Protein AF-A0A1H5VK38-F1 (afdb_monomer)

Nearest PDB structures (foldseek):
  6enz-assembly1_B  TM=8.344E-01  e=2.381E-11  Mus musculus
  6enz-assembly1_A  TM=8.361E-01  e=2.848E-11  Mus musculus
  2okj-assembly1_A  TM=8.368E-01  e=8.351E-11  Homo sapiens
  3vp6-assembly1_A  TM=8.963E-01  e=3.949E-10  Homo sapiens
  5o5c-assembly2_C  TM=8.466E-01  e=2.306E-10  Erwinia amylovora CFBP1430

Radius of gyration: 28.15 Å; Cα contacts (8 Å, |Δi|>4): 521; chains: 1; bounding box: 65×72×88 Å

Secondary structure (DSSP, 8-state):
----PPPPPP---PPP-SS-S-GGGG-HHHHHHHHHHHHHHHHHHHH--------PPPHHHHHHHHHHHH--SSSSPPPP-HHHHHHHHHHHHHHS--TTSTT--SSS-PPPPHHHHHHHHHHHHH---TTSTTT-HHHHHHHHHHHHHHHHHHTPPTTS------SSHHHHHHHHHHHHHHHHSTTHHHHGGGGGTTSPEEEEEEETT--HHHHHHHHHTT--GGGEEEEPB-TTSSB-HHHHHHHHHHHHTTTEEEEEEE--S-S-----S-TT-BSTTSTT-EEEEETT-EEEEEE--S--SPPTTSPPPP--EEEEEEEBP-SSS-TTSBPSS--EEEEEEEES-TT---TTSPP-EEEEEEEPTTPPSEEEEEEEEEEEEPTT-SPEEEE--TT--EEEEEP--

InterPro domains:
  IPR002129 Pyridoxal phosphate-dependent decarboxylase, major domain [PF00282] (90-269)
  IPR015421 Pyridoxal phosphate-dependent transferase, major domain [G3DSA:3.40.640.10] (128-267)
  IPR015424 Pyridoxal phosphate-dependent transferase [SSF53383] (82-268)

Structure (mmCIF, N/CA/C/O backbone):
data_AF-A0A1H5VK38-F1
#
_entry.id   AF-A0A1H5VK38-F1
#
loop_
_atom_site.group_PDB
_atom_site.id
_atom_site.type_symbol
_atom_site.label_atom_id
_atom_site.label_alt_id
_atom_site.label_comp_id
_atom_site.label_asym_id
_atom_site.label_entity_id
_atom_site.label_seq_id
_atom_site.pdbx_PDB_ins_code
_atom_site.Cartn_x
_atom_site.Cartn_y
_atom_site.Cartn_z
_atom_site.occupancy
_atom_site.B_iso_or_equiv
_atom_site.auth_seq_id
_atom_site.auth_comp_id
_atom_site.auth_asym_id
_atom_site.auth_atom_id
_atom_site.pdbx_PDB_model_num
ATOM 1 N N . MET A 1 1 ? 9.123 -48.193 -52.490 1.00 40.06 1 MET A N 1
ATOM 2 C CA . MET A 1 1 ? 7.870 -47.421 -52.620 1.00 40.06 1 MET A CA 1
ATOM 3 C C . MET A 1 1 ? 7.954 -46.270 -51.637 1.00 40.06 1 MET A C 1
ATOM 5 O O . MET A 1 1 ? 8.261 -46.489 -50.474 1.00 40.06 1 MET A O 1
ATOM 9 N N . THR A 1 2 ? 7.880 -45.060 -52.168 1.00 36.59 2 THR A N 1
ATOM 10 C CA . THR A 1 2 ? 8.228 -43.775 -51.551 1.00 36.59 2 THR A CA 1
ATOM 11 C C . THR A 1 2 ? 7.218 -43.349 -50.489 1.00 36.59 2 THR A C 1
ATOM 13 O O . THR A 1 2 ? 6.023 -43.320 -50.760 1.00 36.59 2 THR A O 1
ATOM 16 N N . ASN A 1 3 ? 7.708 -43.000 -49.298 1.00 37.41 3 ASN A N 1
ATOM 17 C CA . ASN A 1 3 ? 6.909 -42.549 -48.159 1.00 37.41 3 ASN A CA 1
ATOM 18 C C . ASN A 1 3 ? 6.927 -41.008 -48.121 1.00 37.41 3 ASN A C 1
ATOM 20 O O . ASN A 1 3 ? 7.886 -40.405 -47.641 1.00 37.41 3 ASN A O 1
ATOM 24 N N . SER A 1 4 ? 5.913 -40.365 -48.700 1.00 38.34 4 SER A N 1
ATOM 25 C CA . SER A 1 4 ? 5.760 -38.905 -48.739 1.00 38.34 4 SER A CA 1
ATOM 26 C C . SER A 1 4 ? 4.998 -38.412 -47.505 1.00 38.34 4 SER A C 1
ATOM 28 O O . SER A 1 4 ? 3.808 -38.688 -47.361 1.00 38.34 4 SER A O 1
ATOM 30 N N . ARG A 1 5 ? 5.680 -37.675 -46.618 1.00 39.22 5 ARG A N 1
ATOM 31 C CA . ARG A 1 5 ? 5.042 -36.851 -45.574 1.00 39.22 5 ARG A CA 1
ATOM 32 C C . ARG A 1 5 ? 4.335 -35.650 -46.229 1.00 39.22 5 ARG A C 1
ATOM 34 O O . ARG A 1 5 ? 4.902 -35.102 -47.175 1.00 39.22 5 ARG A O 1
ATOM 41 N N . PRO A 1 6 ? 3.164 -35.200 -45.745 1.00 40.16 6 PRO A N 1
ATOM 42 C CA . PRO A 1 6 ? 2.600 -33.920 -46.165 1.00 40.16 6 PRO A CA 1
ATOM 43 C C . PRO A 1 6 ? 3.469 -32.776 -45.621 1.00 40.16 6 PRO A C 1
ATOM 45 O O . PRO A 1 6 ? 3.820 -32.782 -44.442 1.00 40.16 6 PRO A O 1
ATOM 48 N N . GLN A 1 7 ? 3.835 -31.824 -46.481 1.00 40.62 7 GLN A N 1
ATOM 49 C CA . GLN A 1 7 ? 4.460 -30.559 -46.082 1.00 40.62 7 GLN A CA 1
ATOM 50 C C . GLN A 1 7 ? 3.443 -29.706 -45.309 1.00 40.62 7 GLN A C 1
ATOM 52 O O . GLN A 1 7 ? 2.299 -29.566 -45.744 1.00 40.62 7 GLN A O 1
ATOM 57 N N . GLU A 1 8 ? 3.858 -29.147 -44.172 1.00 38.88 8 GLU A N 1
ATOM 58 C CA . GLU A 1 8 ? 3.123 -28.076 -43.492 1.00 38.88 8 GLU A CA 1
ATOM 59 C C . GLU A 1 8 ? 3.037 -26.846 -44.414 1.00 38.88 8 GLU A C 1
ATOM 61 O O . GLU A 1 8 ? 3.998 -26.563 -45.135 1.00 38.88 8 GLU A O 1
ATOM 66 N N . PRO A 1 9 ? 1.906 -26.119 -44.439 1.00 38.72 9 PRO A N 1
ATOM 67 C CA . PRO A 1 9 ? 1.795 -24.925 -45.261 1.00 38.72 9 PRO A CA 1
ATOM 68 C C . PRO A 1 9 ? 2.678 -23.813 -44.679 1.00 38.72 9 PRO A C 1
ATOM 70 O O . PRO A 1 9 ? 2.573 -23.485 -43.497 1.00 38.72 9 PRO A O 1
ATOM 73 N N . GLU A 1 10 ? 3.535 -23.221 -45.516 1.00 43.38 10 GLU A N 1
ATOM 74 C CA . GLU A 1 10 ? 4.261 -21.997 -45.165 1.00 43.38 10 GLU A CA 1
ATOM 75 C C . GLU A 1 10 ? 3.276 -20.876 -44.784 1.00 43.38 10 GLU A C 1
ATOM 77 O O . GLU A 1 10 ? 2.196 -20.777 -45.381 1.00 43.38 10 GLU A O 1
ATOM 82 N N . PRO A 1 11 ? 3.614 -20.012 -43.807 1.00 40.72 11 PRO A N 1
ATOM 83 C CA . PRO A 1 11 ? 2.731 -18.931 -43.399 1.00 40.72 11 PRO A CA 1
ATOM 84 C C . PRO A 1 11 ? 2.540 -17.953 -44.563 1.00 40.72 11 PRO A C 1
ATOM 86 O O . PRO A 1 11 ? 3.464 -17.264 -44.991 1.00 40.72 11 PRO A O 1
ATOM 89 N N . SER A 1 12 ? 1.311 -17.908 -45.076 1.00 40.03 12 SER A N 1
ATOM 90 C CA . SER A 1 12 ? 0.894 -17.007 -46.144 1.00 40.03 12 SER A CA 1
ATOM 91 C C . SER A 1 12 ? 1.193 -15.554 -45.773 1.00 40.03 12 SER A C 1
ATOM 93 O O . SER A 1 12 ? 0.738 -15.070 -44.735 1.00 40.03 12 SER A O 1
ATOM 95 N N . SER A 1 13 ? 1.907 -14.849 -46.649 1.00 43.06 13 SER A N 1
ATOM 96 C CA . SER A 1 13 ? 2.119 -13.404 -46.583 1.00 43.06 13 SER A CA 1
ATOM 97 C C . SER A 1 13 ? 0.777 -12.669 -46.472 1.00 43.06 13 SER A C 1
ATOM 99 O O . SER A 1 13 ? -0.028 -12.694 -47.407 1.00 43.06 13 SER A O 1
ATOM 101 N N . PHE A 1 14 ? 0.525 -12.025 -45.331 1.00 35.66 14 PHE A N 1
ATOM 102 C CA . PHE A 1 14 ? -0.671 -11.211 -45.124 1.00 35.66 14 PHE A CA 1
ATOM 103 C C . PHE A 1 14 ? -0.642 -9.965 -46.029 1.00 35.66 14 PHE A C 1
ATOM 105 O O . PHE A 1 14 ? 0.416 -9.345 -46.162 1.00 35.66 14 PHE A O 1
ATOM 112 N N . PRO A 1 15 ? -1.773 -9.556 -46.639 1.00 39.84 15 PRO A N 1
ATOM 113 C CA . PRO A 1 15 ? -1.810 -8.370 -47.482 1.00 39.84 15 PRO A CA 1
ATOM 114 C C . PRO A 1 15 ? -1.648 -7.113 -46.624 1.00 39.84 15 PRO A C 1
ATOM 116 O O . PRO A 1 15 ? -2.469 -6.826 -45.751 1.00 39.84 15 PRO A O 1
ATOM 119 N N . THR A 1 16 ? -0.597 -6.351 -46.896 1.00 47.84 16 THR A N 1
ATOM 120 C CA . THR A 1 16 ? -0.412 -4.980 -46.423 1.00 47.84 16 THR A CA 1
ATOM 121 C C . THR A 1 16 ? -1.353 -4.044 -47.180 1.00 47.84 16 THR A C 1
ATOM 123 O O . THR A 1 16 ? -1.479 -4.164 -48.393 1.00 47.84 16 THR A O 1
ATOM 126 N N . GLU A 1 17 ? -1.947 -3.086 -46.466 1.00 50.44 17 GLU A N 1
ATOM 127 C CA . GLU A 1 17 ? -2.786 -1.978 -46.967 1.00 50.44 17 GLU A CA 1
ATOM 128 C C . GLU A 1 17 ? -4.309 -2.204 -46.999 1.00 50.44 17 GLU A C 1
ATOM 130 O O . GLU A 1 17 ? -4.947 -2.254 -48.048 1.00 50.44 17 GLU A O 1
ATOM 135 N N . ARG A 1 18 ? -4.937 -2.177 -45.816 1.00 41.34 18 ARG A N 1
ATOM 136 C CA . ARG A 1 18 ? -6.228 -1.488 -45.620 1.00 41.34 18 ARG A CA 1
ATOM 137 C C . ARG A 1 18 ? -6.197 -0.745 -44.287 1.00 41.34 18 ARG A C 1
ATOM 139 O O . ARG A 1 18 ? -5.765 -1.309 -43.290 1.00 41.34 18 ARG A O 1
ATOM 146 N N . GLY A 1 19 ? -6.610 0.523 -44.305 1.00 47.44 19 GLY A N 1
ATOM 147 C CA . GLY A 1 19 ? -6.496 1.487 -43.205 1.00 47.44 19 GLY A CA 1
ATOM 148 C C . GLY A 1 19 ? -7.000 0.981 -41.852 1.00 47.44 19 GLY A C 1
ATOM 149 O O . GLY A 1 19 ? -8.190 1.043 -41.557 1.00 47.44 19 GLY A O 1
ATOM 150 N N . GLY A 1 20 ? -6.060 0.539 -41.024 1.00 45.06 20 GLY A N 1
ATOM 151 C CA . GLY A 1 20 ? -6.234 0.119 -39.640 1.00 45.06 20 GLY A CA 1
ATOM 152 C C . GLY A 1 20 ? -5.008 0.554 -38.837 1.00 45.06 20 GLY A C 1
ATOM 153 O O . GLY A 1 20 ? -3.983 0.900 -39.425 1.00 45.06 20 GLY A O 1
ATOM 154 N N . LEU A 1 21 ? -5.135 0.588 -37.508 1.00 50.75 21 LEU A N 1
ATOM 155 C CA . LEU A 1 21 ? -4.066 0.895 -36.542 1.00 50.75 21 LEU A CA 1
ATOM 156 C C . LEU A 1 21 ? -2.702 0.324 -36.979 1.00 50.75 21 LEU A C 1
ATOM 158 O O . LEU A 1 21 ? -2.681 -0.760 -37.563 1.00 50.75 21 LEU A O 1
ATOM 162 N N . PRO A 1 22 ? -1.572 1.012 -36.717 1.00 54.69 22 PRO A N 1
ATOM 163 C CA . PRO A 1 22 ? -0.277 0.619 -37.262 1.00 54.69 22 PRO A CA 1
ATOM 164 C C . PRO A 1 22 ? 0.051 -0.828 -36.878 1.00 54.69 22 PRO A C 1
ATOM 166 O O . PRO A 1 22 ? 0.443 -1.106 -35.749 1.00 54.69 22 PRO A O 1
ATOM 169 N N . LEU A 1 23 ? -0.087 -1.742 -37.846 1.00 60.75 23 LEU A N 1
ATOM 170 C CA . LEU A 1 23 ? 0.164 -3.182 -37.705 1.00 60.75 23 LEU A CA 1
ATOM 171 C C . LEU A 1 23 ? 1.567 -3.476 -37.147 1.00 60.75 23 LEU A C 1
ATOM 173 O O . LEU A 1 23 ? 1.763 -4.493 -36.494 1.00 60.75 23 LEU A O 1
ATOM 177 N N . LYS A 1 24 ? 2.514 -2.542 -37.324 1.00 68.31 24 LYS A N 1
ATOM 178 C CA . LYS A 1 24 ? 3.860 -2.592 -36.735 1.00 68.31 24 LYS A CA 1
ATOM 179 C C . LYS A 1 24 ? 3.870 -2.695 -35.205 1.00 68.31 24 LYS A C 1
ATOM 181 O O . LYS A 1 24 ? 4.802 -3.269 -34.663 1.00 68.31 24 LYS A O 1
ATOM 186 N N . ALA A 1 25 ? 2.869 -2.156 -34.504 1.00 73.19 25 ALA A N 1
ATOM 187 C CA . ALA A 1 25 ? 2.794 -2.252 -33.042 1.00 73.19 25 ALA A CA 1
ATOM 188 C C . ALA A 1 25 ? 2.496 -3.683 -32.551 1.00 73.19 25 ALA A C 1
ATOM 190 O O . ALA A 1 25 ? 2.757 -3.997 -31.395 1.00 73.19 25 ALA A O 1
ATOM 191 N N . PHE A 1 26 ? 1.969 -4.540 -33.431 1.00 82.50 26 PHE A N 1
ATOM 192 C CA . PHE A 1 26 ? 1.650 -5.943 -33.160 1.00 82.50 26 PHE A CA 1
ATOM 193 C C . PHE A 1 26 ? 2.605 -6.904 -33.887 1.00 82.50 26 PHE A C 1
ATOM 195 O O . PHE A 1 26 ? 2.282 -8.075 -34.083 1.00 82.50 26 PHE A O 1
ATOM 202 N N . ASP A 1 27 ? 3.769 -6.413 -34.321 1.00 89.25 27 ASP A N 1
ATOM 203 C CA . ASP A 1 27 ? 4.777 -7.234 -34.982 1.00 89.25 27 ASP A CA 1
ATOM 204 C C . ASP A 1 27 ? 5.389 -8.244 -33.992 1.00 89.25 27 ASP A C 1
ATOM 206 O O . ASP A 1 27 ? 5.954 -7.879 -32.959 1.00 89.25 27 ASP A O 1
ATOM 210 N N . VAL A 1 28 ? 5.260 -9.538 -34.302 1.00 91.44 28 VAL A N 1
ATOM 211 C CA . VAL A 1 28 ? 5.706 -10.635 -33.426 1.00 91.44 28 VAL A CA 1
ATOM 212 C C . VAL A 1 28 ? 7.234 -10.744 -33.374 1.00 91.44 28 VAL A C 1
ATOM 214 O O . VAL A 1 28 ? 7.778 -11.146 -32.344 1.00 91.44 28 VAL A O 1
ATOM 217 N N . GLY A 1 29 ? 7.930 -10.390 -34.459 1.00 91.44 29 GLY A N 1
ATOM 218 C CA . GLY A 1 29 ? 9.392 -10.348 -34.490 1.00 91.44 29 GLY A CA 1
ATOM 219 C C . GLY A 1 29 ? 9.913 -9.248 -33.572 1.00 91.44 29 GLY A C 1
ATOM 220 O O . GLY A 1 29 ? 10.716 -9.518 -32.682 1.00 91.44 29 GLY A O 1
ATOM 221 N N . LEU A 1 30 ? 9.335 -8.052 -33.692 1.00 90.50 30 LEU A N 1
ATOM 222 C CA . LEU A 1 30 ? 9.631 -6.913 -32.826 1.00 90.50 30 LEU A CA 1
ATOM 223 C C . LEU A 1 30 ? 9.346 -7.209 -31.349 1.00 90.50 30 LEU A C 1
ATOM 225 O O . LEU A 1 30 ? 10.126 -6.844 -30.467 1.00 90.50 30 LEU A O 1
ATOM 229 N N . PHE A 1 31 ? 8.231 -7.885 -31.060 1.00 92.44 31 PHE A N 1
ATOM 230 C CA . PHE A 1 31 ? 7.906 -8.329 -29.706 1.00 92.44 31 PHE A CA 1
ATOM 231 C C . PHE A 1 31 ? 8.961 -9.296 -29.158 1.00 92.44 31 PHE A C 1
ATOM 233 O O . PHE A 1 31 ? 9.374 -9.150 -28.008 1.00 92.44 31 PHE A O 1
ATOM 240 N N . ARG A 1 32 ? 9.431 -10.259 -29.965 1.00 93.38 32 ARG A N 1
ATOM 241 C CA . ARG A 1 32 ? 10.490 -11.191 -29.554 1.00 93.38 32 ARG A CA 1
ATOM 242 C C . ARG A 1 32 ? 11.790 -10.455 -29.240 1.00 93.38 32 ARG A C 1
ATOM 244 O O . ARG A 1 32 ? 12.296 -10.608 -28.134 1.00 93.38 32 ARG A O 1
ATOM 251 N N . GLU A 1 33 ? 12.282 -9.644 -30.171 1.00 92.12 33 GLU A N 1
ATOM 252 C CA . GLU A 1 33 ? 13.545 -8.905 -30.029 1.00 92.12 33 GLU A CA 1
ATOM 253 C C . GLU A 1 33 ? 13.514 -7.989 -28.795 1.00 92.12 33 GLU A C 1
ATOM 255 O O . GLU A 1 33 ? 14.368 -8.075 -27.911 1.00 92.12 33 GLU A O 1
ATOM 260 N N . SER A 1 34 ? 12.454 -7.187 -28.652 1.00 93.38 34 SER A N 1
ATOM 261 C CA . SER A 1 34 ? 12.290 -6.306 -27.489 1.00 93.38 34 SER A CA 1
ATOM 262 C C . SER A 1 34 ? 12.170 -7.066 -26.162 1.00 93.38 34 SER A C 1
ATOM 264 O O . SER A 1 34 ? 12.684 -6.600 -25.138 1.00 93.38 34 SER A O 1
ATOM 266 N N . SER A 1 35 ? 11.532 -8.240 -26.160 1.00 94.69 35 SER A N 1
ATOM 267 C CA . SER A 1 35 ? 11.429 -9.101 -24.977 1.00 94.69 35 SER A CA 1
ATOM 268 C C . SER A 1 35 ? 12.780 -9.698 -24.594 1.00 94.69 35 SER A C 1
ATOM 270 O O . SER A 1 35 ? 13.140 -9.654 -23.421 1.00 94.69 35 SER A O 1
ATOM 272 N N . GLU A 1 36 ? 13.551 -10.208 -25.557 1.00 95.12 36 GLU A N 1
ATOM 273 C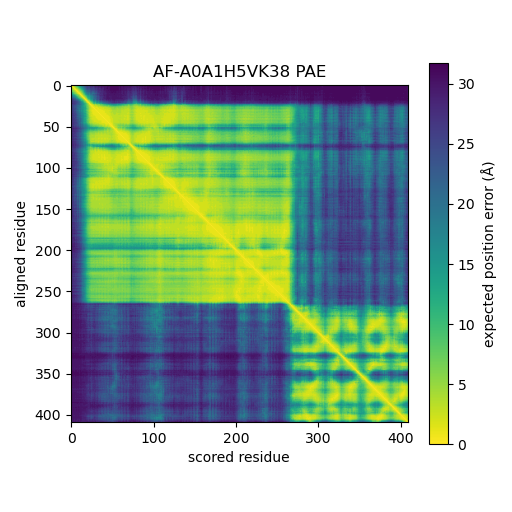 CA . GLU A 1 36 ? 14.889 -10.770 -25.323 1.00 95.12 36 GLU A CA 1
ATOM 274 C C . GLU A 1 36 ? 15.833 -9.715 -24.732 1.00 95.12 36 GLU A C 1
ATOM 276 O O . GLU A 1 36 ? 16.459 -9.952 -23.694 1.00 95.12 36 GLU A O 1
ATOM 281 N N . THR A 1 37 ? 15.846 -8.509 -25.308 1.00 94.69 37 THR A N 1
ATOM 282 C CA . THR A 1 37 ? 16.631 -7.381 -24.789 1.00 94.69 37 THR A CA 1
ATOM 283 C C . THR A 1 37 ? 16.194 -6.976 -23.378 1.00 94.69 37 THR A C 1
ATOM 285 O O . THR A 1 37 ? 17.035 -6.724 -22.510 1.00 94.69 37 THR A O 1
ATOM 288 N N . THR A 1 38 ? 14.888 -6.978 -23.096 1.00 95.75 38 THR A N 1
ATOM 289 C CA . THR A 1 38 ? 14.362 -6.673 -21.756 1.00 95.75 38 THR A CA 1
ATOM 290 C C . THR A 1 38 ? 14.759 -7.738 -20.732 1.00 95.75 38 THR A C 1
ATOM 292 O O . THR A 1 38 ? 15.250 -7.405 -19.652 1.00 95.75 38 THR A O 1
ATOM 295 N N . VAL A 1 39 ? 14.599 -9.020 -21.069 1.00 95.50 39 VAL A N 1
ATOM 296 C CA . VAL A 1 39 ? 14.943 -10.147 -20.190 1.00 95.50 39 VAL A CA 1
ATOM 297 C C . VAL A 1 39 ? 16.434 -10.146 -19.865 1.00 95.50 39 VAL A C 1
ATOM 299 O O . VAL A 1 39 ? 16.782 -10.236 -18.690 1.00 95.50 39 VAL A O 1
ATOM 302 N N . ALA A 1 40 ? 17.310 -9.944 -20.854 1.00 95.38 40 ALA A N 1
ATOM 303 C CA . ALA A 1 40 ? 18.757 -9.885 -20.633 1.00 95.38 40 ALA A CA 1
ATOM 304 C C . ALA A 1 40 ? 19.162 -8.763 -19.653 1.00 95.38 40 ALA A C 1
ATOM 306 O O . ALA A 1 40 ? 20.036 -8.935 -18.797 1.00 95.38 40 ALA A O 1
ATOM 307 N N . LYS A 1 41 ? 18.504 -7.598 -19.732 1.00 95.25 41 LYS A N 1
ATOM 308 C CA . LYS A 1 41 ? 18.719 -6.476 -18.801 1.00 95.25 41 LYS A CA 1
ATOM 309 C C . LYS A 1 41 ? 18.237 -6.803 -17.385 1.00 95.25 41 LYS A C 1
ATOM 311 O O . LYS A 1 41 ? 18.942 -6.512 -16.416 1.00 95.25 41 LYS A O 1
ATOM 316 N N . LEU A 1 42 ? 17.055 -7.407 -17.260 1.00 93.94 42 LEU A N 1
ATOM 317 C CA . LEU A 1 42 ? 16.480 -7.789 -15.968 1.00 93.94 42 LEU A CA 1
ATOM 318 C C . LEU A 1 42 ? 17.260 -8.926 -15.300 1.00 93.94 42 LEU A C 1
ATOM 320 O O . LEU A 1 42 ? 17.452 -8.885 -14.089 1.00 93.94 42 LEU A O 1
ATOM 324 N N . GLU A 1 43 ? 17.772 -9.889 -16.066 1.00 94.00 43 GLU A N 1
ATOM 325 C CA . GLU A 1 43 ? 18.650 -10.952 -15.565 1.00 94.00 43 GLU A CA 1
ATOM 326 C C . GLU A 1 43 ? 19.884 -10.359 -14.876 1.00 94.00 43 GLU A C 1
ATOM 328 O O . GLU A 1 43 ? 20.183 -10.689 -13.727 1.00 94.00 43 GLU A O 1
ATOM 333 N N . LYS A 1 44 ? 20.546 -9.396 -15.529 1.00 92.31 44 LYS A N 1
ATOM 334 C CA . LYS A 1 44 ? 21.689 -8.683 -14.946 1.00 92.31 44 LYS A CA 1
ATOM 335 C C . LYS A 1 44 ? 21.325 -7.950 -13.649 1.00 92.31 44 LYS A C 1
ATOM 337 O O . LYS A 1 44 ? 22.125 -7.941 -12.717 1.00 92.31 44 LYS A O 1
ATOM 342 N N . HIS A 1 45 ? 20.143 -7.334 -13.583 1.00 90.81 45 HIS A N 1
ATOM 343 C CA . HIS A 1 45 ? 19.651 -6.656 -12.374 1.00 90.81 45 HIS A CA 1
ATOM 344 C C . HIS A 1 45 ? 19.370 -7.629 -11.225 1.00 90.81 45 HIS A C 1
ATOM 346 O O . HIS A 1 45 ? 19.718 -7.353 -10.078 1.00 90.81 45 HIS A O 1
ATOM 352 N N . LEU A 1 46 ? 18.754 -8.773 -11.523 1.00 89.75 46 LEU A N 1
ATOM 353 C CA . LEU A 1 46 ? 18.445 -9.802 -10.530 1.00 89.75 46 LEU A CA 1
ATOM 354 C C . LEU A 1 46 ? 19.708 -10.499 -10.006 1.00 89.75 46 LEU A C 1
ATOM 356 O O . LEU A 1 46 ? 19.751 -10.870 -8.835 1.00 89.75 46 LEU A O 1
ATOM 360 N N . ALA A 1 47 ? 20.742 -10.636 -10.839 1.00 90.00 47 ALA A N 1
ATOM 361 C CA . ALA A 1 47 ? 22.038 -11.183 -10.439 1.00 90.00 47 ALA A CA 1
ATOM 362 C C . ALA A 1 47 ? 22.847 -10.243 -9.521 1.00 90.00 47 ALA A C 1
ATOM 364 O O . ALA A 1 47 ? 23.793 -10.681 -8.862 1.00 90.00 47 ALA A O 1
ATOM 365 N N . ASP A 1 48 ? 22.501 -8.954 -9.462 1.00 87.38 48 ASP A N 1
ATOM 366 C CA . ASP A 1 48 ? 23.171 -7.988 -8.598 1.00 87.38 48 ASP A CA 1
ATOM 367 C C . ASP A 1 48 ? 22.653 -8.083 -7.151 1.00 87.38 48 ASP A C 1
ATOM 369 O O . ASP A 1 48 ? 21.587 -7.570 -6.802 1.00 87.38 48 ASP A O 1
ATOM 373 N N . LEU A 1 49 ? 23.455 -8.714 -6.291 1.00 80.00 49 LEU A N 1
ATOM 374 C CA . LEU A 1 49 ? 23.204 -8.862 -4.851 1.00 80.00 49 LEU A CA 1
ATOM 375 C C . LEU A 1 49 ? 23.999 -7.867 -3.994 1.00 80.00 49 LEU A C 1
ATOM 377 O O . LEU A 1 49 ? 24.124 -8.044 -2.780 1.00 80.00 49 LEU A O 1
ATOM 381 N N . SER A 1 50 ? 24.596 -6.844 -4.608 1.00 83.00 50 SER A N 1
ATOM 382 C CA . SER A 1 50 ? 25.397 -5.874 -3.868 1.00 83.00 50 SER A CA 1
ATOM 383 C C . SER A 1 50 ? 24.547 -5.093 -2.865 1.00 83.00 50 SER A C 1
ATOM 385 O O . SER A 1 50 ? 23.421 -4.673 -3.140 1.00 83.00 50 SER A O 1
ATOM 387 N N . ILE A 1 51 ? 25.112 -4.868 -1.678 1.00 79.19 51 ILE A N 1
ATOM 388 C CA . ILE A 1 51 ? 24.470 -4.046 -0.655 1.00 79.19 51 ILE A CA 1
ATOM 389 C C . ILE A 1 51 ? 24.655 -2.582 -1.046 1.00 79.19 51 ILE A C 1
ATOM 391 O O . ILE A 1 51 ? 25.734 -2.010 -0.881 1.00 79.19 51 ILE A O 1
ATOM 395 N N . LYS A 1 52 ? 23.590 -1.976 -1.568 1.00 69.81 52 LYS A N 1
ATOM 396 C CA . LYS A 1 52 ? 23.551 -0.552 -1.916 1.00 69.81 52 LYS A CA 1
ATOM 397 C C . LYS A 1 52 ? 22.576 0.209 -1.026 1.00 69.81 52 LYS A C 1
ATOM 399 O O . LYS A 1 52 ? 21.481 -0.270 -0.735 1.00 69.81 52 LYS A O 1
ATOM 404 N N . GLY A 1 53 ? 22.988 1.407 -0.613 1.00 65.50 53 GLY A N 1
ATOM 405 C CA . GLY A 1 53 ? 22.108 2.392 0.013 1.00 65.50 53 GLY A CA 1
ATOM 406 C C . GLY A 1 53 ? 21.268 3.153 -1.018 1.00 65.50 53 GLY A C 1
ATOM 407 O O . GLY A 1 53 ? 21.358 2.915 -2.222 1.00 65.50 53 GLY A O 1
ATOM 408 N N . LEU A 1 54 ? 20.465 4.105 -0.543 1.00 73.88 54 LEU A N 1
ATOM 409 C CA . LEU A 1 54 ? 19.679 4.988 -1.403 1.00 73.88 54 LEU A CA 1
ATOM 410 C C . LEU A 1 54 ? 20.604 5.902 -2.228 1.00 73.88 54 LEU A C 1
ATOM 412 O O . LEU A 1 54 ? 21.330 6.722 -1.668 1.00 73.88 54 LEU A O 1
ATOM 416 N N . ALA A 1 55 ? 20.548 5.784 -3.555 1.00 78.69 55 ALA A N 1
ATOM 417 C CA . ALA A 1 55 ? 21.290 6.630 -4.487 1.00 78.69 55 ALA A CA 1
ATOM 418 C C . ALA A 1 55 ? 20.316 7.512 -5.282 1.00 78.69 55 ALA A C 1
ATOM 420 O O . ALA A 1 55 ? 19.762 7.095 -6.297 1.00 78.69 55 ALA A O 1
ATOM 421 N N . LEU A 1 56 ? 20.083 8.737 -4.805 1.00 84.06 56 LEU A N 1
ATOM 422 C CA . LEU A 1 56 ? 19.164 9.670 -5.458 1.00 84.06 56 LEU A CA 1
ATOM 423 C C . LEU A 1 56 ? 19.831 10.369 -6.646 1.00 84.06 56 LEU A C 1
ATOM 425 O O . LEU A 1 56 ? 20.935 10.901 -6.536 1.00 84.06 56 LEU A O 1
ATOM 429 N N . THR A 1 57 ? 19.119 10.408 -7.770 1.00 87.38 57 THR A N 1
ATOM 430 C CA . THR A 1 57 ? 19.460 11.268 -8.908 1.00 87.38 57 THR A CA 1
ATOM 431 C C . THR A 1 57 ? 18.676 12.570 -8.793 1.00 87.38 57 THR A C 1
ATOM 433 O O . THR A 1 57 ? 17.496 12.556 -8.453 1.00 87.38 57 THR A O 1
ATOM 436 N N . GLU A 1 58 ? 19.326 13.700 -9.072 1.00 92.00 58 GLU A N 1
ATOM 437 C CA . GLU A 1 58 ? 18.676 15.010 -9.025 1.00 92.00 58 GLU A CA 1
ATOM 438 C C . GLU A 1 58 ? 17.503 15.074 -10.036 1.00 92.00 58 GLU A C 1
ATOM 440 O O . GLU A 1 58 ? 17.689 14.687 -11.198 1.00 92.00 58 GLU A O 1
ATOM 445 N N . PRO A 1 59 ? 16.297 15.533 -9.633 1.00 93.75 59 PRO A N 1
ATOM 446 C CA . PRO A 1 59 ? 15.101 15.471 -10.476 1.00 93.75 59 PRO A CA 1
ATOM 447 C C . PRO A 1 59 ? 15.225 16.168 -11.834 1.00 93.75 59 PRO A C 1
ATOM 449 O O . PRO A 1 59 ? 14.720 15.648 -12.831 1.00 93.75 59 PRO A O 1
ATOM 452 N N . SER A 1 60 ? 15.903 17.317 -11.920 1.00 93.44 60 SER A N 1
ATOM 453 C CA . SER A 1 60 ? 16.103 18.028 -13.188 1.00 93.44 60 SER A CA 1
ATOM 454 C C . SER A 1 60 ? 17.018 17.251 -14.140 1.00 93.44 60 SER A C 1
ATOM 456 O O . SER A 1 60 ? 16.741 17.173 -15.338 1.00 93.44 60 SER A O 1
ATOM 458 N N . ALA A 1 61 ? 18.080 16.627 -13.625 1.00 93.19 61 ALA A N 1
ATOM 459 C CA . ALA A 1 61 ? 18.991 15.788 -14.390 1.00 93.19 61 ALA A CA 1
ATOM 460 C C . ALA A 1 61 ? 18.288 14.523 -14.894 1.00 93.19 61 ALA A C 1
ATOM 462 O O . ALA A 1 61 ? 18.405 14.199 -16.077 1.00 93.19 61 ALA A O 1
ATOM 463 N N . LEU A 1 62 ? 17.505 13.863 -14.034 1.00 94.56 62 LEU A N 1
ATOM 464 C CA . LEU A 1 62 ? 16.693 12.711 -14.423 1.00 94.56 62 LEU A CA 1
ATOM 465 C C . LEU A 1 62 ? 15.659 13.091 -15.487 1.00 94.56 62 LEU A C 1
ATOM 467 O O . LEU A 1 62 ? 15.528 12.397 -16.490 1.00 94.56 62 LEU A O 1
ATOM 471 N N . SER A 1 63 ? 14.983 14.229 -15.317 1.00 94.81 63 SER A N 1
ATOM 472 C CA . SER A 1 63 ? 13.994 14.724 -16.280 1.00 94.81 63 SER A CA 1
ATOM 473 C C . SER A 1 63 ? 14.611 15.002 -17.649 1.00 94.81 63 SER A C 1
ATOM 475 O O . SER A 1 63 ? 14.019 14.652 -18.668 1.00 94.81 63 SER A O 1
ATOM 477 N N . ARG A 1 64 ? 15.812 15.600 -17.698 1.00 94.88 64 ARG A N 1
ATOM 478 C CA . ARG A 1 64 ? 16.543 15.814 -18.959 1.00 94.88 64 ARG A CA 1
ATOM 479 C C . ARG A 1 64 ? 16.917 14.489 -19.626 1.00 94.88 64 ARG A C 1
ATOM 481 O O . ARG A 1 64 ? 16.674 14.337 -20.819 1.00 94.88 64 ARG A O 1
ATOM 488 N N . ALA A 1 65 ? 17.463 13.539 -18.866 1.00 94.62 65 ALA A N 1
ATOM 489 C CA . ALA A 1 65 ? 17.837 12.223 -19.384 1.00 94.62 65 ALA A CA 1
ATOM 490 C C . ALA A 1 65 ? 16.619 11.443 -19.910 1.00 94.62 65 ALA A C 1
ATOM 492 O O . ALA A 1 65 ? 16.649 10.938 -21.029 1.00 94.62 65 ALA A O 1
ATOM 493 N N . ALA A 1 66 ? 15.524 11.410 -19.146 1.00 94.81 66 ALA A N 1
ATOM 494 C CA . ALA A 1 66 ? 14.282 10.758 -19.551 1.00 94.81 66 ALA A CA 1
ATOM 495 C C . ALA A 1 66 ? 13.678 11.415 -20.800 1.00 94.81 66 ALA A C 1
ATOM 497 O O . ALA A 1 66 ? 13.296 10.716 -21.732 1.00 94.81 66 ALA A O 1
ATOM 498 N N . ARG A 1 67 ? 13.655 12.755 -20.869 1.00 93.50 67 ARG A N 1
ATOM 499 C CA . ARG A 1 67 ? 13.160 13.488 -22.045 1.00 93.50 67 ARG A CA 1
ATOM 500 C C . ARG A 1 67 ? 13.967 13.155 -23.301 1.00 93.50 67 ARG A C 1
ATOM 502 O O . ARG A 1 67 ? 13.366 12.909 -24.341 1.00 93.50 67 ARG A O 1
ATOM 509 N N . ALA A 1 68 ? 15.294 13.097 -23.202 1.00 92.50 68 ALA A N 1
ATOM 510 C CA . ALA A 1 68 ? 16.156 12.746 -24.332 1.00 92.50 68 ALA A CA 1
ATOM 511 C C . ALA A 1 68 ? 15.900 11.325 -24.875 1.00 92.50 68 ALA A C 1
ATOM 513 O O . ALA A 1 68 ? 16.082 11.088 -26.065 1.00 92.50 68 ALA A O 1
ATOM 514 N N . LEU A 1 69 ? 15.467 10.392 -24.019 1.00 93.25 69 LEU A N 1
ATOM 515 C CA . LEU A 1 69 ? 15.181 9.006 -24.406 1.00 93.25 69 LEU A CA 1
ATOM 516 C C . LEU A 1 69 ? 13.735 8.785 -24.872 1.00 93.25 69 LEU A C 1
ATOM 518 O O . LEU A 1 69 ? 13.504 8.032 -25.812 1.00 93.25 69 LEU A O 1
ATOM 522 N N . MET A 1 70 ? 12.765 9.414 -24.204 1.00 90.88 70 MET A N 1
ATOM 523 C CA . MET A 1 70 ? 11.335 9.091 -24.324 1.00 90.88 70 MET A CA 1
ATOM 524 C C . MET A 1 70 ? 10.535 10.104 -25.147 1.00 90.88 70 MET A C 1
ATOM 526 O O . MET A 1 70 ? 9.340 9.908 -25.357 1.00 90.88 70 MET A O 1
ATOM 530 N N . THR A 1 71 ? 11.149 11.206 -25.587 1.00 88.06 71 THR A N 1
ATOM 531 C CA . THR A 1 71 ? 10.463 12.229 -26.386 1.00 88.06 71 THR A CA 1
ATOM 532 C C . THR A 1 71 ? 11.193 12.505 -27.692 1.00 88.06 71 THR A C 1
ATOM 534 O O . THR A 1 71 ? 12.395 12.281 -27.818 1.00 88.06 71 THR A O 1
ATOM 537 N N . THR A 1 72 ? 10.442 13.000 -28.669 1.00 80.69 72 THR A N 1
ATOM 538 C CA . THR A 1 72 ? 10.953 13.530 -29.931 1.00 80.69 72 THR A CA 1
ATOM 539 C C . THR A 1 72 ? 10.408 14.944 -30.107 1.00 80.69 72 THR A C 1
ATOM 541 O O . THR A 1 72 ? 9.305 15.242 -29.653 1.00 80.69 72 THR A O 1
ATOM 544 N N . GLU A 1 73 ? 11.180 15.825 -30.742 1.00 73.44 73 GLU A N 1
ATOM 545 C CA . GLU A 1 73 ? 10.714 17.165 -31.135 1.00 73.44 73 GLU A CA 1
ATOM 546 C C . GLU A 1 73 ? 9.818 17.120 -32.387 1.00 73.44 73 GLU A C 1
ATOM 548 O O . GLU A 1 73 ? 9.316 18.146 -32.836 1.00 73.44 73 GLU A O 1
ATOM 553 N N . GLN A 1 74 ? 9.621 15.934 -32.968 1.00 74.31 74 GLN A N 1
ATOM 554 C CA . GLN A 1 74 ? 8.821 15.730 -34.171 1.00 74.31 74 GLN A CA 1
ATOM 555 C C . GLN A 1 74 ? 7.340 15.515 -33.836 1.00 74.31 74 GLN A C 1
ATOM 557 O O . GLN A 1 74 ? 7.004 14.814 -32.885 1.00 74.31 74 GLN A O 1
ATOM 562 N N . GLU A 1 75 ? 6.450 16.039 -34.682 1.00 72.62 75 GLU A N 1
ATOM 563 C CA . GLU A 1 75 ? 4.994 15.821 -34.581 1.00 72.62 75 GLU A CA 1
ATOM 564 C C . GLU A 1 75 ? 4.558 14.399 -34.994 1.00 72.62 75 GLU A C 1
ATOM 566 O O . GLU A 1 75 ? 3.404 14.018 -34.800 1.00 72.62 75 GLU A O 1
ATOM 571 N N . ASN A 1 76 ? 5.477 13.591 -35.537 1.00 74.25 76 ASN A N 1
ATOM 572 C CA . ASN A 1 76 ? 5.215 12.221 -35.976 1.00 74.25 76 ASN A CA 1
ATOM 573 C C . ASN A 1 76 ? 5.660 11.190 -34.928 1.00 74.25 76 ASN A C 1
ATOM 575 O O . ASN A 1 76 ? 6.660 11.373 -34.234 1.00 74.25 76 ASN A O 1
ATOM 579 N N . ILE A 1 77 ? 4.949 10.058 -34.870 1.00 74.69 77 ILE A N 1
ATOM 580 C CA . ILE A 1 77 ? 5.313 8.913 -34.024 1.00 74.69 77 ILE A CA 1
ATOM 581 C C . ILE A 1 77 ? 6.676 8.374 -34.481 1.00 74.69 77 ILE A C 1
ATOM 583 O O . ILE A 1 77 ? 6.831 7.962 -35.633 1.00 74.69 77 ILE A O 1
ATOM 587 N N . ALA A 1 78 ? 7.657 8.377 -33.577 1.00 77.81 78 ALA A N 1
ATOM 588 C CA . ALA A 1 78 ? 8.976 7.813 -33.839 1.00 77.81 78 ALA A CA 1
ATOM 589 C C . ALA A 1 78 ? 8.890 6.295 -34.080 1.00 77.81 78 ALA A C 1
ATOM 591 O O . ALA A 1 78 ? 8.066 5.602 -33.481 1.00 77.81 78 ALA A O 1
ATOM 592 N N . GLY A 1 79 ? 9.752 5.778 -34.958 1.00 81.25 79 GLY A N 1
ATOM 593 C CA . GLY A 1 79 ? 9.911 4.335 -35.139 1.00 81.25 79 GLY A CA 1
ATOM 594 C C . GLY A 1 79 ? 10.475 3.654 -33.888 1.00 81.25 79 GLY A C 1
ATOM 595 O O . GLY A 1 79 ? 11.005 4.317 -32.996 1.00 81.25 79 GLY A O 1
ATOM 596 N N . TYR A 1 80 ? 10.368 2.326 -33.841 1.00 85.31 80 TYR A N 1
ATOM 597 C CA . TYR A 1 80 ? 11.019 1.526 -32.806 1.00 85.31 80 TYR A CA 1
ATOM 598 C C . TYR A 1 80 ? 12.543 1.698 -32.850 1.00 85.31 80 TYR A C 1
ATOM 600 O O . TYR A 1 80 ? 13.133 1.767 -33.929 1.00 85.31 80 TYR A O 1
ATOM 608 N N . ASP A 1 81 ? 13.152 1.749 -31.668 1.00 89.31 81 ASP A N 1
ATOM 609 C CA . ASP A 1 81 ? 14.586 1.913 -31.459 1.00 89.31 81 ASP A CA 1
ATOM 610 C C . ASP A 1 81 ? 14.996 1.050 -30.256 1.00 89.31 81 ASP A C 1
ATOM 612 O O . ASP A 1 81 ? 14.642 1.335 -29.105 1.00 89.31 81 ASP A O 1
ATOM 616 N N . GLU A 1 82 ? 15.692 -0.048 -30.543 1.00 90.12 82 GLU A N 1
ATOM 617 C CA . GLU A 1 82 ? 16.109 -1.031 -29.543 1.00 90.12 82 GLU A CA 1
ATOM 618 C C . GLU A 1 82 ? 17.135 -0.457 -28.558 1.00 90.12 82 GLU A C 1
ATOM 620 O O . GLU A 1 82 ? 17.060 -0.717 -27.353 1.00 90.12 82 GLU A O 1
ATOM 625 N N . GLU A 1 83 ? 18.062 0.377 -29.037 1.00 92.25 83 GLU A N 1
ATOM 626 C CA . GLU A 1 83 ? 19.075 1.004 -28.187 1.00 92.25 83 GLU A CA 1
ATOM 627 C C . GLU A 1 83 ? 18.418 1.945 -27.175 1.00 92.25 83 GLU A C 1
ATOM 629 O O . GLU A 1 83 ? 18.767 1.937 -25.988 1.00 92.25 83 GLU A O 1
ATOM 634 N N . LYS A 1 84 ? 17.404 2.707 -27.608 1.00 93.00 84 LYS A N 1
ATOM 635 C CA . LYS A 1 84 ? 16.608 3.544 -26.702 1.00 93.00 84 LYS A CA 1
ATOM 636 C C . LYS A 1 84 ? 15.817 2.724 -25.698 1.00 93.00 84 LYS A C 1
ATOM 638 O O . LYS A 1 84 ? 15.795 3.107 -24.529 1.00 93.00 84 LYS A O 1
ATOM 643 N N . LEU A 1 85 ? 15.199 1.611 -26.104 1.00 94.06 85 LEU A N 1
ATOM 644 C CA . LEU A 1 85 ? 14.523 0.706 -25.168 1.00 94.06 85 LEU A CA 1
ATOM 645 C C . LEU A 1 85 ? 15.502 0.218 -24.090 1.00 94.06 85 LEU A C 1
ATOM 647 O O . LEU A 1 85 ? 15.224 0.348 -22.896 1.00 94.06 85 LEU A O 1
ATOM 651 N N . GLY A 1 86 ? 16.675 -0.268 -24.501 1.00 96.06 86 GLY A N 1
ATOM 652 C CA . GLY A 1 86 ? 17.725 -0.707 -23.586 1.00 96.06 86 GLY A CA 1
ATOM 653 C C . GLY A 1 86 ? 18.176 0.399 -22.626 1.00 96.06 86 GLY A C 1
ATOM 654 O O . GLY A 1 86 ? 18.298 0.157 -21.424 1.00 96.06 86 GLY A O 1
ATOM 655 N N . ALA A 1 87 ? 18.363 1.622 -23.129 1.00 96.50 87 ALA A N 1
ATOM 656 C CA . ALA A 1 87 ? 18.746 2.779 -22.321 1.00 96.50 87 ALA A CA 1
ATOM 657 C C . ALA A 1 87 ? 17.642 3.226 -21.346 1.00 96.50 87 ALA A C 1
ATOM 659 O O . ALA A 1 87 ? 17.943 3.647 -20.227 1.00 96.50 87 ALA A O 1
ATOM 660 N N . ILE A 1 88 ? 16.368 3.116 -21.735 1.00 96.25 88 ILE A N 1
ATOM 661 C CA . ILE A 1 88 ? 15.220 3.379 -20.858 1.00 96.25 88 ILE A CA 1
ATOM 662 C C . ILE A 1 88 ? 15.199 2.378 -19.701 1.00 96.25 88 ILE A C 1
ATOM 664 O O . ILE A 1 88 ? 15.051 2.787 -18.548 1.00 96.25 88 ILE A O 1
ATOM 668 N N . ILE A 1 89 ? 15.391 1.088 -19.986 1.00 96.69 89 ILE A N 1
ATOM 669 C CA . ILE A 1 89 ? 15.430 0.035 -18.962 1.00 96.69 89 ILE A CA 1
ATOM 670 C C . ILE A 1 89 ? 16.616 0.253 -18.017 1.00 96.69 89 ILE A C 1
ATOM 672 O O . ILE A 1 89 ? 16.440 0.218 -16.798 1.00 96.69 89 ILE A O 1
ATOM 676 N N . ASP A 1 90 ? 17.803 0.552 -18.555 1.00 95.31 90 ASP A N 1
ATOM 677 C CA . ASP A 1 90 ? 18.982 0.875 -17.744 1.00 95.31 90 ASP A CA 1
ATOM 678 C C . ASP A 1 90 ? 18.724 2.084 -16.834 1.00 95.31 90 ASP A C 1
ATOM 680 O O . ASP A 1 90 ? 19.089 2.062 -15.657 1.00 95.31 90 ASP A O 1
ATOM 684 N N . LEU A 1 91 ? 18.079 3.138 -17.351 1.00 95.31 91 LEU A N 1
ATOM 685 C CA . LEU A 1 91 ? 17.736 4.322 -16.567 1.00 95.31 91 LEU A CA 1
ATOM 686 C C . LEU A 1 91 ? 16.735 3.985 -15.454 1.00 95.31 91 LEU A C 1
ATOM 688 O O . LEU A 1 91 ? 16.927 4.424 -14.317 1.00 95.31 91 LEU A O 1
ATOM 692 N N . TYR A 1 92 ? 15.707 3.189 -15.756 1.00 93.94 92 TYR A N 1
ATOM 693 C CA . TYR A 1 92 ? 14.696 2.752 -14.792 1.00 93.94 92 TYR A CA 1
ATOM 694 C C . TYR A 1 92 ? 15.328 1.951 -13.648 1.00 93.94 92 TYR A C 1
ATOM 696 O O . TYR A 1 92 ? 15.172 2.298 -12.478 1.00 93.94 92 TYR A O 1
ATOM 704 N N . VAL A 1 93 ? 16.121 0.933 -13.986 1.00 91.31 93 VAL A N 1
ATOM 705 C CA . VAL A 1 93 ? 16.794 0.066 -13.013 1.00 91.31 93 VAL A CA 1
ATOM 706 C C . VAL A 1 93 ? 17.809 0.841 -12.170 1.00 91.31 93 VAL A C 1
ATOM 708 O O . VAL A 1 93 ? 17.862 0.672 -10.955 1.00 91.31 93 VAL A O 1
ATOM 711 N N . LYS A 1 94 ? 18.599 1.724 -12.794 1.00 90.00 94 LYS A N 1
ATOM 712 C CA . LYS A 1 94 ? 19.635 2.510 -12.109 1.00 90.00 94 LYS A CA 1
ATOM 713 C C . LYS A 1 94 ? 19.067 3.516 -11.107 1.00 90.00 94 LYS A C 1
ATOM 715 O O . LYS A 1 94 ? 19.735 3.825 -10.123 1.00 90.00 94 LYS A O 1
ATOM 720 N N . THR A 1 95 ? 17.904 4.095 -11.401 1.00 91.31 95 THR A N 1
ATOM 721 C CA . THR A 1 95 ? 17.321 5.185 -10.596 1.00 91.31 95 THR A CA 1
ATOM 722 C C . THR A 1 95 ? 16.287 4.699 -9.587 1.00 91.31 95 THR A C 1
ATOM 724 O O . THR A 1 95 ? 16.019 5.397 -8.608 1.00 91.31 95 THR A O 1
ATOM 727 N N . GLY A 1 96 ? 15.737 3.500 -9.791 1.00 86.31 96 GLY A N 1
ATOM 728 C CA . GLY A 1 96 ? 14.894 2.816 -8.822 1.00 86.31 96 GLY A CA 1
ATOM 729 C C . GLY A 1 96 ? 15.659 2.380 -7.571 1.00 86.31 96 GLY A C 1
ATOM 730 O O . GLY A 1 96 ? 16.871 2.164 -7.578 1.00 86.31 96 GLY A O 1
ATOM 731 N N . ILE A 1 97 ? 14.929 2.218 -6.467 1.00 82.94 97 ILE A N 1
ATOM 732 C CA . ILE A 1 97 ? 15.493 1.599 -5.268 1.00 82.94 97 ILE A CA 1
ATOM 733 C C . ILE A 1 97 ? 15.677 0.103 -5.543 1.00 82.94 97 ILE A C 1
ATOM 735 O O . ILE A 1 97 ? 14.730 -0.574 -5.940 1.00 82.94 97 ILE A O 1
ATOM 739 N N . GLN A 1 98 ? 16.876 -0.423 -5.292 1.00 82.94 98 GLN A N 1
ATOM 740 C CA . GLN A 1 98 ? 17.176 -1.849 -5.431 1.00 82.94 98 GLN A CA 1
ATOM 741 C C . GLN A 1 98 ? 16.572 -2.637 -4.259 1.00 82.94 98 GLN A C 1
ATOM 743 O O . GLN A 1 98 ? 17.260 -2.996 -3.307 1.00 82.94 98 GLN A O 1
ATOM 748 N N . VAL A 1 99 ? 15.261 -2.872 -4.310 1.00 82.56 99 VAL A N 1
ATOM 749 C CA . VAL A 1 99 ? 14.479 -3.509 -3.234 1.00 82.56 99 VAL A CA 1
ATOM 750 C C . VAL A 1 99 ? 14.891 -4.951 -2.933 1.00 82.56 99 VAL A C 1
ATOM 752 O O . VAL A 1 99 ? 14.606 -5.441 -1.847 1.00 82.56 99 VAL A O 1
ATOM 755 N N . GLN A 1 100 ? 15.568 -5.631 -3.866 1.00 80.81 100 GLN A N 1
ATOM 756 C CA . GLN A 1 100 ? 16.133 -6.968 -3.648 1.00 80.81 100 GLN A CA 1
ATOM 757 C C . GLN A 1 100 ? 17.486 -6.963 -2.922 1.00 80.81 100 GLN A C 1
ATOM 759 O O . GLN A 1 100 ? 17.997 -8.026 -2.579 1.00 80.81 100 GLN A O 1
ATOM 764 N N . SER A 1 101 ? 18.095 -5.789 -2.716 1.00 81.12 101 SER A N 1
ATOM 765 C CA . SER A 1 101 ? 19.353 -5.662 -1.974 1.00 81.12 101 SER A CA 1
ATOM 766 C C . SER A 1 101 ? 19.180 -6.229 -0.558 1.00 81.12 101 SER A C 1
ATOM 768 O O . SER A 1 101 ? 18.267 -5.794 0.146 1.00 81.12 101 SER A O 1
ATOM 770 N N . PRO A 1 102 ? 20.079 -7.109 -0.071 1.00 73.31 102 PRO A N 1
ATOM 771 C CA . PRO A 1 102 ? 20.020 -7.637 1.299 1.00 73.31 102 PRO A CA 1
ATOM 772 C C . PRO A 1 102 ? 20.108 -6.572 2.406 1.00 73.31 102 PRO A C 1
ATOM 774 O O . PRO A 1 102 ? 19.904 -6.879 3.577 1.00 73.31 102 PRO A O 1
ATOM 777 N N . GLY A 1 103 ? 20.464 -5.328 2.067 1.00 72.06 103 GLY A N 1
ATOM 778 C CA . GLY A 1 103 ? 20.479 -4.192 2.993 1.00 72.06 103 GLY A CA 1
ATOM 779 C C . GLY A 1 103 ? 19.268 -3.262 2.878 1.00 72.06 103 GLY A C 1
ATOM 780 O O . GLY A 1 103 ? 19.241 -2.229 3.547 1.00 72.06 103 GLY A O 1
ATOM 781 N N . TYR A 1 104 ? 18.296 -3.559 2.010 1.00 75.00 104 TYR A N 1
ATOM 782 C CA . TYR A 1 104 ? 17.145 -2.689 1.805 1.00 75.00 104 TYR A CA 1
ATOM 783 C C . TYR A 1 104 ? 16.136 -2.793 2.958 1.00 75.00 104 TYR A C 1
ATOM 785 O O . TYR A 1 104 ? 15.561 -3.844 3.212 1.00 75.00 104 TYR A O 1
ATOM 793 N N . MET A 1 105 ? 15.894 -1.666 3.632 1.00 70.38 105 MET A N 1
ATOM 794 C CA . MET A 1 105 ? 14.960 -1.550 4.763 1.00 70.38 105 MET A CA 1
ATOM 795 C C . MET A 1 105 ? 14.233 -0.186 4.757 1.00 70.38 105 MET A C 1
ATOM 797 O O . MET A 1 105 ? 13.885 0.367 5.798 1.00 70.38 105 MET A O 1
ATOM 801 N N . GLY A 1 106 ? 14.072 0.425 3.576 1.00 68.62 106 GLY A N 1
ATOM 802 C CA . GLY A 1 106 ? 13.663 1.832 3.460 1.00 68.62 106 GLY A CA 1
ATOM 803 C C . GLY A 1 106 ? 12.151 2.087 3.509 1.00 68.62 106 GLY A C 1
ATOM 804 O O . GLY A 1 106 ? 11.705 3.079 4.091 1.00 68.62 106 GLY A O 1
ATOM 805 N N . ARG A 1 107 ? 11.339 1.242 2.865 1.00 71.00 107 ARG A N 1
ATOM 806 C CA . ARG A 1 107 ? 9.876 1.395 2.770 1.00 71.00 107 ARG A CA 1
ATOM 807 C C . ARG A 1 107 ? 9.190 0.035 2.916 1.00 71.00 107 ARG A C 1
ATOM 809 O O . ARG A 1 107 ? 9.818 -1.005 2.776 1.00 71.00 107 ARG A O 1
ATOM 816 N N . GLN A 1 108 ? 7.883 0.060 3.175 1.00 70.50 108 GLN A N 1
ATOM 817 C CA . GLN A 1 108 ? 7.038 -1.130 3.332 1.00 70.50 108 GLN A CA 1
ATOM 818 C C . GLN A 1 108 ? 6.577 -1.687 1.974 1.00 70.50 108 GLN A C 1
ATOM 820 O O . GLN A 1 108 ? 5.385 -1.834 1.721 1.00 70.50 108 GLN A O 1
ATOM 825 N N . PHE A 1 109 ? 7.528 -1.957 1.086 1.00 72.19 109 PHE A N 1
ATOM 826 C CA . PHE A 1 109 ? 7.315 -2.764 -0.111 1.00 72.19 109 PHE A CA 1
ATOM 827 C C . PHE A 1 109 ? 8.524 -3.674 -0.299 1.00 72.19 109 PHE A C 1
ATOM 829 O O . PHE A 1 109 ? 9.659 -3.244 -0.119 1.00 72.19 109 PHE A O 1
ATOM 836 N N . SER A 1 110 ? 8.278 -4.943 -0.599 1.00 72.31 110 SER A N 1
ATOM 837 C CA . SER A 1 110 ? 9.317 -5.953 -0.773 1.00 72.31 110 SER A CA 1
ATOM 838 C C . SER A 1 110 ? 9.763 -6.052 -2.231 1.00 72.31 110 SER A C 1
ATOM 840 O O . SER A 1 110 ? 9.149 -5.486 -3.137 1.00 72.31 110 SER A O 1
ATOM 842 N N . SER A 1 111 ? 10.848 -6.791 -2.459 1.00 80.62 111 SER A N 1
ATOM 843 C CA . SER A 1 111 ? 11.184 -7.254 -3.800 1.00 80.62 111 SER A CA 1
ATOM 844 C C . SER A 1 111 ? 10.102 -8.190 -4.342 1.00 80.62 111 SER A C 1
ATOM 846 O O . SER A 1 111 ? 9.527 -8.993 -3.603 1.00 80.62 111 SER A O 1
ATOM 848 N N . THR A 1 112 ? 9.841 -8.087 -5.642 1.00 78.56 112 THR A N 1
ATOM 849 C CA . THR A 1 112 ? 8.953 -8.999 -6.358 1.00 78.56 112 THR A CA 1
ATOM 850 C C . THR A 1 112 ? 9.617 -10.366 -6.493 1.00 78.56 112 THR A C 1
ATOM 852 O O . THR A 1 112 ? 10.772 -10.469 -6.905 1.00 78.56 112 THR A O 1
ATOM 855 N N . VAL A 1 113 ? 8.874 -11.438 -6.209 1.00 88.31 113 VAL A N 1
ATOM 856 C CA . VAL A 1 113 ? 9.308 -12.799 -6.556 1.00 88.31 113 VAL A CA 1
ATOM 857 C C . VAL A 1 113 ? 9.439 -12.875 -8.086 1.00 88.31 113 VAL A C 1
ATOM 859 O O . VAL A 1 113 ? 8.440 -12.627 -8.760 1.00 88.31 113 VAL A O 1
ATOM 862 N N . PRO A 1 114 ? 10.601 -13.233 -8.672 1.00 90.69 114 PRO A N 1
ATOM 863 C CA . PRO A 1 114 ? 10.804 -13.155 -10.125 1.00 90.69 114 PRO A CA 1
ATOM 864 C C . PRO A 1 114 ? 9.746 -13.895 -10.952 1.00 90.69 114 PRO A C 1
ATOM 866 O O . PRO A 1 114 ? 9.292 -13.390 -11.974 1.00 90.69 114 PRO A O 1
ATOM 869 N N . LEU A 1 115 ? 9.286 -15.053 -10.467 1.00 92.88 115 LEU A N 1
ATOM 870 C CA . LEU A 1 115 ? 8.205 -15.811 -11.097 1.00 92.88 115 LEU A CA 1
ATOM 871 C C . LEU A 1 115 ? 6.892 -15.014 -11.183 1.00 92.88 115 LEU A C 1
ATOM 873 O O . LEU A 1 115 ? 6.212 -15.089 -12.201 1.00 92.88 115 LEU A O 1
ATOM 877 N N . ALA A 1 116 ? 6.547 -14.230 -10.157 1.00 91.94 116 ALA A N 1
ATOM 878 C CA . ALA A 1 116 ? 5.361 -13.374 -10.191 1.00 91.94 116 ALA A CA 1
ATOM 879 C C . ALA A 1 116 ? 5.483 -12.306 -11.289 1.00 91.94 116 ALA A C 1
ATOM 881 O O . ALA A 1 116 ? 4.538 -12.097 -12.038 1.00 91.94 116 ALA A O 1
ATOM 882 N N . GLY A 1 117 ? 6.678 -11.732 -11.475 1.00 92.44 117 GLY A N 1
ATOM 883 C CA . GLY A 1 117 ? 6.945 -10.797 -12.573 1.00 92.44 117 GLY A CA 1
ATOM 884 C C . GLY A 1 117 ? 6.765 -11.416 -13.966 1.00 92.44 117 GLY A C 1
ATOM 885 O O . GLY A 1 117 ? 6.277 -10.751 -14.875 1.00 92.44 117 GLY A O 1
ATOM 886 N N . VAL A 1 118 ? 7.093 -12.702 -14.142 1.00 93.88 118 VAL A N 1
ATOM 887 C CA . VAL A 1 118 ? 6.825 -13.424 -15.402 1.00 93.88 118 VAL A CA 1
ATOM 888 C C . VAL A 1 118 ? 5.320 -13.561 -15.649 1.00 93.88 118 VAL A C 1
ATOM 890 O O . VAL A 1 118 ? 4.861 -13.365 -16.773 1.00 93.88 118 VAL A O 1
ATOM 893 N N . ILE A 1 119 ? 4.535 -13.859 -14.611 1.00 93.75 119 ILE A N 1
ATOM 894 C CA . ILE A 1 119 ? 3.071 -13.928 -14.720 1.00 93.75 119 ILE A CA 1
ATOM 895 C C . ILE A 1 119 ? 2.467 -12.548 -15.012 1.00 93.75 119 ILE A C 1
ATOM 897 O O . ILE A 1 119 ? 1.556 -12.451 -15.836 1.00 93.75 119 ILE A O 1
ATOM 901 N N . ASP A 1 120 ? 2.997 -11.479 -14.416 1.00 92.44 120 ASP A N 1
ATOM 902 C CA . ASP A 1 120 ? 2.585 -10.103 -14.719 1.00 92.44 120 ASP A CA 1
ATOM 903 C C . ASP A 1 120 ? 2.906 -9.718 -16.168 1.00 92.44 120 ASP A C 1
ATOM 905 O O . ASP A 1 120 ? 2.094 -9.068 -16.830 1.00 92.44 120 ASP A O 1
ATOM 909 N N . PHE A 1 121 ? 4.052 -10.158 -16.698 1.00 94.06 121 PHE A N 1
ATOM 910 C CA . PHE A 1 121 ? 4.403 -9.970 -18.106 1.00 94.06 121 PHE A CA 1
ATOM 911 C C . PHE A 1 121 ? 3.390 -10.655 -19.033 1.00 94.06 121 PHE A C 1
ATOM 913 O O . PHE A 1 121 ? 2.844 -10.010 -19.928 1.00 94.06 121 PHE A O 1
ATOM 920 N N . VAL A 1 122 ? 3.056 -11.925 -18.773 1.00 93.44 122 VAL A N 1
ATOM 921 C CA . VAL A 1 122 ? 2.003 -12.645 -19.514 1.00 93.44 122 VAL A CA 1
ATOM 922 C C . VAL A 1 122 ? 0.665 -11.911 -19.408 1.00 93.44 122 VAL A C 1
ATOM 924 O O . VAL A 1 122 ? 0.004 -11.680 -20.421 1.00 93.44 122 VAL A O 1
ATOM 927 N N . SER A 1 123 ? 0.283 -11.496 -18.200 1.00 91.81 123 SER A N 1
ATOM 928 C CA . SER A 1 123 ? -0.983 -10.800 -17.948 1.00 91.81 123 SER A CA 1
ATOM 929 C C . SER A 1 123 ? -1.054 -9.457 -18.676 1.00 91.81 123 SER A C 1
ATOM 931 O O . SER A 1 123 ? -2.119 -9.090 -19.166 1.00 91.81 123 SER A O 1
ATOM 933 N N . SER A 1 124 ? 0.076 -8.760 -18.818 1.00 93.06 124 SER A N 1
ATOM 934 C CA . SER A 1 124 ? 0.175 -7.485 -19.538 1.00 93.06 124 SER A CA 1
ATOM 935 C C . SER A 1 124 ? 0.033 -7.646 -21.054 1.00 93.06 124 SER A C 1
ATOM 937 O O . SER A 1 124 ? -0.536 -6.775 -21.706 1.00 93.06 124 SER A O 1
ATOM 939 N N . VAL A 1 125 ? 0.526 -8.755 -21.619 1.00 93.19 125 VAL A N 1
ATOM 940 C CA . VAL A 1 125 ? 0.442 -9.039 -23.064 1.00 93.19 125 VAL A CA 1
ATOM 941 C C . VAL A 1 125 ? -0.934 -9.585 -23.452 1.00 93.19 125 VAL A C 1
ATOM 943 O O . VAL A 1 125 ? -1.498 -9.167 -24.460 1.00 93.19 125 VAL A O 1
ATOM 946 N N . VAL A 1 126 ? -1.486 -10.516 -22.666 1.00 92.38 126 VAL A N 1
ATOM 947 C CA . VAL A 1 126 ? -2.780 -11.160 -22.967 1.00 92.38 126 VAL A CA 1
ATOM 948 C C . VAL A 1 126 ? -3.965 -10.289 -22.531 1.00 92.38 126 VAL A C 1
ATOM 950 O O . VAL A 1 126 ? -5.013 -10.328 -23.167 1.00 92.38 126 VAL A O 1
ATOM 953 N N . ASN A 1 127 ? -3.795 -9.490 -21.474 1.00 89.25 127 ASN A N 1
ATOM 954 C CA . ASN A 1 127 ? -4.772 -8.545 -20.930 1.00 89.25 127 ASN A CA 1
ATOM 955 C C . ASN A 1 127 ? -6.182 -9.137 -20.719 1.00 89.25 127 ASN A C 1
ATOM 957 O O . ASN A 1 127 ? -7.125 -8.832 -21.451 1.00 89.25 127 ASN A O 1
ATOM 961 N N . GLN A 1 128 ? -6.330 -9.972 -19.686 1.00 92.00 128 GLN A N 1
ATOM 962 C CA . GLN A 1 128 ? -7.609 -10.578 -19.293 1.00 92.00 128 GLN A CA 1
ATOM 963 C C . GLN A 1 128 ? -8.169 -9.921 -18.022 1.00 92.00 128 GLN A C 1
ATOM 965 O O . GLN A 1 128 ? -7.754 -10.287 -16.918 1.00 92.00 128 GLN A O 1
ATOM 970 N N . PRO A 1 129 ? -9.106 -8.961 -18.129 1.00 86.69 129 PRO A N 1
ATOM 971 C CA . PRO A 1 129 ? -9.685 -8.323 -16.955 1.00 86.69 129 PRO A CA 1
ATOM 972 C C . PRO A 1 129 ? -10.595 -9.296 -16.194 1.00 86.69 129 PRO A C 1
ATOM 974 O O . PRO A 1 129 ? -11.457 -9.954 -16.775 1.00 86.69 129 PRO A O 1
ATOM 977 N N . SER A 1 130 ? -10.459 -9.340 -14.868 1.00 85.25 130 SER A N 1
ATOM 978 C CA . SER A 1 130 ? -11.246 -10.220 -13.989 1.00 85.25 130 SER A CA 1
ATOM 979 C C . SER A 1 130 ? -12.669 -9.717 -13.698 1.00 85.25 130 SER A C 1
ATOM 981 O O . SER A 1 130 ? -13.413 -10.379 -12.974 1.00 85.25 130 SER A O 1
ATOM 983 N N . SER A 1 131 ? -13.073 -8.575 -14.271 1.00 85.81 131 SER A N 1
ATOM 984 C CA . SER A 1 131 ? -14.380 -7.940 -14.032 1.00 85.81 131 SER A CA 1
ATOM 985 C C . SER A 1 131 ? -15.571 -8.773 -14.517 1.00 85.81 131 SER A C 1
ATOM 987 O O . SER A 1 131 ? -16.657 -8.665 -13.954 1.00 85.81 131 SER A O 1
ATOM 989 N N . PHE A 1 132 ? -15.374 -9.608 -15.541 1.00 87.69 132 PHE A N 1
ATOM 990 C CA . PHE A 1 132 ? -16.385 -10.524 -16.067 1.00 87.69 132 PHE A CA 1
ATOM 991 C C . PHE A 1 132 ? -15.758 -11.895 -16.298 1.00 87.69 132 PHE A C 1
ATOM 993 O O . PHE A 1 132 ? -14.655 -11.989 -16.836 1.00 87.69 132 PHE A O 1
ATOM 1000 N N . TYR A 1 133 ? -16.475 -12.964 -15.941 1.00 90.81 133 TYR A N 1
ATOM 1001 C CA . TYR A 1 133 ? -15.963 -14.328 -16.104 1.00 90.81 133 TYR A CA 1
ATOM 1002 C C . TYR A 1 133 ? -15.568 -14.631 -17.558 1.00 90.81 133 TYR A C 1
ATOM 1004 O O . TYR A 1 133 ? -14.516 -15.210 -17.796 1.00 90.81 133 TYR A O 1
ATOM 1012 N N . GLU A 1 134 ? -16.360 -14.179 -18.533 1.00 93.31 134 GLU A N 1
ATOM 1013 C CA . GLU A 1 134 ? -16.085 -14.363 -19.967 1.00 93.31 134 GLU A CA 1
ATOM 1014 C C . GLU A 1 134 ? -14.817 -13.649 -20.467 1.00 93.31 134 GLU A C 1
ATOM 1016 O O . GLU A 1 134 ? -14.217 -14.096 -21.440 1.00 93.31 134 GLU A O 1
ATOM 1021 N N . ALA A 1 135 ? -14.385 -12.578 -19.793 1.00 89.44 135 ALA A N 1
ATOM 1022 C CA . ALA A 1 135 ? -13.206 -11.799 -20.172 1.00 89.44 135 ALA A CA 1
ATOM 1023 C C . ALA A 1 135 ? -11.911 -12.299 -19.501 1.00 89.44 135 ALA A C 1
ATOM 1025 O O . ALA A 1 135 ? -10.817 -12.067 -20.015 1.00 89.44 135 ALA A O 1
ATOM 1026 N N . GLY A 1 136 ? -12.028 -13.006 -18.372 1.00 92.25 136 GLY A N 1
ATOM 1027 C CA . GLY A 1 136 ? -10.893 -13.473 -17.580 1.00 92.25 136 GLY A CA 1
ATOM 1028 C C . GLY A 1 136 ? -11.244 -14.673 -16.709 1.00 92.25 136 GLY A C 1
ATOM 1029 O O . GLY A 1 136 ? -11.273 -14.570 -15.483 1.00 92.25 136 GLY A O 1
ATOM 1030 N N . GLN A 1 137 ? -11.484 -15.824 -17.342 1.00 93.75 137 GLN A N 1
ATOM 1031 C CA . GLN A 1 137 ? -11.937 -17.043 -16.660 1.00 93.75 137 GLN A CA 1
ATOM 1032 C C . GLN A 1 137 ? -10.954 -17.517 -15.583 1.00 93.75 137 GLN A C 1
ATOM 1034 O O . GLN A 1 137 ? -11.353 -17.747 -14.441 1.00 93.75 137 GLN A O 1
ATOM 1039 N N . LEU A 1 138 ? -9.667 -17.650 -15.929 1.00 92.75 138 LEU A N 1
ATOM 1040 C CA . LEU A 1 138 ? -8.648 -18.099 -14.981 1.00 92.75 138 LEU A CA 1
ATOM 1041 C C . LEU A 1 138 ? -8.419 -17.072 -13.856 1.00 92.75 138 LEU A C 1
ATOM 1043 O O . LEU A 1 138 ? -8.511 -17.486 -12.701 1.00 92.75 138 LEU A O 1
ATOM 1047 N N . PRO A 1 139 ? -8.208 -15.763 -14.125 1.00 90.94 139 PRO A N 1
ATOM 1048 C CA . PRO A 1 139 ? -8.132 -14.749 -13.070 1.00 90.94 139 PRO A CA 1
ATOM 1049 C C . PRO A 1 139 ? -9.317 -14.773 -12.095 1.00 90.94 139 PRO A C 1
ATOM 1051 O O . PRO A 1 139 ? -9.118 -14.690 -10.886 1.00 90.94 139 PRO A O 1
ATOM 1054 N N . ASN A 1 140 ? -10.544 -14.951 -12.598 1.00 91.25 140 ASN A N 1
ATOM 1055 C CA . ASN A 1 140 ? -11.744 -15.010 -11.764 1.00 91.25 140 ASN A CA 1
ATOM 1056 C C . ASN A 1 140 ? -11.750 -16.239 -10.829 1.00 91.25 140 ASN A C 1
ATOM 1058 O O . ASN A 1 140 ? -12.052 -16.120 -9.642 1.00 91.25 140 ASN A O 1
ATOM 1062 N N . VAL A 1 141 ? -11.352 -17.413 -11.336 1.00 92.38 141 VAL A N 1
ATOM 1063 C CA . VAL A 1 141 ? -11.222 -18.637 -10.524 1.00 92.38 141 VAL A CA 1
ATOM 1064 C C . VAL A 1 141 ? -10.081 -18.517 -9.512 1.00 92.38 141 VAL A C 1
ATOM 1066 O O . VAL A 1 141 ? -10.247 -18.907 -8.357 1.00 92.38 141 VAL A O 1
ATOM 1069 N N . VAL A 1 142 ? -8.937 -17.958 -9.916 1.00 92.81 142 VAL A N 1
ATOM 1070 C CA . VAL A 1 142 ? -7.784 -17.753 -9.027 1.00 92.81 142 VAL A CA 1
ATOM 1071 C C . VAL A 1 142 ? -8.127 -16.795 -7.891 1.00 92.81 142 VAL A C 1
ATOM 1073 O O . VAL A 1 142 ? -7.750 -17.075 -6.760 1.00 92.81 142 VAL A O 1
ATOM 1076 N N . GLU A 1 143 ? -8.888 -15.724 -8.132 1.00 91.00 143 GLU A N 1
ATOM 1077 C CA . GLU A 1 143 ? -9.326 -14.824 -7.056 1.00 91.00 143 GLU A CA 1
ATOM 1078 C C . GLU A 1 143 ? -10.135 -15.555 -5.978 1.00 91.00 143 GLU A C 1
ATOM 1080 O O . GLU A 1 143 ? -9.909 -15.344 -4.785 1.00 91.00 143 GLU A O 1
ATOM 1085 N N . LYS A 1 144 ? -11.003 -16.489 -6.382 1.00 89.81 144 LYS A N 1
ATOM 1086 C CA . LYS A 1 144 ? -11.734 -17.340 -5.440 1.00 89.81 144 LYS A CA 1
ATOM 1087 C C . LYS A 1 144 ? -10.808 -18.279 -4.662 1.00 89.81 144 LYS A C 1
ATOM 1089 O O . LYS A 1 144 ? -10.942 -18.383 -3.449 1.00 89.81 144 LYS A O 1
ATOM 1094 N N . ILE A 1 145 ? -9.848 -18.920 -5.332 1.00 93.12 145 ILE A N 1
ATOM 1095 C CA . ILE A 1 145 ? -8.864 -19.791 -4.666 1.00 93.12 145 ILE A CA 1
ATOM 1096 C C . ILE A 1 145 ? -8.032 -18.986 -3.658 1.00 93.12 145 ILE A C 1
ATOM 1098 O O . ILE A 1 145 ? -7.847 -19.420 -2.525 1.00 93.12 145 ILE A O 1
ATOM 1102 N N . MET A 1 146 ? -7.571 -17.790 -4.036 1.00 93.44 146 MET A N 1
ATOM 1103 C CA . MET A 1 146 ? -6.847 -16.893 -3.133 1.00 93.44 146 MET A CA 1
ATOM 1104 C C . MET A 1 146 ? -7.704 -16.489 -1.931 1.00 93.44 146 MET A C 1
ATOM 1106 O O . MET A 1 146 ? -7.188 -16.438 -0.816 1.00 93.44 146 MET A O 1
ATOM 1110 N N . ALA A 1 147 ? -9.001 -16.233 -2.139 1.00 91.56 147 ALA A N 1
ATOM 1111 C CA . ALA A 1 147 ? -9.934 -15.967 -1.051 1.00 91.56 147 ALA A CA 1
ATOM 1112 C C . ALA A 1 147 ? -10.001 -17.149 -0.086 1.00 91.56 147 ALA A C 1
ATOM 1114 O O . ALA A 1 147 ? -9.848 -16.963 1.119 1.00 91.56 147 ALA A O 1
ATOM 1115 N N . ASP A 1 148 ? -10.195 -18.358 -0.603 1.00 92.12 148 ASP A N 1
ATOM 1116 C CA . ASP A 1 148 ? -10.321 -19.555 0.221 1.00 92.12 148 ASP A CA 1
ATOM 1117 C C . ASP A 1 148 ? -9.036 -19.826 1.021 1.00 92.12 148 ASP A C 1
ATOM 1119 O O . ASP A 1 148 ? -9.100 -20.067 2.228 1.00 92.12 148 ASP A O 1
ATOM 1123 N N . GLU A 1 149 ? -7.863 -19.697 0.396 1.00 93.31 149 GLU A N 1
ATOM 1124 C CA . GLU A 1 149 ? -6.570 -19.890 1.062 1.00 93.31 149 GLU A CA 1
ATOM 1125 C C . GLU A 1 149 ? -6.278 -18.823 2.125 1.00 93.31 149 GLU A C 1
ATOM 1127 O O . GLU A 1 149 ? -5.872 -19.157 3.243 1.00 93.31 149 GLU A O 1
ATOM 1132 N N . LEU A 1 150 ? -6.520 -17.543 1.820 1.00 89.44 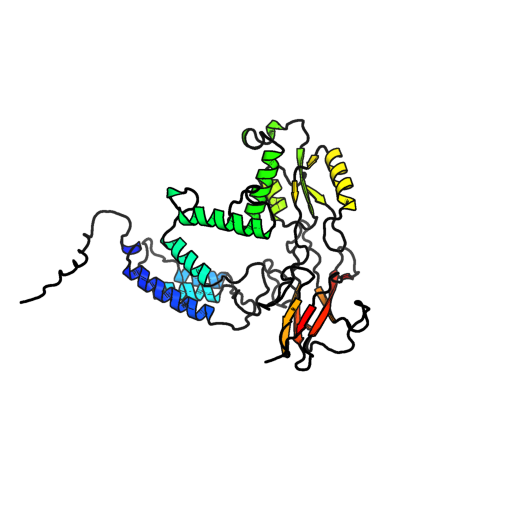150 LEU A N 1
ATOM 1133 C CA . LEU A 1 150 ? -6.292 -16.455 2.773 1.00 89.44 150 LEU A CA 1
ATOM 1134 C C . LEU A 1 150 ? -7.228 -16.569 3.980 1.00 89.44 150 LEU A C 1
ATOM 1136 O O . LEU A 1 150 ? -6.794 -16.423 5.120 1.00 89.44 150 LEU A O 1
ATOM 1140 N N . ASN A 1 151 ? -8.505 -16.865 3.753 1.00 87.75 151 ASN A N 1
ATOM 1141 C CA . ASN A 1 151 ? -9.476 -16.970 4.840 1.00 87.75 151 ASN A CA 1
ATOM 1142 C C . ASN A 1 151 ? -9.273 -18.239 5.674 1.00 87.75 151 ASN A C 1
ATOM 1144 O O . ASN A 1 151 ? -9.436 -18.199 6.895 1.00 87.75 151 ASN A O 1
ATOM 1148 N N . ARG A 1 152 ? -8.813 -19.335 5.057 1.00 87.19 152 ARG A N 1
ATOM 1149 C CA . ARG A 1 152 ? -8.337 -20.519 5.782 1.00 87.19 152 ARG A CA 1
ATOM 1150 C C . ARG A 1 152 ? -7.145 -20.185 6.680 1.00 87.19 152 ARG A C 1
ATOM 1152 O O . ARG A 1 152 ? -7.104 -20.657 7.811 1.00 87.19 152 ARG A O 1
ATOM 1159 N N . PHE A 1 153 ? -6.207 -19.364 6.204 1.00 85.81 153 PHE A N 1
ATOM 1160 C CA . PHE A 1 153 ? -5.076 -18.883 7.004 1.00 85.81 153 PHE A CA 1
ATOM 1161 C C . PHE A 1 153 ? -5.518 -17.984 8.170 1.00 85.81 153 PHE A C 1
ATOM 1163 O O . PHE A 1 153 ? -5.016 -18.140 9.279 1.00 85.81 153 PHE A O 1
ATOM 1170 N N . ILE A 1 154 ? -6.490 -17.091 7.950 1.00 84.12 154 ILE A N 1
ATOM 1171 C CA . ILE A 1 154 ? -7.089 -16.251 9.005 1.00 84.12 154 ILE A CA 1
ATOM 1172 C C . ILE A 1 154 ? -7.878 -17.099 10.026 1.00 84.12 154 ILE A C 1
ATOM 1174 O O . ILE A 1 154 ? -8.024 -16.700 11.181 1.00 84.12 154 ILE A O 1
ATOM 1178 N N . GLY A 1 155 ? -8.366 -18.277 9.625 1.00 85.38 155 GLY A N 1
ATOM 1179 C CA . GLY A 1 155 ? -9.138 -19.191 10.471 1.00 85.38 155 GLY A CA 1
ATOM 1180 C C . GLY A 1 155 ? -10.653 -18.997 10.375 1.00 85.38 155 GLY A C 1
ATOM 1181 O O . GLY A 1 155 ? -11.385 -19.386 11.285 1.00 85.38 155 GLY A O 1
ATOM 1182 N N . TRP A 1 156 ? -11.145 -18.385 9.295 1.00 86.12 156 TRP A N 1
ATOM 1183 C CA . TRP A 1 156 ? -12.580 -18.232 9.067 1.00 86.12 156 TRP A CA 1
ATOM 1184 C C . TRP A 1 156 ? -13.209 -19.519 8.517 1.00 86.12 156 TRP A C 1
ATOM 1186 O O . TRP A 1 156 ? -12.594 -20.202 7.692 1.00 86.12 156 TRP A O 1
ATOM 1196 N N . PRO A 1 157 ? -14.437 -19.869 8.944 1.00 89.19 157 PRO A N 1
ATOM 1197 C CA . PRO A 1 157 ? -15.130 -21.033 8.411 1.00 89.19 157 PRO A CA 1
ATOM 1198 C C . PRO A 1 157 ? -15.357 -20.933 6.890 1.00 89.19 157 PRO A C 1
ATOM 1200 O O . PRO A 1 157 ? -15.692 -19.860 6.379 1.00 89.19 157 PRO A O 1
ATOM 1203 N N . PRO A 1 158 ? -15.232 -22.043 6.140 1.00 87.56 158 PRO A N 1
ATOM 1204 C CA . PRO A 1 158 ? -15.578 -22.058 4.724 1.00 87.56 158 PRO A CA 1
ATOM 1205 C C . PRO A 1 158 ? -17.020 -21.591 4.485 1.00 87.56 158 PRO A C 1
ATOM 1207 O O . PRO A 1 158 ? -17.941 -22.006 5.188 1.00 87.56 158 PRO A O 1
ATOM 1210 N N . GLY A 1 159 ? -17.223 -20.741 3.478 1.00 87.25 159 GLY A N 1
ATOM 1211 C CA . GLY A 1 159 ? -18.551 -20.256 3.086 1.00 87.25 159 GLY A CA 1
ATOM 1212 C C . GLY A 1 159 ? -19.138 -19.144 3.962 1.00 87.25 159 GLY A C 1
ATOM 1213 O O . GLY A 1 159 ? -20.262 -18.723 3.703 1.00 87.25 159 GLY A O 1
ATOM 1214 N N . THR A 1 160 ? -18.410 -18.635 4.963 1.00 88.69 160 THR A N 1
ATOM 1215 C CA . THR A 1 160 ? -18.871 -17.512 5.807 1.00 88.69 160 THR A CA 1
ATOM 1216 C C . THR A 1 160 ? -18.233 -16.172 5.444 1.00 88.69 160 THR A C 1
ATOM 1218 O O . THR A 1 160 ? -18.325 -15.220 6.216 1.00 88.69 160 THR A O 1
ATOM 1221 N N . PHE A 1 161 ? -17.554 -16.088 4.300 1.00 87.94 161 PHE A N 1
ATOM 1222 C CA . PHE A 1 161 ? -16.823 -14.900 3.870 1.00 87.94 161 PHE A CA 1
ATOM 1223 C C . PHE A 1 161 ? -16.977 -14.646 2.370 1.00 87.94 161 PHE A C 1
ATOM 1225 O O . PHE A 1 161 ? -17.292 -15.543 1.589 1.00 87.94 161 PHE A O 1
ATOM 1232 N N . ALA A 1 162 ? -16.703 -13.404 1.983 1.00 85.94 162 ALA A N 1
ATOM 1233 C CA . ALA A 1 162 ? -16.451 -12.997 0.612 1.00 85.94 162 ALA A CA 1
ATOM 1234 C C . ALA A 1 162 ? -15.180 -12.140 0.596 1.00 85.94 162 ALA A C 1
ATOM 1236 O O . ALA A 1 162 ? -14.883 -11.445 1.569 1.00 85.94 162 ALA A O 1
ATOM 1237 N N . MET A 1 163 ? -14.435 -12.187 -0.503 1.00 88.25 163 MET A N 1
ATOM 1238 C CA . MET A 1 163 ? -13.230 -11.390 -0.700 1.00 88.25 163 MET A CA 1
ATOM 1239 C C . MET A 1 163 ? -13.262 -10.788 -2.098 1.00 88.25 163 MET A C 1
ATOM 1241 O O . MET A 1 163 ? -13.738 -11.427 -3.032 1.00 88.25 163 MET A O 1
ATOM 1245 N N . VAL A 1 164 ? -12.734 -9.576 -2.220 1.00 88.44 164 VAL A N 1
ATOM 1246 C CA . VAL A 1 164 ? -12.416 -8.942 -3.499 1.00 88.44 164 VAL A CA 1
ATOM 1247 C C . VAL A 1 164 ? -10.988 -8.424 -3.430 1.00 88.44 164 VAL A C 1
ATOM 1249 O O . VAL A 1 164 ? -10.551 -7.940 -2.378 1.00 88.44 164 VAL A O 1
ATOM 1252 N N . THR A 1 165 ? -10.250 -8.523 -4.531 1.00 89.81 165 THR A N 1
ATOM 1253 C CA . THR A 1 165 ? -8.921 -7.912 -4.614 1.00 89.81 165 THR A CA 1
ATOM 1254 C C . THR A 1 165 ? -9.045 -6.417 -4.920 1.00 89.81 165 THR A C 1
ATOM 1256 O O . THR A 1 165 ? -9.982 -5.957 -5.571 1.00 89.81 165 THR A O 1
ATOM 1259 N N . THR A 1 166 ? -8.118 -5.612 -4.400 1.00 91.38 166 THR A N 1
ATOM 1260 C CA . THR A 1 166 ? -8.065 -4.165 -4.666 1.00 91.38 166 THR A CA 1
ATOM 1261 C C . THR A 1 166 ? -6.635 -3.767 -5.006 1.00 91.38 166 THR A C 1
ATOM 1263 O O . THR A 1 166 ? -5.697 -4.483 -4.662 1.00 91.38 166 THR A O 1
ATOM 1266 N N . SER A 1 167 ? -6.440 -2.608 -5.640 1.00 87.00 167 SER A N 1
ATOM 1267 C CA . SER A 1 167 ? -5.103 -2.146 -6.047 1.00 87.00 167 SER A CA 1
ATOM 1268 C C . SER A 1 167 ? -4.176 -1.758 -4.884 1.00 87.00 167 SER A C 1
ATOM 1270 O O . SER A 1 167 ? -3.014 -1.432 -5.110 1.00 87.00 167 SER A O 1
ATOM 1272 N N . GLY A 1 168 ? -4.661 -1.779 -3.637 1.00 86.94 168 GLY A N 1
ATOM 1273 C CA . GLY A 1 168 ? -3.839 -1.560 -2.452 1.00 86.94 168 GLY A CA 1
ATOM 1274 C C . GLY A 1 168 ? -4.647 -1.358 -1.170 1.00 86.94 168 GLY A C 1
ATOM 1275 O O . GLY A 1 168 ? -5.862 -1.155 -1.193 1.00 86.94 168 GLY A O 1
ATOM 1276 N N . GLY A 1 169 ? -3.949 -1.344 -0.030 1.00 83.94 169 GLY A N 1
ATOM 1277 C CA . GLY A 1 169 ? -4.568 -1.290 1.303 1.00 83.94 169 GLY A CA 1
ATOM 1278 C C . GLY A 1 169 ? -5.489 -0.085 1.544 1.00 83.94 169 GLY A C 1
ATOM 1279 O O . GLY A 1 169 ? -6.478 -0.198 2.262 1.00 83.94 169 GLY A O 1
ATOM 1280 N N . SER A 1 170 ? -5.233 1.061 0.904 1.00 83.88 170 SER A N 1
ATOM 1281 C CA . SER A 1 170 ? -6.121 2.230 0.996 1.00 83.88 170 SER A CA 1
ATOM 1282 C C . SER A 1 170 ? -7.516 1.955 0.421 1.00 83.88 170 SER A C 1
ATOM 1284 O O . SER A 1 170 ? -8.511 2.315 1.049 1.00 83.88 170 SER A O 1
ATOM 1286 N N . LEU A 1 171 ? -7.603 1.293 -0.740 1.00 92.38 171 LEU A N 1
ATOM 1287 C CA . LEU A 1 171 ? -8.891 0.902 -1.322 1.00 92.38 171 LEU A CA 1
ATOM 1288 C C . LEU A 1 171 ? -9.514 -0.280 -0.583 1.00 92.38 171 LEU A C 1
ATOM 1290 O O . LEU A 1 171 ? -10.737 -0.323 -0.468 1.00 92.38 171 LEU A O 1
ATOM 1294 N N . ALA A 1 172 ? -8.710 -1.190 -0.030 1.00 90.81 172 ALA A N 1
ATOM 1295 C CA . ALA A 1 172 ? -9.214 -2.241 0.851 1.00 90.81 172 ALA A CA 1
ATOM 1296 C C . ALA A 1 172 ? -9.923 -1.641 2.082 1.00 90.81 172 ALA A C 1
ATOM 1298 O O . ALA A 1 172 ? -11.060 -2.006 2.373 1.00 90.81 172 ALA A O 1
ATOM 1299 N N . ASN A 1 173 ? -9.310 -0.645 2.737 1.00 88.94 173 ASN A N 1
ATOM 1300 C CA . ASN A 1 173 ? -9.915 0.087 3.856 1.00 88.94 173 ASN A CA 1
ATOM 1301 C C . ASN A 1 173 ? -11.215 0.793 3.447 1.00 88.94 173 ASN A C 1
ATOM 1303 O O . ASN A 1 173 ? -12.221 0.686 4.147 1.00 88.94 173 ASN A O 1
ATOM 1307 N N . LEU A 1 174 ? -11.218 1.485 2.300 1.00 93.38 174 LEU A N 1
ATOM 1308 C CA . LEU A 1 174 ? -12.431 2.094 1.745 1.00 93.38 174 LEU A CA 1
ATOM 1309 C C . LEU A 1 174 ? -13.536 1.056 1.520 1.00 93.38 174 LEU A C 1
ATOM 1311 O O . LEU A 1 174 ? -14.666 1.266 1.950 1.00 93.38 174 LEU A O 1
ATOM 1315 N N . THR A 1 175 ? -13.206 -0.070 0.895 1.00 94.00 175 THR A N 1
ATOM 1316 C CA . THR A 1 175 ? -14.158 -1.139 0.568 1.00 94.00 175 THR A CA 1
ATOM 1317 C C . THR A 1 175 ? -14.751 -1.761 1.831 1.00 94.00 175 THR A C 1
ATOM 1319 O O . THR A 1 175 ? -15.971 -1.881 1.939 1.00 94.00 175 THR A O 1
ATOM 1322 N N . ALA A 1 176 ? -13.916 -2.079 2.824 1.00 92.12 176 ALA A N 1
ATOM 1323 C CA . ALA A 1 176 ? -14.361 -2.636 4.100 1.00 92.12 176 ALA A CA 1
ATOM 1324 C C . ALA A 1 176 ? -15.290 -1.672 4.859 1.00 92.12 176 ALA A C 1
ATOM 1326 O O . ALA A 1 176 ? -16.349 -2.068 5.348 1.00 92.12 176 ALA A O 1
ATOM 1327 N N . MET A 1 177 ? -14.933 -0.386 4.918 1.00 92.44 177 MET A N 1
ATOM 1328 C CA . MET A 1 177 ? -15.740 0.622 5.609 1.00 92.44 177 MET A CA 1
ATOM 1329 C C . MET A 1 177 ? -17.042 0.942 4.864 1.00 92.44 177 MET A C 1
ATOM 1331 O O . MET A 1 177 ? -18.065 1.164 5.511 1.00 92.44 177 MET A O 1
ATOM 1335 N N . LEU A 1 178 ? -17.043 0.914 3.526 1.00 93.56 178 LEU A N 1
ATOM 1336 C CA . LEU A 1 178 ? -18.261 1.031 2.718 1.00 93.56 178 LEU A CA 1
ATOM 1337 C C . LEU A 1 178 ? -19.214 -0.140 2.966 1.00 93.56 178 LEU A C 1
ATOM 1339 O O . LEU A 1 178 ? -20.410 0.090 3.142 1.00 93.56 178 LEU A O 1
ATOM 1343 N N . ALA A 1 179 ? -18.694 -1.370 3.023 1.00 92.19 179 ALA A N 1
ATOM 1344 C CA . ALA A 1 179 ? -19.489 -2.551 3.348 1.00 92.19 179 ALA A CA 1
ATOM 1345 C C . ALA A 1 179 ? -20.119 -2.425 4.745 1.00 92.19 179 ALA A C 1
ATOM 1347 O O . ALA A 1 179 ? -21.335 -2.556 4.884 1.00 92.19 179 ALA A O 1
ATOM 1348 N N . ALA A 1 180 ? -19.324 -2.059 5.758 1.00 91.38 180 ALA A N 1
ATOM 1349 C CA . ALA A 1 180 ? -19.814 -1.851 7.121 1.00 91.38 180 ALA A CA 1
ATOM 1350 C C . ALA A 1 180 ? -20.863 -0.728 7.210 1.00 91.38 180 ALA A C 1
ATOM 1352 O O . ALA A 1 180 ? -21.880 -0.871 7.891 1.00 91.38 180 ALA A O 1
ATOM 1353 N N . ARG A 1 181 ? -20.648 0.391 6.506 1.00 91.50 181 ARG A N 1
ATOM 1354 C CA . ARG A 1 181 ? -21.600 1.508 6.475 1.00 91.50 181 ARG A CA 1
ATOM 1355 C C . ARG A 1 181 ? -22.913 1.082 5.834 1.00 91.50 181 ARG A C 1
ATOM 1357 O O . ARG A 1 181 ? -23.962 1.356 6.398 1.00 91.50 181 ARG A O 1
ATOM 1364 N N . ASN A 1 182 ? -22.864 0.439 4.671 1.00 90.94 182 ASN A N 1
ATOM 1365 C CA . ASN A 1 182 ? -24.069 0.062 3.937 1.00 90.94 182 ASN A CA 1
ATOM 1366 C C . ASN A 1 182 ? -24.882 -1.022 4.673 1.00 90.94 182 ASN A C 1
ATOM 1368 O O . ASN A 1 182 ? -26.102 -1.025 4.552 1.00 90.94 182 ASN A O 1
ATOM 1372 N N . ASP A 1 183 ? -24.234 -1.883 5.468 1.00 90.88 183 ASP A N 1
ATOM 1373 C CA . ASP A 1 183 ? -24.910 -2.830 6.368 1.00 90.88 183 ASP A CA 1
ATOM 1374 C C . ASP A 1 183 ? -25.625 -2.119 7.533 1.00 90.88 183 ASP A C 1
ATOM 1376 O O . ASP A 1 183 ? -26.783 -2.403 7.834 1.00 90.88 183 ASP A O 1
ATOM 1380 N N . LYS A 1 184 ? -24.960 -1.156 8.190 1.00 90.94 184 LYS A N 1
ATOM 1381 C CA . LYS A 1 184 ? -25.511 -0.472 9.379 1.00 90.94 184 LYS A CA 1
ATOM 1382 C C . LYS A 1 184 ? -26.416 0.723 9.075 1.00 90.94 184 LYS A C 1
ATOM 1384 O O . LYS A 1 184 ? -27.221 1.101 9.928 1.00 90.94 184 LYS A O 1
ATOM 1389 N N . PHE A 1 185 ? -26.302 1.289 7.879 1.00 89.38 185 PHE A N 1
ATOM 1390 C CA . PHE A 1 185 ? -27.076 2.422 7.373 1.00 89.38 185 PHE A CA 1
ATOM 1391 C C . PHE A 1 185 ? -27.659 2.085 5.990 1.00 89.38 185 PHE A C 1
ATOM 1393 O O . PHE A 1 185 ? -27.222 2.643 4.973 1.00 89.38 185 PHE A O 1
ATOM 1400 N N . PRO A 1 186 ? -28.643 1.167 5.925 1.00 86.00 186 PRO A N 1
ATOM 1401 C CA . PRO A 1 186 ? -29.329 0.851 4.677 1.00 86.00 186 PRO A CA 1
ATOM 1402 C C . PRO A 1 186 ? -30.011 2.114 4.135 1.00 86.00 186 PRO A C 1
ATOM 1404 O O . PRO A 1 186 ? -30.674 2.828 4.880 1.00 86.00 186 PRO A O 1
ATOM 1407 N N . GLY A 1 187 ? -29.810 2.422 2.854 1.00 86.56 187 GLY A N 1
ATOM 1408 C CA . GLY A 1 187 ? -30.286 3.664 2.226 1.00 86.56 187 GLY A CA 1
ATOM 1409 C C . GLY A 1 187 ? -29.197 4.721 2.020 1.00 86.56 187 GLY A C 1
ATOM 1410 O O . GLY A 1 187 ? -29.318 5.545 1.119 1.00 86.56 187 GLY A O 1
ATOM 1411 N N . PHE A 1 188 ? -28.062 4.644 2.734 1.00 89.62 188 PHE A N 1
ATOM 1412 C CA . PHE A 1 188 ? -26.956 5.595 2.524 1.00 89.62 188 PHE A CA 1
ATOM 1413 C C . PHE A 1 188 ? -26.415 5.531 1.087 1.00 89.62 188 PHE A C 1
ATOM 1415 O O . PHE A 1 188 ? -25.999 6.540 0.525 1.00 89.62 188 PHE A O 1
ATOM 1422 N N . TRP A 1 189 ? -26.423 4.345 0.471 1.00 88.44 189 TRP A N 1
ATOM 1423 C CA . TRP A 1 189 ? -25.981 4.168 -0.913 1.00 88.44 189 TRP A CA 1
ATOM 1424 C C . TRP A 1 189 ? -26.936 4.794 -1.941 1.00 88.44 189 TRP A C 1
ATOM 1426 O O . TRP A 1 189 ? -26.476 5.402 -2.901 1.00 88.44 189 TRP A O 1
ATOM 1436 N N . SER A 1 190 ? -28.250 4.645 -1.754 1.00 90.94 190 SER A N 1
ATOM 1437 C CA . SER A 1 190 ? -29.271 5.096 -2.710 1.00 90.94 190 SER A CA 1
ATOM 1438 C C . SER A 1 190 ? -29.653 6.565 -2.538 1.00 90.94 190 SER A C 1
ATOM 1440 O O . SER A 1 190 ? -29.885 7.257 -3.524 1.00 90.94 190 SER A O 1
ATOM 1442 N N . GLU A 1 191 ? -29.721 7.039 -1.296 1.00 90.00 191 GLU A N 1
ATOM 1443 C CA . GLU A 1 191 ? -30.269 8.352 -0.924 1.00 90.00 191 GLU A CA 1
ATOM 1444 C C . GLU A 1 191 ? -29.202 9.290 -0.335 1.00 90.00 191 GLU A C 1
ATOM 1446 O O . GLU A 1 191 ? -29.462 10.463 -0.061 1.00 90.00 191 GLU A O 1
ATOM 1451 N N . GLY A 1 192 ? -27.978 8.792 -0.142 1.00 88.25 192 GLY A N 1
ATOM 1452 C CA . GLY A 1 192 ? -26.894 9.541 0.484 1.00 88.25 192 GLY A CA 1
ATOM 1453 C C . GLY A 1 192 ? -27.122 9.780 1.978 1.00 88.25 192 GLY A C 1
ATOM 1454 O O . GLY A 1 192 ? -27.894 9.094 2.648 1.00 88.25 192 GLY A O 1
ATOM 1455 N N . SER A 1 193 ? -26.450 10.797 2.520 1.00 85.31 193 SER A N 1
ATOM 1456 C CA . SER A 1 193 ? -26.601 11.192 3.927 1.00 85.31 193 SER A CA 1
ATOM 1457 C C . SER A 1 193 ? -27.973 11.799 4.247 1.00 85.31 193 SER A C 1
ATOM 1459 O O . SER A 1 193 ? -28.334 11.888 5.421 1.00 85.31 193 SER A O 1
ATOM 1461 N N . ALA A 1 194 ? -28.754 12.184 3.228 1.00 85.62 194 ALA A N 1
ATOM 1462 C CA . ALA A 1 194 ? -30.074 12.787 3.393 1.00 85.62 194 ALA A CA 1
ATOM 1463 C C . ALA A 1 194 ? -31.085 11.838 4.062 1.00 85.62 194 ALA A C 1
ATOM 1465 O O . ALA A 1 194 ? -31.913 12.297 4.847 1.00 85.62 194 ALA A O 1
ATOM 1466 N N . ALA A 1 195 ? -30.960 10.525 3.832 1.00 82.88 195 ALA A N 1
ATOM 1467 C CA . ALA A 1 195 ? -31.795 9.500 4.470 1.00 82.88 195 ALA A CA 1
ATOM 1468 C C . ALA A 1 195 ? -31.696 9.485 6.007 1.00 82.88 195 ALA A C 1
ATOM 1470 O O . ALA A 1 195 ? -32.552 8.918 6.682 1.00 82.88 195 ALA A O 1
ATOM 1471 N N . PHE A 1 196 ? -30.669 10.128 6.571 1.00 82.81 196 PHE A N 1
ATOM 1472 C CA . PHE A 1 196 ? -30.387 10.141 8.007 1.00 82.81 196 PHE A CA 1
ATOM 1473 C C . PHE A 1 196 ? -30.451 11.552 8.611 1.00 82.81 196 PHE A C 1
ATOM 1475 O O . PHE A 1 196 ? -29.927 11.794 9.700 1.00 82.81 196 PHE A O 1
ATOM 1482 N N . LEU A 1 197 ? -31.099 12.505 7.929 1.00 81.94 197 LEU A N 1
ATOM 1483 C CA . LEU A 1 197 ? -31.337 13.840 8.482 1.00 81.94 197 LEU A CA 1
ATOM 1484 C C . LEU A 1 197 ? -32.181 13.756 9.761 1.00 81.94 197 LEU A C 1
ATOM 1486 O O . LEU A 1 197 ? -33.227 13.115 9.796 1.00 81.94 197 LEU A O 1
ATOM 1490 N N . GLY A 1 198 ? -31.719 14.424 10.820 1.00 80.44 198 GLY A N 1
ATOM 1491 C CA . GLY A 1 198 ? -32.377 14.408 12.131 1.00 80.44 198 GLY A CA 1
ATOM 1492 C C . GLY A 1 198 ? -32.132 13.141 12.959 1.00 80.44 198 GLY A C 1
ATOM 1493 O O . GLY A 1 198 ? -32.678 13.035 14.053 1.00 80.44 198 GLY A O 1
ATOM 1494 N N . GLN A 1 199 ? -31.310 12.206 12.472 1.00 84.62 199 GLN A N 1
ATOM 1495 C CA . GLN A 1 199 ? -30.869 11.028 13.219 1.00 84.62 199 GLN A CA 1
ATOM 1496 C C . GLN A 1 199 ? -29.425 11.186 13.717 1.00 84.62 199 GLN A C 1
ATOM 1498 O O . GLN A 1 199 ? -28.745 12.181 13.442 1.00 84.62 199 GLN A O 1
ATOM 1503 N N . GLU A 1 200 ? -28.949 10.187 14.460 1.00 83.44 200 GLU A N 1
ATOM 1504 C CA . GLU A 1 200 ? -27.545 10.090 14.846 1.00 83.44 200 GLU A CA 1
ATOM 1505 C C . GLU A 1 200 ? -26.644 10.031 13.611 1.00 83.44 200 GLU A C 1
ATOM 1507 O O . GLU A 1 200 ? -26.913 9.331 12.631 1.00 83.44 200 GLU A O 1
ATOM 1512 N N . ARG A 1 201 ? -25.531 10.758 13.668 1.00 89.50 201 ARG A N 1
ATOM 1513 C CA . ARG A 1 201 ? -24.598 10.848 12.547 1.00 89.50 201 ARG A CA 1
ATOM 1514 C C . ARG A 1 201 ? -23.684 9.621 12.530 1.00 89.50 201 ARG A C 1
ATOM 1516 O O . ARG A 1 201 ? -23.118 9.298 13.575 1.00 89.50 201 ARG A O 1
ATOM 1523 N N . PRO A 1 202 ? -23.475 8.962 11.375 1.00 91.44 202 PRO A N 1
ATOM 1524 C CA . PRO A 1 202 ? -22.593 7.803 11.289 1.00 91.44 202 PRO A CA 1
ATOM 1525 C C . PRO A 1 202 ? -21.172 8.187 11.694 1.00 91.44 202 PRO A C 1
ATOM 1527 O O . PRO A 1 202 ? -20.659 9.217 11.262 1.00 91.44 202 PRO A O 1
ATOM 1530 N N . ALA A 1 203 ? -20.528 7.359 12.503 1.00 91.81 203 ALA A N 1
ATOM 1531 C CA . ALA A 1 203 ? -19.175 7.583 12.985 1.00 91.81 203 ALA A CA 1
ATOM 1532 C C . ALA A 1 203 ? -18.345 6.299 12.939 1.00 91.81 203 ALA A C 1
ATOM 1534 O O . ALA A 1 203 ? -18.871 5.186 12.974 1.00 91.81 203 ALA A O 1
ATOM 1535 N N . ILE A 1 204 ? -17.029 6.462 12.877 1.00 92.56 204 ILE A N 1
ATOM 1536 C CA . ILE A 1 204 ? -16.072 5.354 12.951 1.00 92.56 204 ILE A CA 1
ATOM 1537 C C . ILE A 1 204 ? -15.219 5.517 14.199 1.00 92.56 204 ILE A C 1
ATOM 1539 O O . ILE A 1 204 ? -14.914 6.644 14.582 1.00 92.56 204 ILE A O 1
ATOM 1543 N N . ALA A 1 205 ? -14.817 4.412 14.812 1.00 88.44 205 ALA A N 1
ATOM 1544 C CA . ALA A 1 205 ? -13.842 4.410 15.891 1.00 88.44 205 ALA A CA 1
ATOM 1545 C C . ALA A 1 205 ? -12.513 3.847 15.387 1.00 88.44 205 ALA A C 1
ATOM 1547 O O . ALA A 1 205 ? -12.488 2.843 14.679 1.00 88.44 205 ALA A O 1
ATOM 1548 N N . VAL A 1 206 ? -11.407 4.502 15.712 1.00 88.00 206 VAL A N 1
ATOM 1549 C CA . VAL A 1 206 ? -10.076 4.131 15.215 1.00 88.00 206 VAL A CA 1
ATOM 1550 C C . VAL A 1 206 ? -9.043 4.329 16.314 1.00 88.00 206 VAL A C 1
ATOM 1552 O O . VAL A 1 206 ? -9.204 5.232 17.134 1.00 88.00 206 VAL A O 1
ATOM 1555 N N . GLY A 1 207 ? -7.974 3.531 16.318 1.00 83.25 207 GLY A N 1
ATOM 1556 C CA . GLY A 1 207 ? -6.807 3.813 17.160 1.00 83.25 207 GLY A CA 1
ATOM 1557 C C . GLY A 1 207 ? -6.190 5.182 16.845 1.00 83.25 207 GLY A C 1
ATOM 1558 O O . GLY A 1 207 ? -6.295 5.688 15.718 1.00 83.25 207 GLY A O 1
ATOM 1559 N N . ASP A 1 208 ? -5.548 5.804 17.831 1.00 79.56 208 ASP A N 1
ATOM 1560 C CA . ASP A 1 208 ? -4.891 7.106 17.639 1.00 79.56 208 ASP A CA 1
ATOM 1561 C C . ASP A 1 208 ? -3.796 7.081 16.561 1.00 79.56 208 ASP A C 1
ATOM 1563 O O . ASP A 1 208 ? -3.602 8.073 15.859 1.00 79.56 208 ASP A O 1
ATOM 1567 N N . ASP A 1 209 ? -3.164 5.929 16.348 1.00 74.69 209 ASP A N 1
ATOM 1568 C CA . ASP A 1 209 ? -2.080 5.685 15.393 1.00 74.69 209 ASP A CA 1
ATOM 1569 C C . ASP A 1 209 ? -2.542 5.117 14.038 1.00 74.69 209 ASP A C 1
ATOM 1571 O O . ASP A 1 209 ? -1.717 4.683 13.230 1.00 74.69 209 ASP A O 1
ATOM 1575 N N . VAL A 1 210 ? -3.854 5.087 13.767 1.00 80.00 210 VAL A N 1
ATOM 1576 C CA . VAL A 1 210 ? -4.381 4.463 12.545 1.00 80.00 210 VAL A CA 1
ATOM 1577 C C . VAL A 1 210 ? -3.751 5.058 11.280 1.00 80.00 210 VAL A C 1
ATOM 1579 O O . VAL A 1 210 ? -3.546 6.270 11.167 1.00 80.00 210 VAL A O 1
ATOM 1582 N N . HIS A 1 211 ? -3.513 4.207 10.279 1.00 80.88 211 HIS A N 1
ATOM 1583 C CA . HIS A 1 211 ? -2.993 4.642 8.987 1.00 80.88 211 HIS A CA 1
ATOM 1584 C C . HIS A 1 211 ? -3.882 5.738 8.374 1.00 80.88 211 HIS A C 1
ATOM 1586 O O . HIS A 1 211 ? -5.109 5.605 8.308 1.00 80.88 211 HIS A O 1
ATOM 1592 N N . TYR A 1 212 ? -3.261 6.801 7.857 1.00 82.31 212 TYR A N 1
ATOM 1593 C CA . TYR A 1 212 ? -3.955 7.984 7.329 1.00 82.31 212 TYR A CA 1
ATOM 1594 C C . TYR A 1 212 ? -4.980 7.667 6.221 1.00 82.31 212 TYR A C 1
ATOM 1596 O O . TYR A 1 212 ? -5.881 8.460 5.956 1.00 82.31 212 TYR A O 1
ATOM 1604 N N . SER A 1 213 ? -4.880 6.515 5.545 1.00 84.75 213 SER A N 1
ATOM 1605 C CA . SER A 1 213 ? -5.898 6.103 4.568 1.00 84.75 213 SER A CA 1
ATOM 1606 C C . SER A 1 213 ? -7.281 5.958 5.199 1.00 84.75 213 SER A C 1
ATOM 1608 O O . SER A 1 213 ? -8.271 6.226 4.535 1.00 84.75 213 SER A O 1
ATOM 1610 N N . VAL A 1 214 ? -7.366 5.551 6.469 1.00 85.94 214 VAL A N 1
ATOM 1611 C CA . VAL A 1 214 ? -8.642 5.352 7.171 1.00 85.94 214 VAL A CA 1
ATOM 1612 C C . VAL A 1 214 ? -9.337 6.690 7.421 1.00 85.94 214 VAL A C 1
ATOM 1614 O O . VAL A 1 214 ? -10.539 6.824 7.187 1.00 85.94 214 VAL A O 1
ATOM 1617 N N . THR A 1 215 ? -8.580 7.716 7.816 1.00 87.44 215 THR A N 1
ATOM 1618 C CA . THR A 1 215 ? -9.129 9.066 8.003 1.00 87.44 215 THR A CA 1
ATOM 1619 C C . THR A 1 215 ? -9.550 9.681 6.668 1.00 87.44 215 THR A C 1
ATOM 1621 O O . THR A 1 215 ? -10.641 10.242 6.572 1.00 87.44 215 THR A O 1
ATOM 1624 N N . ARG A 1 216 ? -8.760 9.484 5.600 1.00 89.75 216 ARG A N 1
ATOM 1625 C CA . ARG A 1 216 ? -9.151 9.879 4.235 1.00 89.75 216 ARG A CA 1
ATOM 1626 C C . ARG A 1 216 ? -10.424 9.171 3.777 1.00 89.75 216 ARG A C 1
ATOM 1628 O O . ARG A 1 216 ? -11.297 9.824 3.212 1.00 89.75 216 ARG A O 1
ATOM 1635 N N . THR A 1 217 ? -10.565 7.876 4.059 1.00 91.12 217 THR A N 1
ATOM 1636 C CA . THR A 1 217 ? -11.780 7.109 3.759 1.00 91.12 217 THR A CA 1
ATOM 1637 C C . THR A 1 217 ? -13.014 7.726 4.417 1.00 91.12 217 THR A C 1
ATOM 1639 O O . THR A 1 217 ? -14.039 7.863 3.754 1.00 91.12 217 THR A O 1
ATOM 1642 N N . ALA A 1 218 ? -12.930 8.180 5.673 1.00 90.75 218 ALA A N 1
ATOM 1643 C CA . ALA A 1 218 ? -14.045 8.877 6.321 1.00 90.75 218 ALA A CA 1
ATOM 1644 C C . ALA A 1 218 ? -14.484 10.130 5.539 1.00 90.75 218 ALA A C 1
ATOM 1646 O O . ALA A 1 218 ? -15.682 10.367 5.365 1.00 90.75 218 ALA A O 1
ATOM 1647 N N . GLY A 1 219 ? -13.525 10.905 5.022 1.00 90.88 219 GLY A N 1
ATOM 1648 C CA . GLY A 1 219 ? -13.793 12.044 4.142 1.00 90.88 219 GLY A CA 1
ATOM 1649 C C . GLY A 1 219 ? -14.446 11.631 2.819 1.00 90.88 219 GLY A C 1
ATOM 1650 O O . GLY A 1 219 ? -15.505 12.147 2.473 1.00 90.88 219 GLY A O 1
ATOM 1651 N N . VAL A 1 220 ? -13.858 10.657 2.115 1.00 92.25 220 VAL A N 1
ATOM 1652 C CA . VAL A 1 220 ? -14.342 10.158 0.811 1.00 92.25 220 VAL A CA 1
ATOM 1653 C C . VAL A 1 220 ? -15.764 9.598 0.898 1.00 92.25 220 VAL A C 1
ATOM 1655 O O . VAL A 1 220 ? -16.572 9.819 0.002 1.00 92.25 220 VAL A O 1
ATOM 1658 N N . MET A 1 221 ? -16.101 8.904 1.985 1.00 91.06 221 MET A N 1
ATOM 1659 C CA . MET A 1 221 ? -17.436 8.332 2.190 1.00 91.06 221 MET A CA 1
ATOM 1660 C C . MET A 1 221 ? -18.513 9.366 2.556 1.00 91.06 221 MET A C 1
ATOM 1662 O O . MET A 1 221 ? -19.673 8.980 2.717 1.00 91.06 221 MET A O 1
ATOM 1666 N N . GLY A 1 222 ? -18.148 10.641 2.735 1.00 88.06 222 GLY A N 1
ATOM 1667 C CA . GLY A 1 222 ? -19.072 11.700 3.149 1.00 88.06 222 GLY A CA 1
ATOM 1668 C C . GLY A 1 222 ? -19.430 11.678 4.639 1.00 88.06 222 GLY A C 1
ATOM 1669 O O . GLY A 1 222 ? -20.438 12.259 5.028 1.00 88.06 222 GLY A O 1
ATOM 1670 N N . ILE A 1 223 ? -18.628 11.000 5.469 1.00 87.75 223 ILE A N 1
ATOM 1671 C CA . ILE A 1 223 ? -18.777 10.978 6.933 1.00 87.75 223 ILE A CA 1
ATOM 1672 C C . ILE A 1 223 ? -18.031 12.161 7.561 1.00 87.75 223 ILE A C 1
ATOM 1674 O O . ILE A 1 223 ? -18.548 12.825 8.447 1.00 87.75 223 ILE A O 1
ATOM 1678 N N . GLY A 1 224 ? -16.830 12.463 7.068 1.00 87.00 224 GLY A N 1
ATOM 1679 C CA . GLY A 1 224 ? -16.022 13.586 7.539 1.00 87.00 224 GLY A CA 1
ATOM 1680 C C . GLY A 1 224 ? -15.217 13.299 8.811 1.00 87.00 224 GLY A C 1
ATOM 1681 O O . GLY A 1 224 ? -15.539 12.433 9.622 1.00 87.00 224 GLY A O 1
ATOM 1682 N N . GLU A 1 225 ? -14.133 14.055 8.992 1.00 86.94 225 GLU A N 1
ATOM 1683 C CA . GLU A 1 225 ? -13.165 13.833 10.077 1.00 86.94 225 GLU A CA 1
ATOM 1684 C C . GLU A 1 225 ? -13.742 14.093 11.479 1.00 86.94 225 GLU A C 1
ATOM 1686 O O . GLU A 1 225 ? -13.348 13.440 12.440 1.00 86.94 225 GLU A O 1
ATOM 1691 N N . ALA A 1 226 ? -14.725 14.992 11.609 1.00 89.50 226 ALA A N 1
ATOM 1692 C CA . ALA A 1 226 ? -15.371 15.302 12.892 1.00 89.50 226 ALA A CA 1
ATOM 1693 C C . ALA A 1 226 ? -16.166 14.119 13.490 1.00 89.50 226 ALA A C 1
ATOM 1695 O O . ALA A 1 226 ? -16.503 14.131 14.679 1.00 89.50 226 ALA A O 1
ATOM 1696 N N . GLN A 1 227 ? -16.463 13.116 12.658 1.00 93.19 227 GLN A N 1
ATOM 1697 C CA . GLN A 1 227 ? -17.174 11.878 12.984 1.00 93.19 227 GLN A CA 1
ATOM 1698 C C . GLN A 1 227 ? -16.208 10.689 13.170 1.00 93.19 227 GLN A C 1
ATOM 1700 O O . GLN A 1 227 ? -16.630 9.533 13.200 1.00 93.19 227 GLN A O 1
ATOM 1705 N N . ILE A 1 228 ? -14.908 10.966 13.324 1.00 94.12 228 ILE A N 1
ATOM 1706 C CA . ILE A 1 228 ? -13.900 9.987 13.736 1.00 94.12 228 ILE A CA 1
ATOM 1707 C C . ILE A 1 228 ? -13.761 10.040 15.259 1.00 94.12 228 ILE A C 1
ATOM 1709 O O . ILE A 1 228 ? -13.369 11.054 15.837 1.00 94.12 228 ILE A O 1
ATOM 1713 N N . VAL A 1 229 ? -14.078 8.926 15.908 1.00 92.75 229 VAL A N 1
ATOM 1714 C CA . VAL A 1 229 ? -13.866 8.698 17.335 1.00 92.75 229 VAL A CA 1
ATOM 1715 C C . VAL A 1 229 ? -12.486 8.081 17.511 1.00 92.75 229 VAL A C 1
ATOM 1717 O O . VAL A 1 229 ? -12.194 6.996 17.015 1.00 92.75 229 VAL A O 1
ATOM 1720 N N . ARG A 1 230 ? -11.620 8.811 18.196 1.00 91.81 230 ARG A N 1
ATOM 1721 C CA . ARG A 1 230 ? -10.236 8.433 18.450 1.00 91.81 230 ARG A CA 1
ATOM 1722 C C . ARG A 1 230 ? -10.153 7.618 19.738 1.00 91.81 230 ARG A C 1
ATOM 1724 O O . ARG A 1 230 ? -10.637 8.064 20.778 1.00 91.81 230 ARG A O 1
ATOM 1731 N N . LEU A 1 231 ? -9.638 6.396 19.630 1.00 83.94 231 LEU A N 1
ATOM 1732 C CA . LEU A 1 231 ? -9.488 5.456 20.730 1.00 83.94 231 LEU A CA 1
ATOM 1733 C C . LEU A 1 231 ? -8.044 5.520 21.249 1.00 83.94 231 LEU A C 1
ATOM 1735 O O . LEU A 1 231 ? -7.126 5.217 20.479 1.00 83.94 231 LEU A O 1
ATOM 1739 N N . PRO A 1 232 ? -7.845 5.868 22.537 1.00 85.81 232 PRO A N 1
ATOM 1740 C CA . PRO A 1 232 ? -6.520 5.930 23.137 1.00 85.81 232 PRO A CA 1
ATOM 1741 C C . PRO A 1 232 ? -5.781 4.601 23.046 1.00 85.81 232 PRO A C 1
ATOM 1743 O O . PRO A 1 232 ? -6.399 3.534 23.092 1.00 85.81 232 PRO A O 1
ATOM 1746 N N . LEU A 1 233 ? -4.456 4.676 22.979 1.00 80.06 233 LEU A N 1
ATOM 1747 C CA . LEU A 1 233 ? -3.585 3.507 22.996 1.00 80.06 233 LEU A CA 1
ATOM 1748 C C . LEU A 1 233 ? -2.943 3.312 2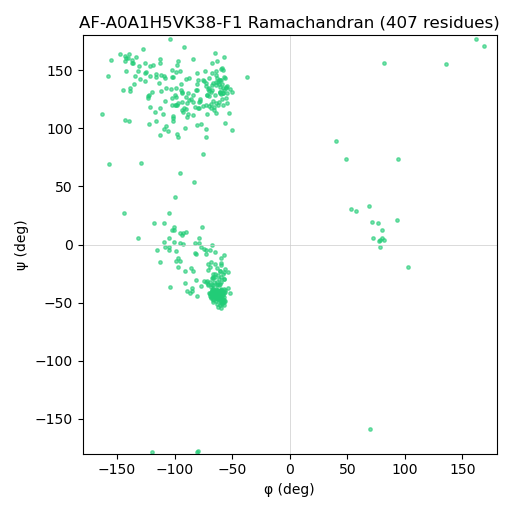4.376 1.00 80.06 233 LEU A C 1
ATOM 1750 O O . LEU A 1 233 ? -2.689 4.278 25.097 1.00 80.06 233 LEU A O 1
ATOM 1754 N N . ASN A 1 234 ? -2.662 2.061 24.732 1.00 77.56 234 ASN A N 1
ATOM 1755 C CA . ASN A 1 234 ? -1.858 1.702 25.896 1.00 77.56 234 ASN A CA 1
ATOM 1756 C C . ASN A 1 234 ? -0.348 1.820 25.587 1.00 77.56 234 ASN A C 1
ATOM 1758 O O . ASN A 1 234 ? 0.057 2.191 24.484 1.00 77.56 234 ASN A O 1
ATOM 1762 N N . HIS A 1 235 ? 0.506 1.496 26.563 1.00 75.75 235 HIS A N 1
ATOM 1763 C CA . HIS A 1 235 ? 1.966 1.549 26.397 1.00 75.75 235 HIS A CA 1
ATOM 1764 C C . HIS A 1 235 ? 2.504 0.589 25.321 1.00 75.75 235 HIS A C 1
ATOM 1766 O O . HIS A 1 235 ? 3.495 0.913 24.669 1.00 75.75 235 HIS A O 1
ATOM 1772 N N . ALA A 1 236 ? 1.789 -0.507 25.058 1.00 66.12 236 ALA A N 1
ATOM 1773 C CA . ALA A 1 236 ? 2.064 -1.457 23.984 1.00 66.12 236 ALA A CA 1
ATOM 1774 C C . ALA A 1 236 ? 1.586 -0.974 22.599 1.00 66.12 236 ALA A C 1
ATOM 1776 O O . ALA A 1 236 ? 1.615 -1.741 21.635 1.00 66.12 236 ALA A O 1
ATOM 1777 N N . GLN A 1 237 ? 1.101 0.272 22.501 1.00 67.50 237 GLN A N 1
ATOM 1778 C CA . GLN A 1 237 ? 0.489 0.863 21.308 1.00 67.50 237 GLN A CA 1
ATOM 1779 C C . GLN A 1 237 ? -0.725 0.077 20.774 1.00 67.50 237 GLN A C 1
ATOM 1781 O O . GLN A 1 237 ? -1.041 0.096 19.589 1.00 67.50 237 GLN A O 1
ATOM 1786 N N . GLN A 1 238 ? -1.438 -0.615 21.654 1.00 75.50 238 GLN A N 1
ATOM 1787 C CA . GLN A 1 238 ? -2.707 -1.267 21.342 1.00 75.50 238 GLN A CA 1
ATOM 1788 C C . GLN A 1 238 ? -3.854 -0.374 21.798 1.00 75.50 238 GLN A C 1
ATOM 1790 O O . GLN A 1 238 ? -3.691 0.388 22.747 1.00 75.50 238 GLN A O 1
ATOM 1795 N N . ILE A 1 239 ? -5.033 -0.496 21.186 1.00 74.56 239 ILE A N 1
ATOM 1796 C CA . ILE A 1 239 ? -6.238 0.191 21.672 1.00 74.56 239 ILE A CA 1
ATOM 1797 C C . ILE A 1 239 ? -6.461 -0.161 23.153 1.00 74.56 239 ILE A C 1
ATOM 1799 O O . ILE A 1 239 ? -6.607 -1.332 23.505 1.00 74.56 239 ILE A O 1
ATOM 1803 N N . ASP A 1 240 ? -6.498 0.853 24.022 1.00 81.75 240 ASP A N 1
ATOM 1804 C CA . ASP A 1 240 ? -6.751 0.671 25.449 1.00 81.75 240 ASP A CA 1
ATOM 1805 C C . ASP A 1 240 ? -8.226 0.322 25.664 1.00 81.75 240 ASP A C 1
ATOM 1807 O O . ASP A 1 240 ? -9.109 1.187 25.702 1.00 81.75 240 ASP A O 1
ATOM 1811 N N . MET A 1 241 ? -8.493 -0.972 25.833 1.00 83.00 241 MET A N 1
ATOM 1812 C CA . MET A 1 241 ? -9.840 -1.510 26.011 1.00 83.00 241 MET A CA 1
ATOM 1813 C C . MET A 1 241 ? -10.582 -0.911 27.214 1.00 83.00 241 MET A C 1
ATOM 1815 O O . MET A 1 241 ? -11.811 -0.822 27.173 1.00 83.00 241 MET A O 1
ATOM 1819 N N . ASN A 1 242 ? -9.875 -0.420 28.242 1.00 83.12 242 ASN A N 1
ATOM 1820 C CA . ASN A 1 242 ? -10.501 0.255 29.385 1.00 83.12 242 ASN A CA 1
ATOM 1821 C C . ASN A 1 242 ? -11.054 1.641 29.016 1.00 83.12 242 ASN A C 1
ATOM 1823 O O . ASN A 1 242 ? -11.939 2.164 29.695 1.00 83.12 242 ASN A O 1
ATOM 1827 N N . ARG A 1 243 ? -10.544 2.251 27.941 1.00 82.94 243 ARG A N 1
ATOM 1828 C CA . ARG A 1 243 ? -10.937 3.586 27.460 1.00 82.94 243 ARG A CA 1
ATOM 1829 C C . ARG A 1 243 ? -11.931 3.546 26.306 1.00 82.94 243 ARG A C 1
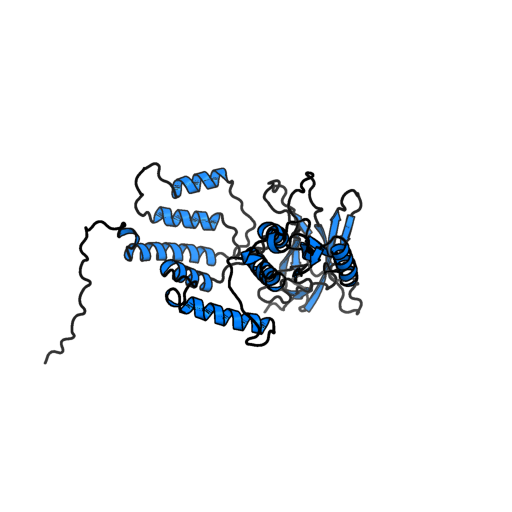ATOM 1831 O O . ARG A 1 243 ? -12.569 4.563 26.043 1.00 82.94 243 ARG A O 1
ATOM 1838 N N . VAL A 1 244 ? -12.120 2.389 25.667 1.00 80.19 244 VAL A N 1
ATOM 1839 C CA . VAL A 1 244 ? -13.048 2.233 24.535 1.00 80.19 244 VAL A CA 1
ATOM 1840 C C . VAL A 1 244 ? -14.477 2.591 24.925 1.00 80.19 244 VAL A C 1
ATOM 1842 O O . VAL A 1 244 ? -15.073 3.461 24.300 1.00 80.19 244 VAL A O 1
ATOM 1845 N N . ARG A 1 245 ? -15.026 1.964 25.972 1.00 82.50 245 ARG A N 1
ATOM 1846 C CA . ARG A 1 245 ? -16.414 2.210 26.397 1.00 82.50 245 ARG A CA 1
ATOM 1847 C C . ARG A 1 245 ? -16.673 3.697 26.710 1.00 82.50 245 ARG A C 1
ATOM 1849 O O . ARG A 1 245 ? -17.571 4.252 26.080 1.00 82.50 245 ARG A O 1
ATOM 1856 N N . PRO A 1 246 ? -15.873 4.371 27.562 1.00 87.50 246 PRO A N 1
ATOM 1857 C CA . PRO A 1 246 ? -16.028 5.808 27.799 1.00 87.50 246 PRO A CA 1
ATOM 1858 C C . PRO A 1 246 ? -15.957 6.667 26.527 1.00 87.50 246 PRO A C 1
ATOM 1860 O O . PRO A 1 246 ? -16.706 7.631 26.391 1.00 87.50 246 PRO A O 1
ATOM 1863 N N . ALA A 1 247 ? -15.073 6.331 25.580 1.00 82.06 247 ALA A N 1
ATOM 1864 C CA . ALA A 1 247 ? -14.942 7.069 24.323 1.00 82.06 247 ALA A CA 1
ATOM 1865 C C . ALA A 1 247 ? -16.174 6.909 23.415 1.00 82.06 247 ALA A C 1
ATOM 1867 O O . ALA A 1 247 ? -16.607 7.878 22.787 1.00 82.06 247 ALA A O 1
ATOM 1868 N N . LEU A 1 248 ? -16.755 5.706 23.362 1.00 84.00 248 LEU A N 1
ATOM 1869 C CA . LEU A 1 248 ? -17.981 5.436 22.609 1.00 84.00 248 LEU A CA 1
ATOM 1870 C C . LEU A 1 248 ? -19.201 6.120 23.245 1.00 84.00 248 LEU A C 1
ATOM 1872 O O . LEU A 1 248 ? -19.967 6.753 22.527 1.00 84.00 248 LEU A O 1
ATOM 1876 N N . GLU A 1 249 ? -19.334 6.082 24.573 1.00 86.31 249 GLU A N 1
ATOM 1877 C CA . GLU A 1 249 ? -20.411 6.767 25.310 1.00 86.31 249 GLU A CA 1
ATOM 1878 C C . GLU A 1 249 ? -20.332 8.299 25.129 1.00 86.31 249 GLU A C 1
ATOM 1880 O O . GLU A 1 249 ? -21.338 8.972 24.901 1.00 86.31 249 GLU A O 1
ATOM 1885 N N . ALA A 1 250 ? -19.123 8.872 25.133 1.00 93.19 250 ALA A N 1
ATOM 1886 C CA . ALA A 1 250 ? -18.920 10.291 24.835 1.00 93.19 250 ALA A CA 1
ATOM 1887 C C . ALA A 1 250 ? -19.261 10.653 23.376 1.00 93.19 250 ALA A C 1
ATOM 1889 O O . ALA A 1 250 ? -19.708 11.769 23.097 1.00 93.19 250 ALA A O 1
ATOM 1890 N N . ALA A 1 251 ? -19.042 9.734 22.431 1.00 90.50 251 ALA A N 1
ATOM 1891 C CA . ALA A 1 251 ? -19.435 9.917 21.038 1.00 90.50 251 ALA A CA 1
ATOM 1892 C C . ALA A 1 251 ? -20.962 9.883 20.880 1.00 90.50 251 ALA A C 1
ATOM 1894 O O . ALA A 1 251 ? -21.525 10.769 20.234 1.00 90.50 251 ALA A O 1
ATOM 1895 N N . GLU A 1 252 ? -21.628 8.930 21.528 1.00 89.88 252 GLU A N 1
ATOM 1896 C CA . GLU A 1 252 ? -23.090 8.830 21.575 1.00 89.88 252 GLU A CA 1
ATOM 1897 C C . GLU A 1 252 ? -23.713 10.115 22.140 1.00 89.88 252 GLU A C 1
ATOM 1899 O O . GLU A 1 252 ? -24.584 10.713 21.508 1.00 89.88 252 GLU A O 1
ATOM 1904 N N . GLY A 1 253 ? -23.159 10.661 23.232 1.00 94.06 253 GLY A N 1
ATOM 1905 C CA . GLY A 1 253 ? -23.578 11.954 23.792 1.00 94.06 253 GLY A CA 1
ATOM 1906 C C . GLY A 1 253 ? -23.429 13.158 22.842 1.00 94.06 253 GLY A C 1
ATOM 1907 O O . GLY A 1 253 ? -24.064 14.191 23.047 1.00 94.06 253 GLY A O 1
ATOM 1908 N N . ARG A 1 254 ? -22.628 13.041 21.772 1.00 93.81 254 ARG A N 1
ATOM 1909 C CA . ARG A 1 254 ? -22.479 14.043 20.693 1.00 93.81 254 ARG A CA 1
ATOM 1910 C C . ARG A 1 254 ? -23.413 13.784 19.497 1.00 93.81 254 ARG A C 1
ATOM 1912 O O . ARG A 1 254 ? -23.263 14.429 18.448 1.00 93.81 254 ARG A O 1
ATOM 1919 N N . GLY A 1 255 ? -24.337 12.831 19.627 1.00 92.81 255 GLY A N 1
ATOM 1920 C CA . GLY A 1 255 ? -25.225 12.367 18.561 1.00 92.81 255 GLY A CA 1
ATOM 1921 C C . GLY A 1 255 ? -24.482 11.611 17.459 1.00 92.81 255 GLY A C 1
ATOM 1922 O O . GLY A 1 255 ? -24.812 11.774 16.280 1.00 92.81 255 GLY A O 1
ATOM 1923 N N . LEU A 1 256 ? -23.420 10.876 17.810 1.00 91.88 256 LEU A N 1
ATOM 1924 C CA . LEU A 1 256 ? -22.668 10.030 16.884 1.00 91.88 256 LEU A CA 1
ATOM 1925 C C . LEU A 1 256 ? -23.024 8.559 17.087 1.00 91.88 256 LEU A C 1
ATOM 1927 O O . LEU A 1 256 ? -22.966 8.053 18.202 1.00 91.88 256 LEU A O 1
ATOM 1931 N N . ARG A 1 257 ? -23.270 7.852 15.986 1.00 90.94 257 ARG A N 1
ATOM 1932 C CA . ARG A 1 257 ? -23.504 6.410 15.966 1.00 90.94 257 ARG A CA 1
ATOM 1933 C C . ARG A 1 257 ? -22.305 5.694 15.371 1.00 90.94 257 ARG A C 1
ATOM 1935 O O . ARG A 1 257 ? -22.120 5.675 14.151 1.00 90.94 257 ARG A O 1
ATOM 1942 N N . VAL A 1 258 ? -21.482 5.106 16.236 1.00 91.19 258 VAL A N 1
ATOM 1943 C CA . VAL A 1 258 ? -20.306 4.344 15.806 1.00 91.19 258 VAL A CA 1
ATOM 1944 C C . VAL A 1 258 ? -20.741 3.012 15.198 1.00 91.19 258 VAL A C 1
ATOM 1946 O O . VAL A 1 258 ? -21.362 2.197 15.873 1.00 91.19 258 VAL A O 1
ATOM 1949 N N . PHE A 1 259 ? -20.410 2.776 13.926 1.00 89.25 259 PHE A N 1
ATOM 1950 C CA . PHE A 1 259 ? -20.806 1.552 13.206 1.00 89.25 259 PHE A CA 1
ATOM 1951 C C . PHE A 1 259 ? -19.645 0.630 12.840 1.00 89.25 259 PHE A C 1
ATOM 1953 O O . PHE A 1 259 ? -19.863 -0.518 12.458 1.00 89.25 259 PHE A O 1
ATOM 1960 N N . CYS A 1 260 ? -18.418 1.134 12.919 1.00 88.81 260 CYS A N 1
ATOM 1961 C CA . CYS A 1 260 ? -17.215 0.405 12.557 1.00 88.81 260 CYS A CA 1
ATOM 1962 C C . CYS A 1 260 ? -16.081 0.817 13.493 1.00 88.81 260 CYS A C 1
ATOM 1964 O O . CYS A 1 260 ? -15.874 2.011 13.724 1.00 88.81 260 CYS A O 1
ATOM 1966 N N . LEU A 1 261 ? -15.358 -0.174 14.011 1.00 85.06 261 LEU A N 1
ATOM 1967 C CA . LEU A 1 261 ? -14.090 0.008 14.703 1.00 85.06 261 LEU A CA 1
ATOM 1968 C C . LEU A 1 261 ? -12.979 -0.517 13.792 1.00 85.06 261 LEU A C 1
ATOM 1970 O O . LEU A 1 261 ? -13.019 -1.676 13.383 1.00 85.06 261 LEU A O 1
ATOM 1974 N N . VAL A 1 262 ? -11.997 0.326 13.478 1.00 84.56 262 VAL A N 1
ATOM 1975 C CA . VAL A 1 262 ? -10.816 -0.061 12.698 1.00 84.56 262 VAL A CA 1
ATOM 1976 C C . VAL A 1 262 ? -9.645 -0.267 13.649 1.00 84.56 262 VAL A C 1
ATOM 1978 O O . VAL A 1 262 ? -9.140 0.688 14.242 1.00 84.56 262 VAL A O 1
ATOM 1981 N N . ALA A 1 263 ? -9.228 -1.523 13.797 1.00 73.62 263 ALA A N 1
ATOM 1982 C CA . ALA A 1 263 ? -8.074 -1.912 14.596 1.00 73.62 263 ALA A CA 1
ATOM 1983 C C . ALA A 1 263 ? -6.874 -2.194 13.682 1.00 73.62 263 ALA A C 1
ATOM 1985 O O . ALA A 1 263 ? -6.964 -3.006 12.761 1.00 73.62 263 ALA A O 1
ATOM 1986 N N . SER A 1 264 ? -5.748 -1.533 13.947 1.00 71.00 264 SER A N 1
ATOM 1987 C CA . SER A 1 264 ? -4.480 -1.804 13.268 1.00 71.00 264 SER A CA 1
ATOM 1988 C C . SER A 1 264 ? -3.802 -3.003 13.929 1.00 71.00 264 SER A C 1
ATOM 1990 O O . SER A 1 264 ? -3.440 -2.941 15.099 1.00 71.00 264 SER A O 1
ATOM 1992 N N . ALA A 1 265 ? -3.593 -4.090 13.185 1.00 58.69 265 ALA A N 1
ATOM 1993 C CA . ALA A 1 265 ? -2.992 -5.324 13.706 1.00 58.69 265 ALA A CA 1
ATOM 1994 C C . ALA A 1 265 ? -1.460 -5.260 13.913 1.00 58.69 265 ALA A C 1
ATOM 1996 O O . ALA A 1 265 ? -0.815 -6.291 14.073 1.00 58.69 265 ALA A O 1
ATOM 1997 N N . GLY A 1 266 ? -0.857 -4.073 13.920 1.00 52.53 266 GLY A N 1
ATOM 1998 C CA . GLY A 1 266 ? 0.578 -3.931 14.124 1.00 52.53 266 GLY A CA 1
ATOM 1999 C C . GLY A 1 266 ? 0.928 -2.506 14.494 1.00 52.53 266 GLY A C 1
ATOM 2000 O O . GLY A 1 266 ? 0.794 -1.605 13.672 1.00 52.53 266 GLY A O 1
ATOM 2001 N N . ALA A 1 267 ? 1.373 -2.311 15.728 1.00 41.03 267 ALA A N 1
ATOM 2002 C CA . ALA A 1 267 ? 1.935 -1.039 16.158 1.00 41.03 267 ALA A CA 1
ATOM 2003 C C . ALA A 1 267 ? 3.470 -1.014 16.061 1.00 41.03 267 ALA A C 1
ATOM 2005 O O . ALA A 1 267 ? 4.089 0.045 16.039 1.00 41.03 267 ALA A O 1
ATOM 2006 N N . MET A 1 268 ? 4.101 -2.181 15.890 1.00 40.78 268 MET A N 1
ATOM 2007 C CA . MET A 1 268 ? 5.541 -2.300 15.703 1.00 40.78 268 MET A CA 1
ATOM 2008 C C . MET A 1 268 ? 5.847 -3.354 14.641 1.00 40.78 268 MET A C 1
ATOM 2010 O O . MET A 1 268 ? 5.727 -4.551 14.884 1.00 40.78 268 MET A O 1
ATOM 2014 N N . TYR A 1 269 ? 6.246 -2.888 13.458 1.00 46.56 269 TYR A N 1
ATOM 2015 C CA . TYR A 1 269 ? 6.680 -3.740 12.357 1.00 46.56 269 TYR A CA 1
ATOM 2016 C C . TYR A 1 269 ? 8.203 -3.813 12.356 1.00 46.56 269 TYR A C 1
ATOM 2018 O O . TYR A 1 269 ? 8.867 -2.956 11.772 1.00 46.56 269 TYR A O 1
ATOM 2026 N N . MET A 1 270 ? 8.763 -4.822 13.020 1.00 43.81 270 MET A N 1
ATOM 2027 C CA . MET A 1 270 ? 10.186 -5.129 12.898 1.00 43.81 270 MET A CA 1
ATOM 2028 C C . MET A 1 270 ? 10.350 -6.188 11.817 1.00 43.81 270 MET A C 1
ATOM 2030 O O . MET A 1 270 ? 9.850 -7.298 11.962 1.00 43.81 270 MET A O 1
ATOM 2034 N N . VAL A 1 271 ? 11.025 -5.843 10.728 1.00 48.41 271 VAL A N 1
ATOM 2035 C CA . VAL A 1 271 ? 11.441 -6.802 9.702 1.00 48.41 271 VAL A CA 1
ATOM 2036 C C . VAL A 1 271 ? 12.952 -6.750 9.559 1.00 48.41 271 VAL A C 1
ATOM 2038 O O . VAL A 1 271 ? 13.542 -5.678 9.701 1.00 48.41 271 VAL A O 1
ATOM 2041 N N . ASP A 1 272 ? 13.573 -7.889 9.288 1.00 57.72 272 ASP A N 1
ATOM 2042 C CA . ASP A 1 272 ? 15.007 -7.983 9.015 1.00 57.72 272 ASP A CA 1
ATOM 2043 C C . ASP A 1 272 ? 15.287 -8.557 7.619 1.00 57.72 272 ASP A C 1
ATOM 2045 O O . ASP A 1 272 ? 14.384 -8.837 6.831 1.00 57.72 272 ASP A O 1
ATOM 2049 N N . ASN A 1 273 ? 16.571 -8.704 7.298 1.00 52.97 273 ASN A N 1
ATOM 2050 C CA . ASN A 1 273 ? 17.047 -9.275 6.042 1.00 52.97 273 ASN A CA 1
ATOM 2051 C C . ASN A 1 273 ? 17.247 -10.801 6.086 1.00 52.97 273 ASN A C 1
ATOM 2053 O O . ASN A 1 273 ? 17.853 -11.375 5.178 1.00 52.97 273 ASN A O 1
ATOM 2057 N N . SER A 1 274 ? 16.772 -11.468 7.137 1.00 55.38 274 SER A N 1
ATOM 2058 C CA . SER A 1 274 ? 16.847 -12.911 7.295 1.00 55.38 274 SER A CA 1
ATOM 2059 C C . SER A 1 274 ? 15.625 -13.580 6.681 1.00 55.38 274 SER A C 1
ATOM 2061 O O . SER A 1 274 ? 14.523 -13.551 7.228 1.00 55.38 274 SER A O 1
ATOM 2063 N N . TYR A 1 275 ? 15.839 -14.278 5.564 1.00 50.66 275 TYR A N 1
ATOM 2064 C CA . TYR A 1 275 ? 14.807 -15.100 4.922 1.00 50.66 275 TYR A CA 1
ATOM 2065 C C . TYR A 1 275 ? 14.217 -16.172 5.861 1.00 50.66 275 TYR A C 1
ATOM 2067 O O . TYR A 1 275 ? 13.092 -16.621 5.668 1.00 50.66 275 TYR A O 1
ATOM 2075 N N . THR A 1 276 ? 14.967 -16.577 6.889 1.00 65.88 276 THR A N 1
ATOM 2076 C CA . THR A 1 276 ? 14.575 -17.610 7.857 1.00 65.88 276 THR A CA 1
ATOM 2077 C C . THR A 1 276 ? 14.151 -17.048 9.217 1.00 65.88 276 THR A C 1
ATOM 2079 O O . THR A 1 276 ? 13.948 -17.827 10.144 1.00 65.88 276 THR A O 1
ATOM 2082 N N . GLY A 1 277 ? 14.069 -15.721 9.370 1.00 64.31 277 GLY A N 1
ATOM 2083 C CA . GLY A 1 277 ? 13.612 -15.086 10.608 1.00 64.31 277 GLY A CA 1
ATOM 2084 C C . GLY A 1 277 ? 12.150 -15.416 10.928 1.00 64.31 277 GLY A C 1
ATOM 2085 O O . GLY A 1 277 ? 11.335 -15.608 10.026 1.00 64.31 277 GLY A O 1
ATOM 2086 N N . SER A 1 278 ? 11.804 -15.465 12.215 1.00 75.00 278 SER A N 1
ATOM 2087 C CA . SER A 1 278 ? 10.421 -15.657 12.683 1.00 75.00 278 SER A CA 1
ATOM 2088 C C . SER A 1 278 ? 9.898 -14.400 13.372 1.00 75.00 278 SER A C 1
ATOM 2090 O O . SER A 1 278 ? 10.679 -13.587 13.853 1.00 75.00 278 SER A O 1
ATOM 2092 N N . GLY A 1 279 ? 8.578 -14.205 13.417 1.00 65.56 279 GLY A N 1
ATOM 2093 C CA . GLY A 1 279 ? 8.002 -12.999 14.028 1.00 65.56 279 GLY A CA 1
ATOM 2094 C C . GLY A 1 279 ? 8.225 -11.715 13.216 1.00 65.56 279 GLY A C 1
ATOM 2095 O O . GLY A 1 279 ? 8.097 -10.621 13.767 1.00 65.56 279 GLY A O 1
ATOM 2096 N N . GLN A 1 280 ? 8.538 -11.841 11.918 1.00 64.50 280 GLN A N 1
ATOM 2097 C CA . GLN A 1 280 ? 8.627 -10.725 10.969 1.00 64.50 280 GLN A CA 1
ATOM 2098 C C . GLN A 1 280 ? 7.366 -9.851 11.043 1.00 64.50 280 GLN A C 1
ATOM 2100 O O . GLN A 1 280 ? 6.244 -10.351 10.994 1.00 64.50 280 GLN A O 1
ATOM 2105 N N . GLY A 1 281 ? 7.550 -8.538 11.152 1.00 54.34 281 GLY A N 1
ATOM 2106 C CA . GLY A 1 281 ? 6.468 -7.563 11.257 1.00 54.34 281 GLY A CA 1
ATOM 2107 C C . GLY A 1 281 ? 5.861 -7.417 12.655 1.00 54.34 281 GLY A C 1
ATOM 2108 O O . GLY A 1 281 ? 4.820 -6.778 12.770 1.00 54.34 281 GLY A O 1
ATOM 2109 N N . THR A 1 282 ? 6.486 -7.965 13.702 1.00 64.50 282 THR A N 1
ATOM 2110 C CA . THR A 1 282 ? 5.996 -7.876 15.092 1.00 64.50 282 THR A CA 1
ATOM 2111 C C . THR A 1 282 ? 7.076 -7.357 16.047 1.00 64.50 282 THR A C 1
ATOM 2113 O O . THR A 1 282 ? 8.253 -7.314 15.693 1.00 64.50 282 THR A O 1
ATOM 2116 N N . SER A 1 283 ? 6.706 -7.000 17.283 1.00 67.31 283 SER A N 1
ATOM 2117 C CA . SER A 1 283 ? 7.662 -6.650 18.350 1.00 67.31 283 SER A CA 1
ATOM 2118 C C . SER A 1 283 ? 8.430 -7.851 18.925 1.00 67.31 283 SER A C 1
ATOM 2120 O O . SER A 1 283 ? 9.329 -7.658 19.738 1.00 67.31 283 SER A O 1
ATOM 2122 N N . ALA A 1 284 ? 8.097 -9.072 18.495 1.00 74.12 284 ALA A N 1
ATOM 2123 C CA . ALA A 1 284 ? 8.759 -10.320 18.871 1.00 74.12 284 ALA A CA 1
ATOM 2124 C C . ALA A 1 284 ? 9.660 -10.855 17.740 1.00 74.12 284 ALA A C 1
ATOM 2126 O O . ALA A 1 284 ? 9.847 -12.066 17.615 1.00 74.12 284 ALA A O 1
ATOM 2127 N N . LEU A 1 285 ? 10.174 -9.968 16.874 1.00 79.38 285 LEU A N 1
ATOM 2128 C CA . LEU A 1 285 ? 11.046 -10.356 15.765 1.00 79.38 285 LEU A CA 1
ATOM 2129 C C . LEU A 1 285 ? 12.246 -11.157 16.270 1.00 79.38 285 LEU A C 1
ATOM 2131 O O . LEU A 1 285 ? 12.981 -10.716 17.155 1.00 79.38 285 LEU A O 1
ATOM 2135 N N . GLU A 1 286 ? 12.477 -12.292 15.624 1.00 86.31 286 GLU A N 1
ATOM 2136 C CA . GLU A 1 286 ? 13.650 -13.123 15.809 1.00 86.31 286 GLU A CA 1
ATOM 2137 C C . GLU A 1 286 ? 14.469 -13.192 14.515 1.00 86.31 286 GLU A C 1
ATOM 2139 O O . GLU A 1 286 ? 14.115 -13.891 13.560 1.00 86.31 286 GLU A O 1
ATOM 2144 N N . THR A 1 287 ? 15.604 -12.497 14.516 1.00 81.94 287 THR A N 1
ATOM 2145 C CA . THR A 1 287 ? 16.527 -12.435 13.385 1.00 81.94 287 THR A CA 1
ATOM 2146 C C . THR A 1 287 ? 17.477 -13.613 13.377 1.00 81.94 287 THR A C 1
ATOM 2148 O O . THR A 1 287 ? 18.380 -13.695 14.207 1.00 81.94 287 THR A O 1
ATOM 2151 N N . VAL A 1 288 ? 17.340 -14.510 12.403 1.00 83.69 288 VAL A N 1
ATOM 2152 C CA . VAL A 1 288 ? 18.305 -15.601 12.218 1.00 83.69 288 VAL A CA 1
ATOM 2153 C C . VAL A 1 288 ? 19.550 -15.069 11.506 1.00 83.69 288 VAL A C 1
ATOM 2155 O O . VAL A 1 288 ? 19.458 -14.538 10.399 1.00 83.69 288 VAL A O 1
ATOM 2158 N N . CYS A 1 289 ? 20.720 -15.216 12.122 1.00 82.06 289 CYS A N 1
ATOM 2159 C CA . CYS A 1 289 ? 21.981 -14.674 11.621 1.00 82.06 289 CYS A CA 1
ATOM 2160 C C . CYS A 1 289 ? 23.164 -15.624 11.854 1.00 82.06 289 CYS A C 1
ATOM 2162 O O . CYS A 1 289 ? 23.111 -16.529 12.685 1.00 82.06 289 CYS A O 1
ATOM 2164 N N . LYS A 1 290 ? 24.256 -15.427 11.113 1.00 84.31 290 LYS A N 1
ATOM 2165 C CA . LYS A 1 290 ? 25.518 -16.162 11.296 1.00 84.31 290 LYS A CA 1
ATOM 2166 C C . LYS A 1 290 ? 26.513 -15.363 12.139 1.00 84.31 290 LYS A C 1
ATOM 2168 O O . LYS A 1 290 ? 26.468 -14.134 12.192 1.00 84.31 290 LYS A O 1
ATOM 2173 N N . GLN A 1 291 ? 27.463 -16.068 12.748 1.00 86.75 291 GLN A N 1
ATOM 2174 C CA . GLN A 1 291 ? 28.652 -15.454 13.348 1.00 86.75 291 GLN A CA 1
ATOM 2175 C C . GLN A 1 291 ? 29.350 -14.538 12.325 1.00 86.75 291 GLN A C 1
ATOM 2177 O O . GLN A 1 291 ? 29.536 -14.924 11.171 1.00 86.75 291 GLN A O 1
ATOM 2182 N N . GLY A 1 292 ? 29.728 -13.322 12.727 1.00 77.69 292 GLY A N 1
ATOM 2183 C CA . GLY A 1 292 ? 30.356 -12.342 11.832 1.00 77.69 292 GLY A CA 1
ATOM 2184 C C . GLY A 1 292 ? 29.395 -11.591 10.901 1.00 77.69 292 GLY A C 1
ATOM 2185 O O . GLY A 1 292 ? 29.848 -10.729 10.150 1.00 77.69 292 GLY A O 1
ATOM 2186 N N . GLN A 1 293 ? 28.089 -11.882 10.924 1.00 79.31 293 GLN A N 1
ATOM 2187 C CA . GLN A 1 293 ? 27.114 -11.181 10.089 1.00 79.31 293 GLN A CA 1
ATOM 2188 C C . GLN A 1 293 ? 26.866 -9.761 10.607 1.00 79.31 293 GLN A C 1
ATOM 2190 O O . GLN A 1 293 ? 26.693 -9.537 11.806 1.00 79.31 293 GLN A O 1
ATOM 2195 N N . VAL A 1 294 ? 26.814 -8.798 9.687 1.00 76.94 294 VAL A N 1
ATOM 2196 C CA . VAL A 1 294 ? 26.367 -7.435 9.990 1.00 76.94 294 VAL A CA 1
ATOM 2197 C C . VAL A 1 294 ? 24.847 -7.425 10.063 1.00 76.94 294 VAL A C 1
ATOM 2199 O O . VAL A 1 294 ? 24.172 -7.847 9.122 1.00 76.94 294 VAL A O 1
ATOM 2202 N N . LEU A 1 295 ? 24.325 -6.937 11.181 1.00 77.50 295 LEU A N 1
ATOM 2203 C CA . LEU A 1 295 ? 22.907 -6.708 11.405 1.00 77.50 295 LEU A CA 1
ATOM 2204 C C . LEU A 1 295 ? 22.635 -5.216 11.486 1.00 77.50 295 LEU A C 1
ATOM 2206 O O . LEU A 1 295 ? 23.455 -4.451 11.997 1.00 77.50 295 LEU A O 1
ATOM 2210 N N . ASN A 1 296 ? 21.463 -4.831 10.995 1.00 71.00 296 ASN A N 1
ATOM 2211 C CA . ASN A 1 296 ? 21.033 -3.448 10.930 1.00 71.00 296 ASN A CA 1
ATOM 2212 C C . ASN A 1 296 ? 19.674 -3.299 11.611 1.00 71.00 296 ASN A C 1
ATOM 2214 O O . ASN A 1 296 ? 18.788 -4.130 11.433 1.00 71.00 296 ASN A O 1
ATOM 2218 N N . TRP A 1 297 ? 19.501 -2.202 12.338 1.00 74.69 297 TRP A N 1
ATOM 2219 C CA . TRP A 1 297 ? 18.254 -1.822 12.986 1.00 74.69 297 TRP A CA 1
ATOM 2220 C C . TRP A 1 297 ? 17.839 -0.450 12.484 1.00 74.69 297 TRP A C 1
ATOM 2222 O O . TRP A 1 297 ? 18.627 0.500 12.512 1.00 74.69 297 TRP A O 1
ATOM 2232 N N . ILE A 1 298 ? 16.590 -0.347 12.036 1.00 66.12 298 ILE A N 1
ATOM 2233 C CA . ILE A 1 298 ? 16.018 0.907 11.558 1.00 66.12 298 ILE A CA 1
ATOM 2234 C C . ILE A 1 298 ? 14.762 1.222 12.351 1.00 66.12 298 ILE A C 1
ATOM 2236 O O . ILE A 1 298 ? 13.850 0.403 12.424 1.00 66.12 298 ILE A O 1
ATOM 2240 N N . ILE A 1 299 ? 14.696 2.437 12.896 1.00 63.72 299 ILE A N 1
ATOM 2241 C CA . ILE A 1 299 ? 13.432 3.015 13.355 1.00 63.72 299 ILE A CA 1
ATOM 2242 C C . ILE A 1 299 ? 12.932 3.977 12.288 1.00 63.72 299 ILE A C 1
ATOM 2244 O O . ILE A 1 299 ? 13.601 4.960 11.952 1.00 63.72 299 ILE A O 1
ATOM 2248 N N . ARG A 1 300 ? 11.735 3.678 11.777 1.00 59.78 300 ARG A N 1
ATOM 2249 C CA . ARG A 1 300 ? 10.980 4.536 10.870 1.00 59.78 300 ARG A CA 1
ATOM 2250 C C . ARG A 1 300 ? 9.756 5.091 11.608 1.00 59.78 300 ARG A C 1
ATOM 2252 O O . ARG A 1 300 ? 8.848 4.316 11.906 1.00 59.78 300 ARG A O 1
ATOM 2259 N N . PRO A 1 301 ? 9.696 6.403 11.878 1.00 58.84 301 PRO A N 1
ATOM 2260 C CA . PRO A 1 301 ? 8.493 7.032 12.410 1.00 58.84 301 PRO A CA 1
ATOM 2261 C C . PRO A 1 301 ? 7.354 6.930 11.386 1.00 58.84 301 PRO A C 1
ATOM 2263 O O . PRO A 1 301 ? 7.574 7.107 10.185 1.00 58.84 301 PRO A O 1
ATOM 2266 N N . ILE A 1 302 ? 6.146 6.602 11.848 1.00 52.97 302 ILE A N 1
ATOM 2267 C CA . ILE A 1 302 ? 4.967 6.452 10.979 1.00 52.97 302 ILE A CA 1
ATOM 2268 C C . ILE A 1 302 ? 4.412 7.827 10.576 1.00 52.97 302 ILE A C 1
ATOM 2270 O O . ILE A 1 302 ? 3.990 7.997 9.432 1.00 52.97 302 ILE A O 1
ATOM 2274 N N . ASP A 1 303 ? 4.477 8.813 11.476 1.00 57.53 303 ASP A N 1
ATOM 2275 C CA . ASP A 1 303 ? 4.128 10.207 11.196 1.00 57.53 303 ASP A CA 1
ATOM 2276 C C . ASP A 1 303 ? 5.378 10.992 10.775 1.00 57.53 303 ASP A C 1
ATOM 2278 O O . ASP A 1 303 ? 6.332 11.141 11.538 1.00 57.53 303 ASP A O 1
ATOM 2282 N N . MET A 1 304 ? 5.388 11.439 9.521 1.00 59.31 304 MET A N 1
ATOM 2283 C CA . MET A 1 304 ? 6.519 12.114 8.878 1.00 59.31 304 MET A CA 1
ATOM 2284 C C . MET A 1 304 ? 6.098 13.400 8.163 1.00 59.31 304 MET A C 1
ATOM 2286 O O . MET A 1 304 ? 6.904 13.991 7.446 1.00 59.31 304 MET A O 1
ATOM 2290 N N . GLU A 1 305 ? 4.838 13.815 8.302 1.00 56.00 305 GLU A N 1
ATOM 2291 C CA . GLU A 1 305 ? 4.336 15.020 7.652 1.00 56.00 305 GLU A CA 1
ATOM 2292 C C . GLU A 1 305 ? 4.526 16.231 8.567 1.00 56.00 305 GLU A C 1
ATOM 2294 O O . GLU A 1 305 ? 4.364 16.166 9.786 1.00 56.00 305 GLU A O 1
ATOM 2299 N N . ARG A 1 306 ? 4.868 17.377 7.971 1.00 59.75 306 ARG A N 1
ATOM 2300 C CA . ARG A 1 306 ? 4.882 18.643 8.701 1.00 59.75 306 ARG A CA 1
ATOM 2301 C C . ARG A 1 306 ? 3.444 18.982 9.087 1.00 59.75 306 ARG A C 1
ATOM 2303 O O . ARG A 1 306 ? 2.572 19.078 8.221 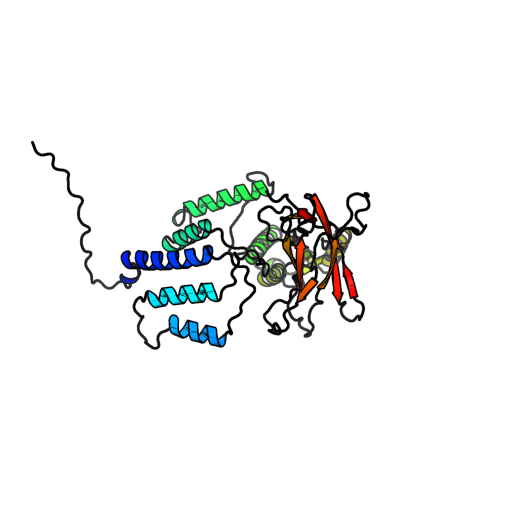1.00 59.75 306 ARG A O 1
ATOM 2310 N N . ARG A 1 307 ? 3.199 19.175 10.381 1.00 59.62 307 ARG A N 1
ATOM 2311 C CA . ARG A 1 307 ? 1.874 19.511 10.908 1.00 59.62 307 ARG A CA 1
ATOM 2312 C C . ARG A 1 307 ? 1.415 20.860 10.351 1.00 59.62 307 ARG A C 1
ATOM 2314 O O . ARG A 1 307 ? 2.222 21.687 9.920 1.00 59.62 307 ARG A O 1
ATOM 2321 N N . ARG A 1 308 ? 0.100 21.107 10.357 1.00 50.06 308 ARG A N 1
ATOM 2322 C CA . ARG A 1 308 ? -0.498 22.343 9.804 1.00 50.06 308 ARG A CA 1
ATOM 2323 C C . ARG A 1 308 ? -0.003 23.625 10.488 1.00 50.06 308 ARG A C 1
ATOM 2325 O O . ARG A 1 308 ? -0.051 24.685 9.877 1.00 50.06 308 ARG A O 1
ATOM 2332 N N . ASP A 1 309 ? 0.483 23.524 11.722 1.00 67.50 309 ASP A N 1
ATOM 2333 C CA . ASP A 1 309 ? 1.099 24.615 12.490 1.00 67.50 309 ASP A CA 1
ATOM 2334 C C . ASP A 1 309 ? 2.585 24.852 12.144 1.00 67.50 309 ASP A C 1
ATOM 2336 O O . ASP A 1 309 ? 3.236 25.729 12.709 1.00 67.50 309 ASP A O 1
ATOM 2340 N N . GLY A 1 310 ? 3.134 24.085 11.200 1.00 60.06 310 GLY A N 1
ATOM 2341 C CA . GLY A 1 310 ? 4.517 24.186 10.762 1.00 60.06 310 GLY A CA 1
ATOM 2342 C C . GLY A 1 310 ? 5.524 23.461 11.657 1.00 60.06 310 GLY A C 1
ATOM 2343 O O . GLY A 1 310 ? 6.722 23.554 11.362 1.00 60.06 310 GLY A O 1
ATOM 2344 N N . THR A 1 311 ? 5.083 22.740 12.688 1.00 65.19 311 THR A N 1
ATOM 2345 C CA . THR A 1 311 ? 5.936 21.892 13.531 1.00 65.19 311 THR A CA 1
ATOM 2346 C C . THR A 1 311 ? 6.145 20.507 12.909 1.00 65.19 311 THR A C 1
ATOM 2348 O O . THR A 1 311 ? 5.400 20.077 12.023 1.00 65.19 311 THR A O 1
ATOM 2351 N N . TRP A 1 312 ? 7.201 19.817 13.335 1.00 63.94 312 TRP A N 1
ATOM 2352 C CA . TRP A 1 312 ? 7.456 18.423 12.969 1.00 63.94 312 TRP A CA 1
ATOM 2353 C C . TRP A 1 312 ? 7.038 17.511 14.126 1.00 63.94 312 TRP A C 1
ATOM 2355 O O . TRP A 1 312 ? 7.224 17.903 15.282 1.00 63.94 312 TRP A O 1
ATOM 2365 N N . PRO A 1 313 ? 6.492 16.314 13.849 1.00 64.06 313 PRO A N 1
ATOM 2366 C CA . PRO A 1 313 ? 6.250 15.333 14.894 1.00 64.06 313 PRO A CA 1
ATOM 2367 C C . PRO A 1 313 ? 7.572 14.956 15.587 1.00 64.06 313 PRO A C 1
ATOM 2369 O O . PRO A 1 313 ? 8.637 15.021 14.961 1.00 64.06 313 PRO A O 1
ATOM 2372 N N . PRO A 1 314 ? 7.535 14.565 16.872 1.00 70.12 314 PRO A N 1
ATOM 2373 C CA . PRO A 1 314 ? 8.744 14.162 17.566 1.00 70.12 314 PRO A CA 1
ATOM 2374 C C . PRO A 1 314 ? 9.401 12.938 16.926 1.00 70.12 314 PRO A C 1
ATOM 2376 O O . PRO A 1 314 ? 8.728 11.979 16.549 1.00 70.12 314 PRO A O 1
ATOM 2379 N N . MET A 1 315 ? 10.729 12.970 16.818 1.00 69.75 315 MET A N 1
ATOM 2380 C CA . MET A 1 315 ? 11.499 11.974 16.074 1.00 69.75 315 MET A CA 1
ATOM 2381 C C . MET A 1 315 ? 12.143 10.952 17.026 1.00 69.75 315 MET A C 1
ATOM 2383 O O . MET A 1 315 ? 13.085 11.310 17.735 1.00 69.75 315 MET A O 1
ATOM 2387 N N . PRO A 1 316 ? 11.676 9.687 17.066 1.00 71.69 316 PRO A N 1
ATOM 2388 C CA . PRO A 1 316 ? 12.296 8.643 17.879 1.00 71.69 316 PRO A CA 1
ATOM 2389 C C . PRO A 1 316 ? 13.658 8.242 17.316 1.00 71.69 316 PRO A C 1
ATOM 2391 O O . PRO A 1 316 ? 13.776 7.926 16.135 1.00 71.69 316 PRO A O 1
ATOM 2394 N N . LYS A 1 317 ? 14.665 8.171 18.182 1.00 73.00 317 LYS A N 1
ATOM 2395 C CA . LYS A 1 317 ? 16.041 7.772 17.887 1.00 73.00 317 LYS A CA 1
ATOM 2396 C C . LYS A 1 317 ? 16.409 6.539 18.703 1.00 73.00 317 LYS A C 1
ATOM 2398 O O . LYS A 1 317 ? 16.261 6.545 19.918 1.00 73.00 317 LYS A O 1
ATOM 2403 N N . ILE A 1 318 ? 16.980 5.502 18.086 1.00 74.88 318 ILE A N 1
ATOM 2404 C CA . ILE A 1 318 ? 17.650 4.449 18.870 1.00 74.88 318 ILE A CA 1
ATOM 2405 C C . ILE A 1 318 ? 18.871 5.090 19.549 1.00 74.88 318 ILE A C 1
ATOM 2407 O O . ILE A 1 318 ? 19.792 5.553 18.868 1.00 74.88 318 ILE A O 1
ATOM 2411 N N . ASN A 1 319 ? 18.870 5.145 20.877 1.00 75.94 319 ASN A N 1
ATOM 2412 C CA . ASN A 1 319 ? 19.996 5.624 21.674 1.00 75.94 319 ASN A CA 1
ATOM 2413 C C . ASN A 1 319 ? 20.940 4.483 22.060 1.00 75.94 319 ASN A C 1
ATOM 2415 O O . ASN A 1 319 ? 22.148 4.693 22.146 1.00 75.94 319 ASN A O 1
ATOM 2419 N N . ASN A 1 320 ? 20.401 3.280 22.272 1.00 79.38 320 ASN A N 1
ATOM 2420 C CA . ASN A 1 320 ? 21.205 2.092 22.526 1.00 79.38 320 ASN A CA 1
ATOM 2421 C C . ASN A 1 320 ? 20.465 0.803 22.139 1.00 79.38 320 ASN A C 1
ATOM 2423 O O . ASN A 1 320 ? 19.235 0.776 22.095 1.00 79.38 320 ASN A O 1
ATOM 2427 N N . ILE A 1 321 ? 21.221 -0.269 21.912 1.00 82.94 321 ILE A N 1
ATOM 2428 C CA . ILE A 1 321 ? 20.708 -1.634 21.764 1.00 82.94 321 ILE A CA 1
ATOM 2429 C C . ILE A 1 321 ? 21.373 -2.475 22.847 1.00 82.94 321 ILE A C 1
ATOM 2431 O O . ILE A 1 321 ? 22.598 -2.579 22.899 1.00 82.94 321 ILE A O 1
ATOM 2435 N N . VAL A 1 322 ? 20.560 -3.037 23.736 1.00 85.94 322 VAL A N 1
ATOM 2436 C CA . VAL A 1 322 ? 21.037 -3.711 24.945 1.00 85.94 322 VAL A CA 1
ATOM 2437 C C . VAL A 1 322 ? 20.648 -5.177 24.868 1.00 85.94 322 VAL A C 1
ATOM 2439 O O . VAL A 1 322 ? 19.461 -5.488 24.871 1.00 85.94 322 VAL A O 1
ATOM 2442 N N . PHE A 1 323 ? 21.642 -6.060 24.781 1.00 86.81 323 PHE A N 1
ATOM 2443 C CA . PHE A 1 323 ? 21.425 -7.503 24.860 1.00 86.81 323 PHE A CA 1
ATOM 2444 C C . PHE A 1 323 ? 21.162 -7.917 26.308 1.00 86.81 323 PHE A C 1
ATOM 2446 O O . PHE A 1 323 ? 21.775 -7.372 27.227 1.00 86.81 323 PHE A O 1
ATOM 2453 N N . LEU A 1 324 ? 20.241 -8.856 26.484 1.00 85.12 324 LEU A N 1
ATOM 2454 C CA . LEU A 1 324 ? 19.719 -9.279 27.778 1.00 85.12 324 LEU A CA 1
ATOM 2455 C C . LEU A 1 324 ? 20.348 -10.611 28.195 1.00 85.12 324 LEU A C 1
ATOM 2457 O O . LEU A 1 324 ? 20.609 -11.468 27.342 1.00 85.12 324 LEU A O 1
ATOM 2461 N N . ASP A 1 325 ? 20.601 -10.777 29.490 1.00 76.00 325 ASP A N 1
ATOM 2462 C CA . ASP A 1 325 ? 21.003 -12.058 30.059 1.00 76.00 325 ASP A CA 1
ATOM 2463 C C . ASP A 1 325 ? 19.761 -12.936 30.241 1.00 76.00 325 ASP A C 1
ATOM 2465 O O . ASP A 1 325 ? 18.824 -12.593 30.952 1.00 76.00 325 ASP A O 1
ATOM 2469 N N . THR A 1 326 ? 19.727 -14.070 29.548 1.00 65.69 326 THR A N 1
ATOM 2470 C CA . THR A 1 326 ? 18.598 -15.012 29.615 1.00 65.69 326 THR A CA 1
ATOM 2471 C C . THR A 1 326 ? 18.933 -16.258 30.435 1.00 65.69 326 THR A C 1
ATOM 2473 O O . THR A 1 326 ? 18.062 -17.104 30.626 1.00 65.69 326 THR A O 1
ATOM 2476 N N . GLU A 1 327 ? 20.168 -16.386 30.944 1.00 60.88 327 GLU A N 1
ATOM 2477 C CA . GLU A 1 327 ? 20.616 -17.556 31.715 1.00 60.88 327 GLU A CA 1
ATOM 2478 C C . GLU A 1 327 ? 20.229 -17.466 33.205 1.00 60.88 327 GLU A C 1
ATOM 2480 O O . GLU A 1 327 ? 20.112 -18.502 33.861 1.00 60.88 327 GLU A O 1
ATOM 2485 N N . VAL A 1 328 ? 19.983 -16.261 33.741 1.00 53.34 328 VAL A N 1
ATOM 2486 C CA . VAL A 1 328 ? 19.760 -16.027 35.188 1.00 53.34 328 VAL A CA 1
ATOM 2487 C C . VAL A 1 328 ? 18.271 -15.924 35.576 1.00 53.34 328 VAL A C 1
ATOM 2489 O O . VAL A 1 328 ? 17.929 -15.929 36.756 1.00 53.34 328 VAL A O 1
ATOM 2492 N N . GLY A 1 329 ? 17.354 -15.938 34.603 1.00 51.53 329 GLY A N 1
ATOM 2493 C CA . GLY A 1 329 ? 15.905 -15.909 34.855 1.00 51.53 329 GLY A CA 1
ATOM 2494 C C . GLY A 1 329 ? 15.330 -14.524 35.172 1.00 51.53 329 GLY A C 1
ATOM 2495 O O . GLY A 1 329 ? 14.138 -14.433 35.460 1.00 51.53 329 GLY A O 1
ATOM 2496 N N . ASP A 1 330 ? 16.142 -13.469 35.078 1.00 54.41 330 ASP A N 1
ATOM 2497 C CA . ASP A 1 330 ? 15.704 -12.075 35.123 1.00 54.41 330 ASP A CA 1
ATOM 2498 C C . ASP A 1 330 ? 15.864 -11.456 33.724 1.00 54.41 330 ASP A C 1
ATOM 2500 O O . ASP A 1 330 ? 16.964 -11.115 33.296 1.00 54.41 330 ASP A O 1
ATOM 2504 N N . GLU A 1 331 ? 14.769 -11.374 32.958 1.00 54.66 331 GLU A N 1
ATOM 2505 C CA . GLU A 1 331 ? 14.792 -10.885 31.569 1.00 54.66 331 GLU A CA 1
ATOM 2506 C C . GLU A 1 331 ? 15.122 -9.380 31.450 1.00 54.66 331 GLU A C 1
ATOM 2508 O O . GLU A 1 331 ? 15.181 -8.855 30.336 1.00 54.66 331 GLU A O 1
ATOM 2513 N N . GLU A 1 332 ? 15.342 -8.671 32.562 1.00 56.91 332 GLU A N 1
ATOM 2514 C CA . GLU A 1 332 ? 15.745 -7.261 32.571 1.00 56.91 332 GLU A CA 1
ATOM 2515 C C . GLU A 1 332 ? 17.261 -7.036 32.717 1.00 56.91 332 GLU A C 1
ATOM 2517 O O . GLU A 1 332 ? 17.731 -5.913 32.468 1.00 56.91 332 GLU A O 1
ATOM 2522 N N . ASP A 1 333 ? 18.030 -8.077 33.059 1.00 68.75 333 ASP A N 1
ATOM 2523 C CA . ASP A 1 333 ? 19.473 -7.978 33.274 1.00 68.75 333 ASP A CA 1
ATOM 2524 C C . ASP A 1 333 ? 20.252 -7.832 31.960 1.00 68.75 333 ASP A C 1
ATOM 2526 O O . ASP A 1 333 ? 19.949 -8.433 30.928 1.00 68.75 333 ASP A O 1
ATOM 2530 N N . VAL A 1 334 ? 21.289 -6.992 31.982 1.00 72.94 334 VAL A N 1
ATOM 2531 C CA . VAL A 1 334 ? 22.119 -6.705 30.804 1.00 72.94 334 VAL A CA 1
ATOM 2532 C C . VAL A 1 334 ? 23.199 -7.767 30.660 1.00 72.94 334 VAL A C 1
ATOM 2534 O O . VAL A 1 334 ? 23.983 -7.982 31.580 1.00 72.94 334 VAL A O 1
ATOM 2537 N N . ALA A 1 335 ? 23.311 -8.364 29.472 1.00 75.44 335 ALA A N 1
ATOM 2538 C CA . ALA A 1 335 ? 24.344 -9.349 29.185 1.00 75.44 335 ALA A CA 1
ATOM 2539 C C . ALA A 1 335 ? 25.752 -8.760 29.407 1.00 75.44 335 ALA A C 1
ATOM 2541 O O . ALA A 1 335 ? 26.167 -7.822 28.722 1.00 75.44 335 ALA A O 1
ATOM 2542 N N . GLU A 1 336 ? 26.527 -9.357 30.319 1.00 70.31 336 GLU A N 1
ATOM 2543 C CA . GLU A 1 336 ? 27.916 -8.943 30.584 1.00 70.31 336 GLU A CA 1
ATOM 2544 C C . GLU A 1 336 ? 28.840 -9.209 29.384 1.00 70.31 336 GLU A C 1
ATOM 2546 O O . GLU A 1 336 ? 29.853 -8.533 29.169 1.00 70.31 336 GLU A O 1
ATOM 2551 N N . LYS A 1 337 ? 28.494 -10.215 28.574 1.00 75.19 337 LYS A N 1
ATOM 2552 C CA . LYS A 1 337 ? 29.250 -10.599 27.382 1.00 75.19 337 LYS A CA 1
ATOM 2553 C C . LYS A 1 337 ? 28.744 -9.832 26.171 1.00 75.19 337 LYS A C 1
ATOM 2555 O O . LYS A 1 337 ? 27.572 -9.896 25.812 1.00 75.19 337 LYS A O 1
ATOM 2560 N N . LYS A 1 338 ? 29.671 -9.170 25.477 1.00 80.81 338 LYS A N 1
ATOM 2561 C CA . LYS A 1 338 ? 29.386 -8.544 24.182 1.00 80.81 338 LYS A CA 1
ATOM 2562 C C . LYS A 1 338 ? 28.870 -9.596 23.199 1.00 80.81 338 LYS A C 1
ATOM 2564 O O . LYS A 1 338 ? 29.461 -10.664 23.084 1.00 80.81 338 LYS A O 1
ATOM 2569 N N . VAL A 1 339 ? 27.807 -9.254 22.476 1.00 84.38 339 VAL A N 1
ATOM 2570 C CA . VAL A 1 339 ? 27.229 -10.068 21.390 1.00 84.38 339 VAL A CA 1
ATOM 2571 C C . VAL A 1 339 ? 27.601 -9.489 20.022 1.00 84.38 339 VAL A C 1
ATOM 2573 O O . VAL A 1 339 ? 27.926 -10.234 19.097 1.00 84.38 339 VAL A O 1
ATOM 2576 N N . CYS A 1 340 ? 27.647 -8.158 19.916 1.00 84.69 340 CYS A N 1
ATOM 2577 C CA . CYS A 1 340 ? 28.028 -7.431 18.707 1.00 84.69 340 CYS A CA 1
ATOM 2578 C C . CYS A 1 340 ? 29.234 -6.508 18.947 1.00 84.69 340 CYS A C 1
ATOM 2580 O O . CYS A 1 340 ? 29.458 -6.019 20.057 1.00 84.69 340 CYS A O 1
ATOM 2582 N N . ILE A 1 341 ? 29.986 -6.235 17.882 1.00 83.56 341 ILE A N 1
ATOM 2583 C CA . ILE A 1 341 ? 31.011 -5.183 17.804 1.00 83.56 341 ILE A CA 1
ATOM 2584 C C . ILE A 1 341 ? 30.574 -4.090 16.838 1.00 83.56 341 ILE A C 1
ATOM 2586 O O . ILE A 1 341 ? 29.709 -4.313 15.992 1.00 83.56 341 ILE A O 1
ATOM 2590 N N . GLU A 1 342 ? 31.180 -2.908 16.975 1.00 77.56 342 GLU A N 1
ATOM 2591 C CA . GLU A 1 342 ? 30.851 -1.733 16.158 1.00 77.56 342 GLU A CA 1
ATOM 2592 C C . GLU A 1 342 ? 29.351 -1.389 16.179 1.00 77.56 342 GLU A C 1
ATOM 2594 O O . GLU A 1 342 ? 28.815 -0.854 15.216 1.00 77.56 342 GLU A O 1
ATOM 2599 N N . LEU A 1 343 ? 28.678 -1.692 17.294 1.00 76.62 343 LEU A N 1
ATOM 2600 C CA . LEU A 1 343 ? 27.270 -1.385 17.506 1.00 76.62 343 LEU A CA 1
ATOM 2601 C C . LEU A 1 343 ? 27.118 0.120 17.734 1.00 76.62 343 LEU A C 1
ATOM 2603 O O . LEU A 1 343 ? 27.306 0.612 18.847 1.00 76.62 343 LEU A O 1
ATOM 2607 N N . LYS A 1 344 ? 26.864 0.864 16.660 1.00 73.12 344 LYS A N 1
ATOM 2608 C CA . LYS A 1 344 ? 26.825 2.328 16.695 1.00 73.12 344 LYS A CA 1
ATOM 2609 C C . LYS A 1 344 ? 25.825 2.898 15.702 1.00 73.12 344 LYS A C 1
ATOM 2611 O O . LYS A 1 344 ? 25.393 2.243 14.753 1.00 73.12 344 LYS A O 1
ATOM 2616 N N . ILE A 1 345 ? 25.499 4.168 15.914 1.00 65.50 345 ILE A N 1
ATOM 2617 C CA . ILE A 1 345 ? 24.782 4.987 14.939 1.00 65.50 345 ILE A CA 1
ATOM 2618 C C . ILE A 1 345 ? 25.726 5.227 13.764 1.00 65.50 345 ILE A C 1
ATOM 2620 O O . ILE A 1 345 ? 26.763 5.868 13.925 1.00 65.50 345 ILE A O 1
ATOM 2624 N N . TYR A 1 346 ? 25.360 4.750 12.579 1.00 58.66 346 TYR A N 1
ATOM 2625 C CA . TYR A 1 346 ? 26.104 5.050 11.349 1.00 58.66 346 TYR A CA 1
ATOM 2626 C C . TYR A 1 346 ? 25.546 6.279 10.611 1.00 58.66 346 TYR A C 1
ATOM 2628 O O . TYR A 1 346 ? 26.092 6.692 9.591 1.00 58.66 346 TYR A O 1
ATOM 2636 N N . GLY A 1 347 ? 24.505 6.903 11.169 1.00 51.41 347 GLY A N 1
ATOM 2637 C CA . GLY A 1 347 ? 24.046 8.250 10.836 1.00 51.41 347 GLY A CA 1
ATOM 2638 C C . GLY A 1 347 ? 22.526 8.359 10.697 1.00 51.41 347 GLY A C 1
ATOM 2639 O O . GLY A 1 347 ? 21.844 7.393 10.363 1.00 51.41 347 GLY A O 1
ATOM 2640 N N . ALA A 1 348 ? 22.010 9.570 10.911 1.00 51.00 348 ALA A N 1
ATOM 2641 C CA . ALA A 1 348 ? 21.011 10.132 10.006 1.00 51.00 348 ALA A CA 1
ATOM 2642 C C . ALA A 1 348 ? 21.832 10.845 8.916 1.00 51.00 348 ALA A C 1
ATOM 2644 O O . ALA A 1 348 ? 22.779 11.547 9.272 1.00 51.00 348 ALA A O 1
ATOM 2645 N N . PRO A 1 349 ? 21.601 10.638 7.614 1.00 42.03 349 PRO A N 1
ATOM 2646 C CA . PRO A 1 349 ? 22.514 11.170 6.607 1.00 42.03 349 PRO A CA 1
ATOM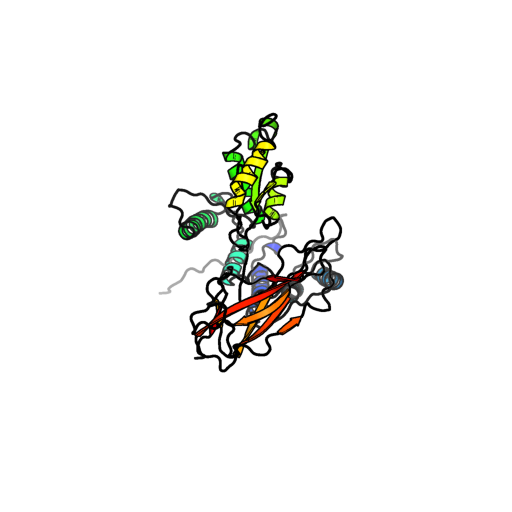 2647 C C . PRO A 1 349 ? 22.530 12.705 6.623 1.00 42.03 349 PRO A C 1
ATOM 2649 O O . PRO A 1 349 ? 21.517 13.351 6.360 1.00 42.03 349 PRO A O 1
ATOM 2652 N N . ASP A 1 350 ? 23.719 13.276 6.845 1.00 38.50 350 ASP A N 1
ATOM 2653 C CA . ASP A 1 350 ? 24.009 14.722 6.908 1.00 38.50 350 ASP A CA 1
ATOM 2654 C C . ASP A 1 350 ? 23.604 15.512 5.643 1.00 38.50 350 ASP A C 1
ATOM 2656 O O . ASP A 1 350 ? 23.614 16.743 5.636 1.00 38.50 350 ASP A O 1
ATOM 2660 N N . ARG A 1 351 ? 23.218 14.825 4.557 1.00 41.69 351 ARG A N 1
ATOM 2661 C CA . ARG A 1 351 ? 22.750 15.426 3.296 1.00 41.69 351 ARG A CA 1
ATOM 2662 C C . ARG A 1 351 ? 21.255 15.259 2.997 1.00 41.69 351 ARG A C 1
ATOM 2664 O O . ARG A 1 351 ? 20.814 15.749 1.964 1.00 41.69 351 ARG A O 1
ATOM 2671 N N . MET A 1 352 ? 20.450 14.650 3.871 1.00 42.47 352 MET A N 1
ATOM 2672 C CA . MET A 1 352 ? 19.002 14.486 3.642 1.00 42.47 352 MET A CA 1
ATOM 2673 C C . MET A 1 352 ? 18.171 15.591 4.311 1.00 42.47 352 MET A C 1
ATOM 2675 O O . MET A 1 352 ? 17.335 15.324 5.167 1.00 42.47 352 MET A O 1
ATOM 2679 N N . ARG A 1 353 ? 18.388 16.848 3.901 1.00 42.34 353 ARG A N 1
ATOM 2680 C CA . ARG A 1 353 ? 17.470 17.975 4.177 1.00 42.34 353 ARG A CA 1
ATOM 2681 C C . ARG A 1 353 ? 16.578 18.271 2.969 1.00 42.34 353 ARG A C 1
ATOM 2683 O O . ARG A 1 353 ? 16.370 19.427 2.614 1.00 42.34 353 ARG A O 1
ATOM 2690 N N . ASP A 1 354 ? 16.101 17.221 2.316 1.00 42.91 354 ASP A N 1
ATOM 2691 C CA . ASP A 1 354 ? 15.060 17.341 1.304 1.00 42.91 354 ASP A CA 1
ATOM 2692 C C . ASP A 1 354 ? 13.693 17.119 1.983 1.00 42.91 354 ASP A C 1
ATOM 2694 O O . ASP A 1 354 ? 13.545 16.142 2.722 1.00 42.91 354 ASP A O 1
ATOM 2698 N N . PRO A 1 355 ? 12.699 18.003 1.778 1.00 44.12 355 PRO A N 1
ATOM 2699 C CA . PRO A 1 355 ? 11.391 17.916 2.432 1.00 44.12 355 PRO A CA 1
ATOM 2700 C C . PRO A 1 355 ? 10.568 16.673 2.048 1.00 44.12 355 PRO A C 1
ATOM 2702 O O . PRO A 1 355 ? 9.517 16.444 2.641 1.00 44.12 355 PRO A O 1
ATOM 2705 N N . PHE A 1 356 ? 11.025 15.865 1.087 1.00 39.94 356 PHE A N 1
ATOM 2706 C CA . PHE A 1 356 ? 10.347 14.665 0.598 1.00 39.94 356 PHE A CA 1
ATOM 2707 C C . PHE A 1 356 ? 11.029 13.357 1.028 1.00 39.94 356 PHE A C 1
ATOM 2709 O O . PHE A 1 356 ? 10.524 12.270 0.726 1.00 39.94 356 PHE A O 1
ATOM 2716 N N . THR A 1 357 ? 12.157 13.426 1.744 1.00 39.69 357 THR A N 1
ATOM 2717 C CA . THR A 1 357 ? 12.882 12.227 2.180 1.00 39.69 357 THR A CA 1
ATOM 2718 C C . THR A 1 357 ? 12.518 11.856 3.622 1.00 39.69 357 THR A C 1
ATOM 2720 O O . THR A 1 357 ? 12.723 12.664 4.527 1.00 39.69 357 THR A O 1
ATOM 2723 N N . PRO A 1 358 ? 11.996 10.640 3.883 1.00 46.00 358 PRO A N 1
ATOM 2724 C CA . PRO A 1 358 ? 11.708 10.203 5.241 1.00 46.00 358 PRO A CA 1
ATOM 2725 C C . PRO A 1 358 ? 13.003 10.077 6.051 1.00 46.00 358 PRO A C 1
ATOM 2727 O O . PRO A 1 358 ? 13.951 9.413 5.635 1.00 46.00 358 PRO A O 1
ATOM 2730 N N . VAL A 1 359 ? 13.025 10.704 7.221 1.00 51.75 359 VAL A N 1
ATOM 2731 C CA . VAL A 1 359 ? 14.084 10.586 8.224 1.00 51.75 359 VAL A CA 1
ATOM 2732 C C . VAL A 1 359 ? 13.908 9.272 8.993 1.00 51.75 359 VAL A C 1
ATOM 2734 O O . VAL A 1 359 ? 12.862 9.017 9.584 1.00 51.75 359 VAL A O 1
ATOM 2737 N N . TYR A 1 360 ? 14.942 8.439 8.991 1.00 57.88 360 TYR A N 1
ATOM 2738 C CA . TYR A 1 360 ? 15.030 7.207 9.774 1.00 57.88 360 TYR A CA 1
ATOM 2739 C C . TYR A 1 360 ? 16.366 7.173 10.519 1.00 57.88 360 TYR A C 1
ATOM 2741 O O . TYR A 1 360 ? 17.349 7.768 10.070 1.00 57.88 360 TYR A O 1
ATOM 2749 N N . TYR A 1 361 ? 16.410 6.470 11.650 1.00 61.25 361 TYR A N 1
ATOM 2750 C CA . TYR A 1 361 ? 17.656 6.233 12.380 1.00 61.25 361 TYR A CA 1
ATOM 2751 C C . TYR A 1 361 ? 18.192 4.851 12.057 1.00 61.25 361 TYR A C 1
ATOM 2753 O O . TYR A 1 361 ? 17.465 3.868 12.169 1.00 61.25 361 TYR A O 1
ATOM 2761 N N . TYR A 1 362 ? 19.465 4.803 11.674 1.00 66.25 362 TYR A N 1
ATOM 2762 C CA . TYR A 1 362 ? 20.153 3.590 11.261 1.00 66.25 362 TYR A CA 1
ATOM 2763 C C . TYR A 1 362 ? 21.239 3.216 12.274 1.00 66.25 362 TYR A C 1
ATOM 2765 O O . TYR A 1 362 ? 22.206 3.958 12.495 1.00 66.25 362 TYR A O 1
ATOM 2773 N N . TRP A 1 363 ? 21.057 2.050 12.885 1.00 73.00 363 TRP A N 1
ATOM 2774 C CA . TRP A 1 363 ? 22.066 1.359 13.675 1.00 73.00 363 TRP A CA 1
ATOM 2775 C C . TRP A 1 363 ? 22.549 0.144 12.914 1.00 73.00 363 TRP A C 1
ATOM 2777 O O . TRP A 1 363 ? 21.760 -0.547 12.276 1.00 73.00 363 TRP A O 1
ATOM 2787 N N . ALA A 1 364 ? 23.834 -0.143 13.034 1.00 73.38 364 ALA A N 1
ATOM 2788 C CA . ALA A 1 364 ? 24.377 -1.411 12.594 1.00 73.38 364 ALA A CA 1
ATOM 2789 C C . ALA A 1 364 ? 25.333 -1.946 13.649 1.00 73.38 364 ALA A C 1
ATOM 2791 O O . ALA A 1 364 ? 25.876 -1.187 14.453 1.00 73.38 364 ALA A O 1
ATOM 2792 N N . GLY A 1 365 ? 25.515 -3.256 13.648 1.00 80.25 365 GLY A N 1
ATOM 2793 C CA . GLY A 1 365 ? 26.486 -3.941 14.479 1.00 80.25 365 GLY A CA 1
ATOM 2794 C C . GLY A 1 365 ? 26.825 -5.289 13.872 1.00 80.25 365 GLY A C 1
ATOM 2795 O O . GLY A 1 365 ? 25.976 -5.950 13.277 1.00 80.25 365 GLY A O 1
ATOM 2796 N N . THR A 1 366 ? 28.074 -5.704 14.020 1.00 82.31 366 THR A N 1
ATOM 2797 C CA . THR A 1 366 ? 28.527 -7.009 13.538 1.00 82.31 366 THR A CA 1
ATOM 2798 C C . THR A 1 366 ? 28.424 -8.013 14.670 1.00 82.31 366 THR A C 1
ATOM 2800 O O . THR A 1 366 ? 29.042 -7.813 15.717 1.00 82.31 366 THR A O 1
ATOM 2803 N N . VAL A 1 367 ? 27.675 -9.099 14.468 1.00 86.50 367 VAL A N 1
ATOM 2804 C CA . VAL A 1 367 ? 27.643 -10.232 15.402 1.00 86.50 367 VAL A CA 1
ATOM 2805 C C . VAL A 1 367 ? 29.063 -10.758 15.556 1.00 86.50 367 VAL A C 1
ATOM 2807 O O . VAL A 1 367 ? 29.751 -10.989 14.560 1.00 86.50 367 VAL A O 1
ATOM 2810 N N . LEU A 1 368 ? 29.527 -10.944 16.790 1.00 87.38 368 LEU A N 1
ATOM 2811 C CA . LEU A 1 368 ? 30.872 -11.454 17.035 1.00 87.38 368 LEU A CA 1
ATOM 2812 C C . LEU A 1 368 ? 31.090 -12.782 16.304 1.00 87.38 368 LEU A C 1
ATOM 2814 O O . LEU A 1 368 ? 30.257 -13.686 16.359 1.00 87.38 368 LEU A O 1
ATOM 2818 N N . SER A 1 369 ? 32.254 -12.935 15.675 1.00 85.44 369 SER A N 1
ATOM 2819 C CA . SER A 1 369 ? 32.667 -14.217 15.091 1.00 85.44 369 SER A CA 1
ATOM 2820 C C . SER A 1 369 ? 32.770 -15.328 16.143 1.00 85.44 369 SER A C 1
ATOM 2822 O O . SER A 1 369 ? 32.654 -16.504 15.821 1.00 85.44 369 SER A O 1
ATOM 2824 N N . THR A 1 370 ? 32.952 -14.953 17.410 1.00 87.50 370 THR A N 1
ATOM 2825 C CA . THR A 1 370 ? 33.023 -15.846 18.570 1.00 87.50 370 THR A CA 1
ATOM 2826 C C . THR A 1 370 ? 31.692 -16.007 19.311 1.00 87.50 370 THR A C 1
ATOM 2828 O O . THR A 1 370 ? 31.656 -16.712 20.322 1.00 87.50 370 THR A O 1
ATOM 2831 N N . ALA A 1 371 ? 30.603 -15.373 18.854 1.00 85.50 371 ALA A N 1
ATOM 2832 C CA . ALA A 1 371 ? 29.285 -15.537 19.468 1.00 85.50 371 ALA A CA 1
ATOM 2833 C C . ALA A 1 371 ? 28.874 -17.013 19.411 1.00 85.50 371 ALA A C 1
ATOM 2835 O O . ALA A 1 371 ? 28.953 -17.636 18.354 1.00 85.50 371 ALA A O 1
ATOM 2836 N N . LYS A 1 372 ? 28.456 -17.605 20.533 1.00 88.81 372 LYS A N 1
ATOM 2837 C CA . LYS A 1 372 ? 28.012 -19.004 20.528 1.00 88.81 372 LYS A CA 1
ATOM 2838 C C . LYS A 1 372 ? 26.705 -19.120 19.732 1.00 88.81 372 LYS A C 1
ATOM 2840 O O . LYS A 1 372 ? 25.902 -18.193 19.753 1.00 88.81 372 LYS A O 1
ATOM 2845 N N . PRO A 1 373 ? 26.451 -20.240 19.043 1.00 89.75 373 PRO A N 1
ATOM 2846 C CA . PRO A 1 373 ? 25.121 -20.492 18.515 1.00 89.75 373 PRO A CA 1
ATOM 2847 C C . PRO A 1 373 ? 24.083 -20.475 19.642 1.00 89.75 373 PRO A C 1
ATOM 2849 O O . PRO A 1 373 ? 24.306 -21.083 20.690 1.00 89.75 373 PRO A O 1
ATOM 2852 N N . GLY A 1 374 ? 22.973 -19.771 19.444 1.00 88.56 374 GLY A N 1
ATOM 2853 C CA . GLY A 1 374 ? 22.001 -19.533 20.508 1.00 88.56 374 GLY A CA 1
ATOM 2854 C C . GLY A 1 374 ? 21.056 -18.372 20.222 1.00 88.56 374 GLY A C 1
ATOM 2855 O O . GLY A 1 374 ? 21.159 -17.708 19.190 1.00 88.56 374 GLY A O 1
ATOM 2856 N N . LEU A 1 375 ? 20.114 -18.158 21.139 1.00 88.00 375 LEU A N 1
ATOM 2857 C CA . LEU A 1 375 ? 19.152 -17.061 21.093 1.00 88.00 375 LEU A CA 1
ATOM 2858 C C . LEU A 1 375 ? 19.628 -15.929 22.006 1.00 88.00 375 LEU A C 1
ATOM 2860 O O . LEU A 1 375 ? 19.890 -16.157 23.181 1.00 88.00 375 LEU A O 1
ATOM 2864 N N . TYR A 1 376 ? 19.707 -14.717 21.469 1.00 88.75 376 TYR A N 1
ATOM 2865 C CA . TYR A 1 376 ? 20.139 -13.523 22.186 1.00 88.75 376 TYR A CA 1
ATOM 2866 C C . TYR A 1 376 ? 19.037 -12.474 22.117 1.00 88.75 376 TYR A C 1
ATOM 2868 O O . TYR A 1 376 ? 18.847 -11.839 21.077 1.00 88.75 376 TY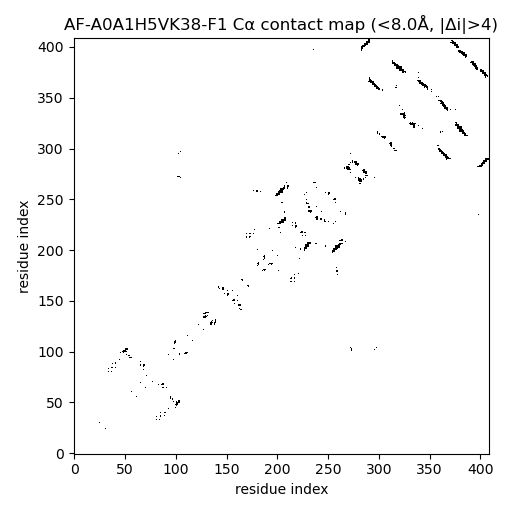R A O 1
ATOM 2876 N N . ARG A 1 377 ? 18.302 -12.299 23.217 1.00 88.25 377 ARG A N 1
ATOM 2877 C CA . ARG A 1 377 ? 17.290 -11.245 23.325 1.00 88.25 377 ARG A CA 1
ATOM 2878 C C . ARG A 1 377 ? 17.953 -9.886 23.489 1.00 88.25 377 ARG A C 1
ATOM 2880 O O . ARG A 1 377 ? 19.038 -9.776 24.060 1.00 88.25 377 ARG A O 1
ATOM 2887 N N . TYR A 1 378 ? 17.304 -8.851 22.986 1.00 86.56 378 TYR A N 1
ATOM 2888 C CA . TYR A 1 378 ? 17.735 -7.476 23.159 1.00 86.56 378 TYR A CA 1
ATOM 2889 C C . TYR A 1 378 ? 16.535 -6.550 23.332 1.00 86.56 378 TYR A C 1
ATOM 2891 O O . TYR A 1 378 ? 15.424 -6.844 22.900 1.00 86.56 378 TYR A O 1
ATOM 2899 N N . ARG A 1 379 ? 16.782 -5.387 23.933 1.00 84.94 379 ARG A N 1
ATOM 2900 C CA . ARG A 1 379 ? 15.845 -4.263 23.943 1.00 84.94 379 ARG A CA 1
ATOM 2901 C C . ARG A 1 379 ? 16.433 -3.069 23.210 1.00 84.94 379 ARG A C 1
ATOM 2903 O O . ARG A 1 379 ? 17.636 -2.798 23.284 1.00 84.94 379 ARG A O 1
ATOM 2910 N N . LEU A 1 380 ? 15.567 -2.339 22.518 1.00 80.38 380 LEU A N 1
ATOM 2911 C CA . LEU A 1 380 ? 15.900 -1.032 21.965 1.00 80.38 380 LEU A CA 1
ATOM 2912 C C . LEU A 1 380 ? 15.660 0.021 23.041 1.00 80.38 380 LEU A C 1
ATOM 2914 O O . LEU A 1 380 ? 14.552 0.121 23.554 1.00 80.38 380 LEU A O 1
ATOM 2918 N N . VAL A 1 381 ? 16.680 0.820 23.347 1.00 79.62 381 VAL A N 1
ATOM 2919 C CA . VAL A 1 381 ? 16.531 2.027 24.162 1.00 79.62 381 VAL A CA 1
ATOM 2920 C C . VAL A 1 381 ? 16.271 3.175 23.201 1.00 79.62 381 VAL A C 1
ATOM 2922 O O . VAL A 1 381 ? 17.198 3.678 22.559 1.00 79.62 381 VAL A O 1
ATOM 2925 N N . VAL A 1 382 ? 15.00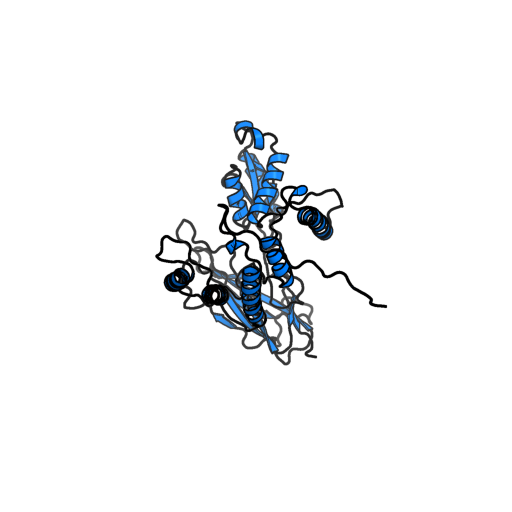5 3.558 23.060 1.00 78.25 382 VAL A N 1
ATOM 2926 C CA . VAL A 1 382 ? 14.574 4.588 22.109 1.00 78.25 382 VAL A CA 1
ATOM 2927 C C . VAL A 1 382 ? 14.404 5.911 22.831 1.00 78.25 382 VAL A C 1
ATOM 2929 O O . VAL A 1 382 ? 13.601 6.024 23.744 1.00 78.25 382 VAL A O 1
ATOM 2932 N N . GLU A 1 383 ? 15.153 6.914 22.406 1.00 78.00 383 GLU A N 1
ATOM 2933 C CA . GLU A 1 383 ? 15.045 8.294 22.849 1.00 78.00 383 GLU A CA 1
ATOM 2934 C C . GLU A 1 383 ? 14.011 9.031 21.987 1.00 78.00 383 GLU A C 1
ATOM 2936 O O . GLU A 1 383 ? 14.135 9.069 20.764 1.00 78.00 383 GLU A O 1
ATOM 2941 N N . LEU A 1 384 ? 13.000 9.628 22.612 1.00 78.12 384 LEU A N 1
ATOM 2942 C CA . LEU A 1 384 ? 11.976 10.436 21.952 1.00 78.12 384 LEU A CA 1
ATOM 2943 C C . LEU A 1 384 ? 11.946 11.835 22.574 1.00 78.12 384 LEU A C 1
ATOM 2945 O O . LEU A 1 384 ? 11.808 11.980 23.792 1.00 78.12 384 LEU A O 1
ATOM 2949 N N . GLU A 1 385 ? 12.062 12.870 21.744 1.00 71.19 385 GLU A N 1
ATOM 2950 C CA . GLU A 1 385 ? 11.846 14.249 22.192 1.00 71.19 385 GLU A CA 1
ATOM 2951 C C . GLU A 1 385 ? 10.369 14.452 22.555 1.00 71.19 385 GLU A C 1
ATOM 2953 O O . GLU A 1 385 ? 9.477 13.972 21.863 1.00 71.19 385 GLU A O 1
ATOM 2958 N N . GLN A 1 386 ? 10.080 15.137 23.659 1.00 67.31 386 GLN A N 1
ATOM 2959 C CA . GLN A 1 386 ? 8.702 15.454 24.026 1.00 67.31 386 GLN A CA 1
ATOM 2960 C C . GLN A 1 386 ? 8.326 16.843 23.512 1.00 67.31 386 GLN A C 1
ATOM 2962 O O . GLN A 1 386 ? 9.053 17.817 23.703 1.00 67.31 386 GLN A O 1
ATOM 2967 N N . GLU A 1 387 ? 7.160 16.951 22.882 1.00 63.53 387 GLU A N 1
ATOM 2968 C CA . GLU A 1 387 ? 6.670 18.222 22.357 1.00 63.53 387 GLU A CA 1
ATOM 2969 C C . GLU A 1 387 ? 6.535 19.271 23.474 1.00 63.53 387 GLU A C 1
ATOM 2971 O O . GLU A 1 387 ? 5.910 19.034 24.509 1.00 63.53 387 GLU A O 1
ATOM 2976 N N . GLY A 1 388 ? 7.171 20.432 23.286 1.00 65.56 388 GLY A N 1
ATOM 2977 C CA . GLY A 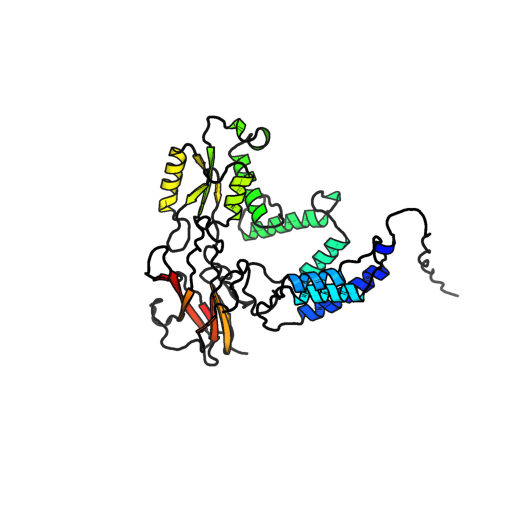1 388 ? 7.146 21.534 24.252 1.00 65.56 388 GLY A CA 1
ATOM 2978 C C . GLY A 1 388 ? 7.961 21.310 25.534 1.00 65.56 388 GLY A C 1
ATOM 2979 O O . GLY A 1 388 ? 7.925 22.162 26.422 1.00 65.56 388 GLY A O 1
ATOM 2980 N N . LYS A 1 389 ? 8.719 20.210 25.648 1.00 70.94 389 LYS A N 1
ATOM 2981 C CA . LYS A 1 389 ? 9.570 19.907 26.809 1.00 70.94 389 LYS A CA 1
ATOM 2982 C C . LYS A 1 389 ? 11.016 19.661 26.381 1.00 70.94 389 LYS A C 1
ATOM 2984 O O . LYS A 1 389 ? 11.289 19.148 25.307 1.00 70.94 389 LYS A O 1
ATOM 2989 N N . LYS A 1 390 ? 11.967 20.006 27.256 1.00 64.88 390 LYS A N 1
ATOM 2990 C CA . LYS A 1 390 ? 13.393 19.669 27.064 1.00 64.88 390 LYS A CA 1
ATOM 2991 C C . LYS A 1 390 ? 13.742 18.243 27.511 1.00 64.88 390 LYS A C 1
ATOM 2993 O O . LYS A 1 390 ? 14.875 17.810 27.323 1.00 64.88 390 LYS A O 1
ATOM 2998 N N . GLU A 1 391 ? 12.801 17.543 28.136 1.00 70.19 391 GLU A N 1
ATOM 2999 C CA . GLU A 1 391 ? 12.996 16.188 28.646 1.00 70.19 391 GLU A CA 1
ATOM 3000 C C . GLU A 1 391 ? 12.868 15.155 27.522 1.00 70.19 391 GLU A C 1
ATOM 3002 O O . GLU A 1 391 ? 11.989 15.243 26.663 1.00 70.19 391 GLU A O 1
ATOM 3007 N N . ARG A 1 392 ? 13.765 14.168 27.545 1.00 69.81 392 ARG A N 1
ATOM 3008 C CA . ARG A 1 392 ? 13.796 13.042 26.608 1.00 69.81 392 ARG A CA 1
ATOM 3009 C C . ARG A 1 392 ? 13.131 11.840 27.262 1.00 69.81 392 ARG A C 1
ATOM 3011 O O . ARG A 1 392 ? 13.420 11.535 28.418 1.00 69.81 392 ARG A O 1
ATOM 3018 N N . LEU A 1 393 ? 12.264 11.158 26.523 1.00 70.75 393 LEU A N 1
ATOM 3019 C CA . LEU A 1 393 ? 11.636 9.916 26.959 1.00 70.75 393 LEU A CA 1
ATOM 3020 C C . LEU A 1 393 ? 12.448 8.729 26.451 1.00 70.75 393 LEU A C 1
ATOM 3022 O O . LEU A 1 393 ? 12.760 8.677 25.266 1.00 70.75 393 LEU A O 1
ATOM 3026 N N . TYR A 1 394 ? 12.751 7.778 27.331 1.00 70.81 394 TYR A N 1
ATOM 3027 C CA . TYR A 1 394 ? 13.362 6.509 26.948 1.00 70.81 394 TYR A CA 1
ATOM 3028 C C . TYR A 1 394 ? 12.295 5.415 26.943 1.00 70.81 394 TYR A C 1
ATOM 3030 O O . TYR A 1 394 ? 11.658 5.170 27.965 1.00 70.81 394 TYR A O 1
ATOM 3038 N N . LEU A 1 395 ? 12.083 4.791 25.787 1.00 68.62 395 LEU A N 1
ATOM 3039 C CA . LEU A 1 395 ? 11.116 3.716 25.576 1.00 68.62 395 LEU A CA 1
ATOM 3040 C C . LEU A 1 395 ? 11.844 2.387 25.364 1.00 68.62 395 LEU A C 1
ATOM 3042 O O . LEU A 1 395 ? 12.904 2.364 24.735 1.00 68.62 395 LEU A O 1
ATOM 3046 N N . ASN A 1 396 ? 11.243 1.301 25.855 1.00 69.81 396 ASN A N 1
ATOM 3047 C CA . ASN A 1 396 ? 11.704 -0.075 25.676 1.00 69.81 396 ASN A CA 1
ATOM 3048 C C . ASN A 1 396 ? 10.645 -0.894 24.921 1.00 69.81 396 ASN A C 1
ATOM 3050 O O . ASN A 1 396 ? 9.456 -0.587 24.970 1.00 69.81 396 ASN A O 1
ATOM 3054 N N . THR A 1 397 ? 11.074 -1.951 24.236 1.00 66.00 397 THR A N 1
ATOM 3055 C CA . THR A 1 397 ? 10.191 -2.924 23.574 1.00 66.00 397 THR A CA 1
ATOM 3056 C C . THR A 1 397 ? 9.713 -3.982 24.574 1.00 66.00 397 THR A C 1
ATOM 3058 O O . THR A 1 397 ? 10.559 -4.675 25.129 1.00 66.00 397 THR A O 1
ATOM 3061 N N . GLU A 1 398 ? 8.399 -4.151 24.766 1.00 64.62 398 GLU A N 1
ATOM 3062 C CA . GLU A 1 398 ? 7.833 -5.076 25.774 1.00 64.62 398 GLU A CA 1
ATOM 3063 C C . GLU A 1 398 ? 8.163 -6.559 25.528 1.00 64.62 398 GLU A C 1
ATOM 3065 O O . GLU A 1 398 ? 8.480 -7.282 26.462 1.00 64.62 398 GLU A O 1
ATOM 3070 N N . ASN A 1 399 ? 8.126 -7.017 24.272 1.00 70.06 399 ASN A N 1
ATOM 3071 C CA . ASN A 1 399 ? 8.263 -8.443 23.933 1.00 70.06 399 ASN A CA 1
ATOM 3072 C C . ASN A 1 399 ? 9.701 -8.885 23.614 1.00 70.06 399 ASN A C 1
ATOM 3074 O O . ASN A 1 399 ? 9.879 -9.989 23.109 1.00 70.06 399 ASN A O 1
ATOM 3078 N N . HIS A 1 400 ? 10.696 -8.024 23.870 1.00 80.62 400 HIS A N 1
ATOM 3079 C CA . HIS A 1 400 ? 12.132 -8.269 23.667 1.00 80.62 400 HIS A CA 1
ATOM 3080 C C . HIS A 1 400 ? 12.480 -9.044 22.372 1.00 80.62 400 HIS A C 1
ATOM 3082 O O . HIS A 1 400 ? 12.598 -10.274 22.403 1.00 80.62 400 HIS A O 1
ATOM 3088 N N . PRO A 1 401 ? 12.698 -8.359 21.232 1.00 83.94 401 PRO A N 1
ATOM 3089 C CA . PRO A 1 401 ? 13.160 -9.017 20.011 1.00 83.94 401 PRO A CA 1
ATOM 3090 C C . PRO A 1 401 ? 14.487 -9.758 20.237 1.00 83.94 401 PRO A C 1
ATOM 3092 O O . PRO A 1 401 ? 15.222 -9.503 21.194 1.00 83.94 401 PRO A O 1
ATOM 3095 N N . ALA A 1 402 ? 14.820 -10.685 19.344 1.00 88.75 402 ALA A N 1
ATOM 3096 C CA . ALA A 1 402 ? 15.992 -11.534 19.501 1.00 88.75 402 ALA A CA 1
ATOM 3097 C C . ALA A 1 402 ? 16.785 -11.696 18.208 1.00 88.75 402 ALA A C 1
ATOM 3099 O O . ALA A 1 402 ? 16.271 -11.520 17.106 1.00 88.75 402 ALA A O 1
ATOM 3100 N N . ILE A 1 403 ? 18.056 -12.064 18.347 1.00 89.12 403 ILE A N 1
ATOM 3101 C CA . ILE A 1 403 ? 18.843 -12.622 17.252 1.00 89.12 403 ILE A CA 1
ATOM 3102 C C . ILE A 1 403 ? 19.136 -14.090 17.564 1.00 89.12 403 ILE A C 1
ATOM 3104 O O . ILE A 1 403 ? 19.550 -14.432 18.673 1.00 89.12 403 ILE A O 1
ATOM 3108 N N . ARG A 1 404 ? 18.918 -14.976 16.595 1.00 89.94 404 ARG A N 1
ATOM 3109 C CA . ARG A 1 404 ? 19.308 -16.382 16.670 1.00 89.94 404 ARG A CA 1
ATOM 3110 C C . ARG A 1 404 ? 20.582 -16.579 15.867 1.00 89.94 404 ARG A C 1
ATOM 3112 O O . ARG A 1 404 ? 20.546 -16.614 14.638 1.00 89.94 404 ARG A O 1
ATOM 3119 N N . VAL A 1 405 ? 21.696 -16.751 16.568 1.00 88.69 405 VAL A N 1
ATOM 3120 C CA . VAL A 1 405 ? 22.981 -17.073 15.948 1.00 88.69 405 VAL A CA 1
ATOM 3121 C C . VAL A 1 405 ? 22.995 -18.561 15.616 1.00 88.69 405 VAL A C 1
ATOM 3123 O O . VAL A 1 405 ? 22.903 -19.404 16.509 1.00 88.69 405 VAL A O 1
ATOM 3126 N N . VAL A 1 406 ? 23.107 -18.894 14.335 1.00 88.69 406 VAL A N 1
ATOM 3127 C CA . VAL A 1 406 ? 23.261 -20.277 13.866 1.00 88.69 406 VAL A CA 1
ATOM 3128 C C . VAL A 1 406 ? 24.742 -20.613 13.666 1.00 88.69 406 VAL A C 1
ATOM 3130 O O . VAL A 1 406 ? 25.535 -19.717 13.351 1.00 88.69 406 VAL A O 1
ATOM 3133 N N . PRO A 1 407 ? 25.150 -21.883 13.850 1.00 80.38 407 PRO A N 1
ATOM 3134 C CA . PRO A 1 407 ? 26.526 -22.282 13.590 1.00 80.38 407 PRO A CA 1
ATOM 3135 C C . PRO A 1 407 ? 26.867 -22.074 12.111 1.00 80.38 407 PRO A C 1
ATOM 3137 O O . PRO A 1 407 ? 26.050 -22.334 11.224 1.00 80.38 407 PRO A O 1
ATOM 3140 N N . VAL A 1 408 ? 28.083 -21.597 11.848 1.00 71.56 408 VAL A N 1
ATOM 3141 C CA . VAL A 1 408 ? 28.635 -21.569 10.492 1.00 71.56 408 VAL A CA 1
ATOM 3142 C C . VAL A 1 408 ? 28.956 -23.018 10.121 1.00 71.56 408 VAL A C 1
ATOM 3144 O O . VAL A 1 408 ? 29.793 -23.636 10.775 1.00 71.56 408 VAL A O 1
ATOM 3147 N N . GLN A 1 409 ? 28.219 -23.574 9.154 1.00 54.47 409 GLN A N 1
ATOM 3148 C CA . GLN A 1 409 ? 28.531 -24.877 8.555 1.00 54.47 409 GLN A CA 1
ATOM 3149 C C . GLN A 1 409 ? 29.770 -24.794 7.674 1.00 54.47 409 GLN A C 1
ATOM 3151 O O . GLN A 1 409 ? 29.902 -23.765 6.966 1.00 54.47 409 GLN A O 1
#

Solvent-accessible surface area (backbone atoms only — not comparable to full-atom values): 24822 Å² total; per-residue (Å²): 136,87,85,80,76,83,79,78,82,75,85,74,85,74,86,82,90,72,101,65,78,71,62,74,84,72,35,65,66,60,51,48,55,56,48,53,57,49,49,59,54,50,51,58,56,72,69,53,66,63,75,59,79,93,65,84,72,58,68,69,62,51,49,52,53,49,43,70,63,77,53,70,97,57,97,62,87,77,77,93,52,70,69,48,51,52,50,50,51,50,51,51,63,66,60,44,81,64,51,70,16,70,64,55,80,87,64,101,66,76,54,78,58,68,69,58,54,53,51,50,51,50,45,66,75,70,60,53,55,55,89,40,59,94,56,11,53,64,57,40,53,48,53,51,51,50,39,54,54,52,37,54,71,75,66,52,66,88,89,76,73,86,75,81,89,62,100,41,71,55,53,44,50,38,51,53,51,50,53,43,45,47,71,75,38,74,51,42,84,83,56,35,74,66,76,45,68,95,53,61,40,66,21,38,34,30,38,73,83,53,63,68,50,58,57,50,34,33,45,75,73,73,54,33,68,92,32,54,43,70,30,58,57,41,98,82,55,40,69,30,71,87,51,42,61,62,49,51,54,56,36,42,76,69,47,32,39,72,68,46,76,53,79,75,95,60,75,41,72,39,72,75,75,35,94,78,36,45,46,69,46,28,59,52,20,32,41,44,42,45,52,53,37,76,47,73,48,74,47,70,66,89,75,79,63,70,42,96,87,72,48,71,65,70,64,62,33,78,74,44,77,45,48,34,30,74,88,80,77,45,80,83,41,69,39,89,66,82,55,53,43,79,69,42,78,81,42,63,68,95,79,69,86,48,100,84,58,87,76,47,34,38,33,37,25,30,30,30,71,81,50,68,64,44,79,44,37,31,34,50,37,29,38,28,56,40,89,99,48,93,58,70,44,77,45,72,56,91,62,42,27,31,36,32,32,43,75,82,127

Foldseek 3Di:
DDDDDDDDDDPDDDDPDDDDDDCVVVDPVVVVLLVVLLVVLVVVLVPDQDADDQDADDPVVLVVQCCVLPHDPDPDDDDDDSVSSNSVSVSCSVRDDSQNHLNDDADPDHDDDVVVVVVVVVCVVLVQDLPDCVRHVPVVVVQVVVVVVVCVVVVHDPPPDDDDDDPDDLVVLLVVVVVLCCVVPPCCVPPNCVVQVPAQQEAEEEEPLDQVSNQVSCVVSVSHNVRYQYFYADLLSFRPPVRVVVSCVVCVVVSHDHRYYDGDPAPAADAHSAPPWPPGTHLQTEAEDAAFDKTKDKDFDSQADQDPVRHGAKDKEQPDKFWADPPPPPRPHGDPDDQWPPFDFPDQDPPPPDSPRGTMTMTMTTGHNPHDFAKIFIWGFIWIDDPPDPDTDTGIRPNTYIYGYDYDD

Mean predicted aligned error: 15.53 Å

Sequence (409 aa):
MTNSRPQEPEPSSFPTERGGLPLKAFDVGLFRESSETTVAKLEKHLADLSIKGLALTEPSALSRAARALMTTEQENIAGYDEEKLGAIIDLYVKTGIQVQSPGYMGRQFSSTVPLAGVIDFVSSVVNQPSSFYEAGQLPNVVEKIMADELNRFIGWPPGTFAMVTTSGGSLANLTAMLAARNDKFPGFWSEGSAAFLGQERPAIAVGDDVHYSVTRTAGVMGIGEAQIVRLPLNHAQQIDMNRVRPALEAAEGRGLRVFCLVASAGAMYMVDNSYTGSGQGTSALETVCKQGQVLNWIIRPIDMERRRDGTWPPMPKINNIVFLDTEVGDEEDVAEKKVCIELKIYGAPDRMRDPFTPVYYYWAGTVLSTAKPGLYRYRLVVELEQEGKKERLYLNTENHPAIRVVPVQ

Organism: NCBI:txid1144553

pLDDT: mean 78.19, std 15.79, range [35.66, 96.69]